Protein AF-A0A7W1MSB7-F1 (afdb_monomer_lite)

Secondary structure (DSSP, 8-state):
---SHHHHHHHHHHHHHHHHHHHHHHHH---TTS-HHHHHHHHHHHHHHHHHHHHHHHHHHHHHHT-------SSTTTHHHHHHHHHHHTT--HHHHHHHHT--HHHHHHHHHTTTTTS-HHHHHHHHHHTTPPPP-------TT--HHHHHHHHHHHT--SHHHHHHHS-HHHHHHHTS---HHHHHHHHHHHHHHHHHHHT--HHHHTSSSPPP--HHHHHHHH----TTS-TT---HHHHHHHHHHHHHHHHTTTSPPPPPP-SHHHHHHHHHTT--PPPPHHHHHHHHHHTT--EEEE----S-SEEEEEETTEEEEEEE-----HHHHHHHHHHHHHHHHHHHHHT-TTSS--EE---S--GGGTT-HHHHHHHHHHHHHHHTT-HHHHHHHHHHHHTT-HHHHHHHHHHHHHHTT--HHHHHHHHHHHHHTTT---HHHHHTTSPP-S-HHHHHHHHHHHH--GGGS-HHHHHHHHHHHS---------

Sequence (495 aa):
MISNERQYRITRARLKDFESALSEVAATGTSATVSSELLALQQEALSSQREELAAEIDEYERLRSGEQTIIEASSLAEFPRALIAGRVVRGLTQKQLGEKIGVKEQQIQRWESTGYANTTFGRIREVVAAMGLHVREEVFIPSSGFTAKKLIENLKKVGLRSDALIKRVLPAEIFSQLYQDSGSEEQAGVLFQAAGVIARVFGLSVADLFSERVPQLDLQALAVGRYKIPATAGEDAVSAYTLYAHYLAALTAQCVNHIALLPLPSSWQEVHAGITGGSDETISFDAALDYVWGLGIPVLPLQDPGTFHGAVWVIKARPIIVLKQGSRLVAKWLFDLLHELAHVVQRVRAGQLTSPFEIIEVHPITPERRGAPEEEEANDLAEDVLFHGRSEEVEKACVNAAKGDIRNLKRIVPGVARREHIEVGVLANHMAFRLSQQDETWWSTAMTMQAGGKDPFAAARGRLLTDIRLNVLSEVDANLLLRAFSDPSPEGGNR

Radius of gyration: 27.18 Å; chains: 1; bounding box: 68×55×76 Å

Foldseek 3Di:
DDLDPVSLVVLVVVLVVLVVVLVVLVVVPPDPPDDPVVSVVVNVVSVVSSVVSVLVNLLLVCLQVLVDPDDDDLDPLCVLVSLSSLCNNLVHQLQNLCVLLVHHSVVSVVCSVVSVPVPDPVVVVSSCVSSVHDDDDDDDDDDPPFALVLLVVLCCVQFVVDLLSLPLQDDPVLSVVSPDPDDPPVRRSSLSSSLVSLCVQQVFDSVQSRDPDRRHSPVVVCCVVAEDDPPPQDPPQQGSVNSNVVLLLQLLCLQLVVPDQADADQALQCLLCLLPVPDLAAGFLLSSLVSCVNNVAAEAEFADDDQAQKWWKQAQLHIHIYGHDNDQFRLVSLLSSQLNSQLVSVCSNVVNSNPRDYTRPPTRPDVVCVDPPSSVSSNQSSCCSQQVPCLVVLLVQLCVVQVNPPVCSLVRQVVSCVVSNGQSLNNLVSNQVVCVVVVHHRVVSSVVRGDDDDRSLCSSLVVSVVNTDLSSDDPSSSVSSVSRSDDSPPPPPDD

Structure (mmCIF, N/CA/C/O backbone):
data_AF-A0A7W1MSB7-F1
#
_entry.id   AF-A0A7W1MSB7-F1
#
loop_
_atom_site.group_PDB
_atom_site.id
_atom_site.type_symbol
_atom_site.label_atom_id
_atom_site.label_alt_id
_atom_site.label_comp_id
_atom_site.label_asym_id
_atom_site.label_entity_id
_atom_site.label_seq_id
_atom_site.pdbx_PDB_ins_code
_atom_site.Cartn_x
_atom_site.Cartn_y
_atom_site.Cartn_z
_atom_site.occupancy
_atom_site.B_iso_or_equiv
_atom_site.auth_seq_id
_atom_site.auth_comp_id
_atom_site.auth_asym_id
_atom_site.auth_atom_id
_atom_site.pdbx_PDB_model_num
ATOM 1 N N . MET A 1 1 ? -22.663 4.010 14.695 1.00 78.94 1 MET A N 1
ATOM 2 C CA . MET A 1 1 ? -22.585 2.552 14.959 1.00 78.94 1 MET A CA 1
ATOM 3 C C . MET A 1 1 ? -23.976 1.960 15.123 1.00 78.94 1 MET A C 1
ATOM 5 O O . MET A 1 1 ? -24.733 2.363 16.008 1.00 78.94 1 MET A O 1
ATOM 9 N N . ILE A 1 2 ? -24.284 0.945 14.323 1.00 87.94 2 ILE A N 1
ATOM 10 C CA . ILE A 1 2 ? -25.492 0.128 14.452 1.00 87.94 2 ILE A CA 1
ATOM 11 C C . ILE A 1 2 ? -25.276 -0.924 15.550 1.00 87.94 2 ILE A C 1
ATOM 13 O O . ILE A 1 2 ? -24.285 -1.644 15.562 1.00 87.94 2 ILE A O 1
ATOM 17 N N . SER A 1 3 ? -26.221 -1.033 16.484 1.00 86.44 3 SER A N 1
ATOM 18 C CA . SER A 1 3 ? -26.116 -1.920 17.659 1.00 86.44 3 SER A CA 1
ATOM 19 C C . SER A 1 3 ? -27.097 -3.094 17.642 1.00 86.44 3 SER A C 1
ATOM 21 O O . SER A 1 3 ? -26.996 -4.016 18.459 1.00 86.44 3 SER A O 1
ATOM 23 N N . ASN A 1 4 ? -28.096 -3.067 16.760 1.00 88.44 4 ASN A N 1
ATOM 24 C CA . ASN A 1 4 ? -29.161 -4.062 16.725 1.00 88.44 4 ASN A CA 1
ATOM 25 C C . ASN A 1 4 ? -29.783 -4.212 15.332 1.00 88.44 4 ASN A C 1
ATOM 27 O O . ASN A 1 4 ? -29.685 -3.336 14.476 1.00 88.44 4 ASN A O 1
ATOM 31 N N . GLU A 1 5 ? -30.497 -5.321 15.156 1.00 88.12 5 GLU A N 1
ATOM 32 C CA . GLU A 1 5 ? -31.130 -5.720 13.897 1.00 88.12 5 GLU A CA 1
ATOM 33 C C . GLU A 1 5 ? -32.169 -4.702 13.391 1.00 88.12 5 GLU A C 1
ATOM 35 O O . GLU A 1 5 ? -32.348 -4.533 12.186 1.00 88.12 5 GLU A O 1
ATOM 40 N N . ARG A 1 6 ? -32.858 -3.988 14.293 1.00 89.19 6 ARG A N 1
ATOM 41 C CA . ARG A 1 6 ? -33.827 -2.957 13.896 1.00 89.19 6 ARG A CA 1
ATOM 42 C C . ARG A 1 6 ? -33.118 -1.755 13.276 1.00 89.19 6 ARG A C 1
ATOM 44 O O . ARG A 1 6 ? -33.549 -1.295 12.224 1.00 89.19 6 ARG A O 1
ATOM 51 N N . GLN A 1 7 ? -32.057 -1.261 13.918 1.00 90.94 7 GLN A N 1
ATOM 52 C CA . GLN A 1 7 ? -31.223 -0.185 13.377 1.00 90.94 7 GLN A CA 1
ATOM 53 C C . GLN A 1 7 ? -30.631 -0.597 12.028 1.00 90.94 7 GLN A C 1
ATOM 55 O O . GLN A 1 7 ? -30.792 0.144 11.069 1.00 90.94 7 GLN A O 1
ATOM 60 N N . TYR A 1 8 ? -30.095 -1.818 11.923 1.00 91.31 8 TYR A N 1
ATOM 61 C CA . TYR A 1 8 ? -29.554 -2.362 10.675 1.00 91.31 8 TYR A CA 1
ATOM 62 C C . TYR A 1 8 ? -30.546 -2.282 9.504 1.00 91.31 8 TYR A C 1
ATOM 64 O O . TYR A 1 8 ? -30.228 -1.735 8.451 1.00 91.31 8 TYR A O 1
ATOM 72 N N . ARG A 1 9 ? -31.790 -2.747 9.695 1.00 92.12 9 ARG A N 1
ATOM 73 C CA . ARG A 1 9 ? -32.825 -2.689 8.644 1.00 92.12 9 ARG A CA 1
ATOM 74 C C . ARG A 1 9 ? -33.193 -1.262 8.245 1.00 92.12 9 ARG A C 1
ATOM 76 O O . ARG A 1 9 ? -33.424 -1.012 7.066 1.00 92.12 9 ARG A O 1
ATOM 83 N N . ILE A 1 10 ? -33.265 -0.346 9.214 1.00 92.94 10 ILE A N 1
ATOM 84 C CA . ILE A 1 10 ? -33.577 1.067 8.959 1.00 92.94 10 ILE A CA 1
ATOM 85 C C . ILE A 1 10 ? -32.440 1.723 8.172 1.00 92.94 10 ILE A C 1
ATOM 87 O O . ILE A 1 10 ? -32.709 2.385 7.172 1.00 92.94 10 ILE A O 1
ATOM 91 N N . THR A 1 11 ? -31.187 1.518 8.584 1.00 91.00 11 THR A N 1
ATOM 92 C CA . THR A 1 11 ? -30.015 2.068 7.893 1.00 91.00 11 THR A CA 1
ATOM 93 C C . THR A 1 11 ? -29.912 1.517 6.473 1.00 91.00 11 THR A C 1
ATOM 95 O O . THR A 1 11 ? -29.717 2.290 5.542 1.00 91.00 11 THR A O 1
ATOM 98 N N . ARG A 1 12 ? -30.159 0.215 6.264 1.00 93.06 12 ARG A N 1
ATOM 99 C CA . ARG A 1 12 ? -30.157 -0.400 4.925 1.00 93.06 12 ARG A CA 1
ATOM 100 C C . ARG A 1 12 ? -31.246 0.157 4.006 1.00 93.06 12 ARG A C 1
ATOM 102 O O . ARG A 1 12 ? -31.001 0.351 2.820 1.00 93.06 12 ARG A O 1
ATOM 109 N N . ALA A 1 13 ? -32.441 0.415 4.540 1.00 92.81 13 ALA A N 1
ATOM 110 C CA . ALA A 1 13 ? -33.503 1.069 3.779 1.00 92.81 13 ALA A CA 1
ATOM 111 C C . ALA A 1 13 ? -33.090 2.492 3.369 1.00 92.81 13 ALA A C 1
ATOM 113 O O . ALA A 1 13 ? -33.185 2.831 2.196 1.00 92.81 13 ALA A O 1
ATOM 114 N N . ARG A 1 14 ? -32.528 3.272 4.305 1.00 91.62 14 ARG A N 1
ATOM 115 C CA . ARG A 1 14 ? -32.014 4.621 4.018 1.00 91.62 14 ARG A CA 1
ATOM 116 C C . ARG A 1 14 ? -30.898 4.618 2.978 1.00 91.62 14 ARG A C 1
ATOM 118 O O . ARG A 1 14 ? -30.918 5.462 2.094 1.00 91.62 14 ARG A O 1
ATOM 125 N N . LEU A 1 15 ? -29.951 3.678 3.055 1.00 91.31 15 LEU A N 1
ATOM 126 C CA . LEU A 1 15 ? -28.876 3.553 2.066 1.00 91.31 15 LEU A CA 1
ATOM 127 C C . LEU A 1 15 ? -29.452 3.410 0.649 1.00 91.31 15 LEU A C 1
ATOM 129 O O . LEU A 1 15 ? -29.043 4.133 -0.255 1.00 91.31 15 LEU A O 1
ATOM 133 N N . LYS A 1 16 ? -30.467 2.554 0.483 1.00 92.19 16 LYS A N 1
ATOM 134 C CA . LYS A 1 16 ? -31.163 2.367 -0.796 1.00 92.19 16 LYS A CA 1
ATOM 135 C C . LYS A 1 16 ? -31.867 3.643 -1.282 1.00 92.19 16 LYS A C 1
ATOM 137 O O . LYS A 1 16 ? -31.882 3.915 -2.484 1.00 92.19 16 LYS A O 1
ATOM 142 N N . ASP A 1 17 ? -32.442 4.424 -0.368 1.00 91.19 17 ASP A N 1
ATOM 143 C CA . ASP A 1 17 ? -33.064 5.710 -0.703 1.00 91.19 17 ASP A CA 1
ATOM 144 C C . ASP A 1 17 ? -32.010 6.708 -1.228 1.00 91.19 17 ASP A C 1
ATOM 146 O O . ASP A 1 17 ? -32.237 7.361 -2.247 1.00 91.19 17 ASP A O 1
ATOM 150 N N . PHE A 1 18 ? -30.824 6.772 -0.603 1.00 89.25 18 PHE A N 1
ATOM 151 C CA . PHE A 1 18 ? -29.704 7.606 -1.069 1.00 89.25 18 PHE A CA 1
ATOM 152 C C . PHE A 1 18 ? -29.131 7.145 -2.417 1.00 89.25 18 PHE A C 1
ATOM 154 O O . PHE A 1 18 ? -28.849 7.979 -3.276 1.00 89.25 18 PHE A O 1
ATOM 161 N N . GLU A 1 19 ? -28.988 5.836 -2.641 1.00 89.12 19 GLU A N 1
ATOM 162 C CA . GLU A 1 19 ? -28.567 5.278 -3.937 1.00 89.12 19 GLU A CA 1
ATOM 163 C C . GLU A 1 19 ? -29.551 5.636 -5.063 1.00 89.12 19 GLU A C 1
ATOM 165 O O . GLU A 1 19 ? -29.144 5.981 -6.178 1.00 89.12 19 GLU A O 1
ATOM 170 N N . SER A 1 20 ? -30.851 5.603 -4.757 1.00 90.62 20 SER A N 1
ATOM 171 C CA . SER A 1 20 ? -31.905 5.998 -5.695 1.00 90.62 20 SER A CA 1
ATOM 172 C C . SER A 1 20 ? -31.835 7.500 -5.994 1.00 90.62 20 SER A C 1
ATOM 174 O O . SER A 1 20 ? -31.818 7.887 -7.161 1.00 90.62 20 SER A O 1
ATOM 176 N N . ALA A 1 21 ? -31.678 8.342 -4.967 1.00 87.94 21 ALA A N 1
ATOM 177 C CA . ALA A 1 21 ? -31.535 9.791 -5.126 1.00 87.94 21 ALA A CA 1
ATOM 178 C C . ALA A 1 21 ? -30.289 10.183 -5.944 1.00 87.94 21 ALA A C 1
ATOM 180 O O . ALA A 1 21 ? -30.365 11.053 -6.810 1.00 87.94 21 ALA A O 1
ATOM 181 N N . LEU A 1 22 ? -29.146 9.522 -5.725 1.00 87.62 22 LEU A N 1
ATOM 182 C CA . LEU A 1 22 ? -27.936 9.725 -6.533 1.00 87.62 22 LEU A CA 1
ATOM 183 C C . LEU A 1 22 ? -28.171 9.381 -8.008 1.00 87.62 22 LEU A C 1
ATOM 185 O O . LEU A 1 22 ? -27.728 10.114 -8.894 1.00 87.62 22 LEU A O 1
ATOM 189 N N . SER A 1 23 ? -28.903 8.296 -8.269 1.00 87.00 23 SER A N 1
ATOM 190 C CA . SER A 1 23 ? -29.261 7.877 -9.627 1.00 87.00 23 SER A CA 1
ATOM 191 C C . SER A 1 23 ? -30.188 8.890 -10.312 1.00 87.00 23 SER A C 1
ATOM 193 O O . SER A 1 23 ? -29.997 9.202 -11.486 1.00 87.00 23 SER A O 1
ATOM 195 N N . GLU A 1 24 ? -31.154 9.456 -9.583 1.00 86.62 24 GLU A N 1
ATOM 196 C CA . GLU A 1 24 ? -32.053 10.505 -10.086 1.00 86.62 24 GLU A CA 1
ATOM 197 C C . GLU A 1 24 ? -31.304 11.804 -10.417 1.00 86.62 24 GLU A C 1
ATOM 199 O O . GLU A 1 24 ? -31.509 12.387 -11.486 1.00 86.62 24 GLU A O 1
ATOM 204 N N . VAL A 1 25 ? -30.386 12.239 -9.547 1.00 83.88 25 VAL A N 1
ATOM 205 C CA . VAL A 1 25 ? -29.556 13.431 -9.790 1.00 83.88 25 VAL A CA 1
ATOM 206 C C . VAL A 1 25 ? -28.646 13.223 -11.005 1.00 83.88 25 VAL A C 1
ATOM 208 O O . VAL A 1 25 ? -28.512 14.127 -11.828 1.00 83.88 25 VAL A O 1
ATOM 211 N N . ALA A 1 26 ? -28.069 12.029 -11.174 1.00 79.38 26 ALA A N 1
ATOM 212 C CA . ALA A 1 26 ? -27.275 11.690 -12.356 1.00 79.38 26 ALA A CA 1
ATOM 213 C C . ALA A 1 26 ? -28.112 11.681 -13.651 1.00 79.38 26 ALA A C 1
ATOM 215 O O . ALA A 1 26 ? -27.639 12.133 -14.693 1.00 79.38 26 ALA A O 1
ATOM 216 N N . ALA A 1 27 ? -29.362 11.210 -13.588 1.00 79.44 27 ALA A N 1
ATOM 217 C CA . ALA A 1 27 ? -30.265 11.146 -14.738 1.00 79.44 27 ALA A CA 1
ATOM 218 C C . ALA A 1 27 ? -30.842 12.511 -15.153 1.00 79.44 27 ALA A C 1
ATOM 220 O O . ALA A 1 27 ? -31.175 12.704 -16.321 1.00 79.44 27 ALA A O 1
ATOM 221 N N . THR A 1 28 ? -30.962 13.460 -14.219 1.00 70.25 28 THR A N 1
ATOM 222 C CA . THR A 1 28 ? -31.602 14.763 -14.473 1.00 70.25 28 THR A CA 1
ATOM 223 C C . THR A 1 28 ? -30.754 15.670 -15.380 1.00 70.25 28 THR A C 1
ATOM 225 O O . THR A 1 28 ? -31.312 16.502 -16.094 1.00 70.25 28 THR A O 1
ATOM 228 N N . GLY A 1 29 ? -29.428 15.470 -15.431 1.00 59.53 29 GLY A N 1
ATOM 229 C CA . GLY A 1 29 ? -28.514 16.243 -16.281 1.00 59.53 29 GLY A CA 1
ATOM 230 C C . GLY A 1 29 ? -28.555 17.758 -16.022 1.00 59.53 29 GLY A C 1
ATOM 231 O O . GLY A 1 29 ? -29.321 18.262 -15.201 1.00 59.53 29 GLY A O 1
ATOM 232 N N . THR A 1 30 ? -27.710 18.523 -16.715 1.00 56.53 30 THR A N 1
ATOM 233 C CA . THR A 1 30 ? -27.667 19.990 -16.601 1.00 56.53 30 THR A CA 1
ATOM 234 C C . THR A 1 30 ? -28.936 20.605 -17.209 1.00 56.53 30 THR A C 1
ATOM 236 O O . THR A 1 30 ? -28.963 21.003 -18.372 1.00 56.53 30 THR A O 1
ATOM 239 N N . SER A 1 31 ? -30.028 20.662 -16.445 1.00 53.62 31 SER A N 1
ATOM 240 C CA . SER A 1 31 ? -31.197 21.467 -16.810 1.00 53.62 31 SER A CA 1
ATOM 241 C C . SER A 1 31 ? -30.816 22.951 -16.791 1.00 53.62 31 SER A C 1
ATOM 243 O O . SER A 1 31 ? -30.080 23.393 -15.911 1.00 53.62 31 SER A O 1
ATOM 245 N N . ALA A 1 32 ? -31.365 23.743 -17.717 1.00 53.00 32 ALA A N 1
ATOM 246 C CA . ALA A 1 32 ? -31.085 25.177 -17.899 1.00 53.00 32 ALA A CA 1
ATOM 247 C C . ALA A 1 32 ? -31.358 26.070 -16.661 1.00 53.00 32 ALA A C 1
ATOM 249 O O . ALA A 1 32 ? -31.100 27.271 -16.692 1.00 53.00 32 ALA A O 1
ATOM 250 N N . THR A 1 33 ? -31.896 25.498 -15.583 1.00 55.59 33 THR A N 1
ATOM 251 C CA . THR A 1 33 ? -32.315 26.157 -14.340 1.00 55.59 33 THR A CA 1
ATOM 252 C C . THR A 1 33 ? -31.381 25.951 -13.145 1.00 55.59 33 THR A C 1
ATOM 254 O O . THR A 1 33 ? -31.546 26.658 -12.154 1.00 55.59 33 THR A O 1
ATOM 257 N N . VAL A 1 34 ? -30.412 25.028 -13.198 1.00 60.53 34 VAL A N 1
ATOM 258 C CA . VAL A 1 34 ? -29.507 24.738 -12.067 1.00 60.53 34 VAL A CA 1
ATOM 259 C C . VAL A 1 34 ? -28.057 24.858 -12.530 1.00 60.53 34 VAL A C 1
ATOM 261 O O . VAL A 1 34 ? -27.681 24.274 -13.545 1.00 60.53 34 VAL A O 1
ATOM 264 N N . SER A 1 35 ? -27.236 25.632 -11.811 1.00 70.12 35 SER A N 1
ATOM 265 C CA . SER A 1 35 ? -25.810 25.751 -12.136 1.00 70.12 35 SER A CA 1
ATOM 266 C C . SER A 1 35 ? -25.103 24.404 -11.948 1.00 70.12 35 SER A C 1
ATOM 268 O O . SER A 1 35 ? -25.405 23.649 -11.023 1.00 70.12 35 SER A O 1
ATOM 270 N N . SER A 1 36 ? -24.138 24.100 -12.817 1.00 71.25 36 SER A N 1
ATOM 271 C CA . SER A 1 36 ? -23.358 22.854 -12.768 1.00 71.25 36 SER A CA 1
ATOM 272 C C . SER A 1 36 ? -22.653 22.634 -11.423 1.00 71.25 36 SER A C 1
ATOM 274 O O . SER A 1 36 ? -22.490 21.498 -10.992 1.00 71.25 36 SER A O 1
ATOM 276 N N . GLU A 1 37 ? -22.279 23.718 -10.741 1.00 74.25 37 GLU A N 1
ATOM 277 C CA . GLU A 1 37 ? -21.650 23.689 -9.416 1.00 74.25 37 GLU A CA 1
ATOM 278 C C . GLU A 1 37 ? -22.610 23.214 -8.316 1.00 74.25 37 GLU A C 1
ATOM 280 O O . GLU A 1 37 ? -22.216 22.434 -7.452 1.00 74.25 37 GLU A O 1
ATOM 285 N N . LEU A 1 38 ? -23.885 23.621 -8.357 1.00 76.25 38 LEU A N 1
ATOM 286 C CA . LEU A 1 38 ? -24.883 23.186 -7.374 1.00 76.25 38 LEU A CA 1
ATOM 287 C C . LEU A 1 38 ? -25.212 21.696 -7.516 1.00 76.25 38 LEU A C 1
ATOM 289 O O . LEU A 1 38 ? -25.389 21.014 -6.509 1.00 76.25 38 LEU A O 1
ATOM 293 N N . LEU A 1 39 ? -25.252 21.184 -8.751 1.00 78.50 39 LEU A N 1
ATOM 294 C CA . LEU A 1 39 ? -25.438 19.752 -9.008 1.00 78.50 39 LEU A CA 1
ATOM 295 C C . LEU A 1 39 ? -24.257 18.926 -8.484 1.00 78.50 39 LEU A C 1
ATOM 297 O O . LEU A 1 39 ? -24.475 17.892 -7.856 1.00 78.50 39 LEU A O 1
ATOM 301 N N . ALA A 1 40 ? -23.024 19.400 -8.685 1.00 76.75 40 ALA A N 1
ATOM 302 C CA . ALA A 1 40 ? -21.828 18.737 -8.171 1.00 76.75 40 ALA A CA 1
ATOM 303 C C . ALA A 1 40 ? -21.816 18.688 -6.632 1.00 76.75 40 ALA A C 1
ATOM 305 O O . ALA A 1 40 ? -21.629 17.619 -6.056 1.00 76.75 40 ALA A O 1
ATOM 306 N N . LEU A 1 41 ? -22.115 19.811 -5.966 1.00 79.50 41 LEU A N 1
ATOM 307 C CA . LEU A 1 41 ? -22.222 19.872 -4.501 1.00 79.50 41 LEU A CA 1
ATOM 308 C C . LEU A 1 41 ? -23.320 18.948 -3.958 1.00 79.50 41 LEU A C 1
ATOM 310 O O . LEU A 1 41 ? -23.142 18.297 -2.929 1.00 79.50 41 LEU A O 1
ATOM 314 N N . GLN A 1 42 ? -24.461 18.866 -4.648 1.00 83.06 42 GLN A N 1
ATOM 315 C CA . GLN A 1 42 ? -25.546 17.967 -4.264 1.00 83.06 42 GLN A CA 1
ATOM 316 C C . GLN A 1 42 ? -25.131 16.494 -4.385 1.00 83.06 42 GLN A C 1
ATOM 318 O O . GLN A 1 42 ? -25.413 15.704 -3.483 1.00 83.06 42 GLN A O 1
ATOM 323 N N . GLN A 1 43 ? -24.449 16.119 -5.471 1.00 83.56 43 GLN A N 1
ATOM 324 C CA . GLN A 1 43 ? -23.921 14.765 -5.654 1.00 83.56 43 GLN A CA 1
ATOM 325 C C . GLN A 1 43 ? -22.882 14.411 -4.590 1.00 83.56 43 GLN A C 1
ATOM 327 O O . GLN A 1 43 ? -22.920 13.306 -4.050 1.00 83.56 43 GLN A O 1
ATOM 332 N N . GLU A 1 44 ? -21.986 15.340 -4.263 1.00 78.94 44 GLU A N 1
ATOM 333 C CA . GLU A 1 44 ? -20.962 15.154 -3.236 1.00 78.94 44 GLU A CA 1
ATOM 334 C C . GLU A 1 44 ? -21.591 14.936 -1.853 1.00 78.94 44 GLU A C 1
ATOM 336 O O . GLU A 1 44 ? -21.284 13.951 -1.180 1.00 78.94 44 GLU A O 1
ATOM 341 N N . ALA A 1 45 ? -22.553 15.778 -1.464 1.00 80.31 45 ALA A N 1
ATOM 342 C CA . ALA A 1 45 ? -23.258 15.645 -0.191 1.00 80.31 45 ALA A CA 1
ATOM 343 C C . ALA A 1 45 ? -24.009 14.305 -0.069 1.00 80.31 45 ALA A C 1
ATOM 345 O O . ALA A 1 45 ? -23.923 13.631 0.959 1.00 80.31 45 ALA A O 1
ATOM 346 N N . LEU A 1 46 ? -24.723 13.890 -1.123 1.00 82.19 46 LEU A N 1
ATOM 347 C CA . LEU A 1 46 ? -25.431 12.606 -1.150 1.00 82.19 46 LEU A CA 1
ATOM 348 C C . LEU A 1 46 ? -24.462 11.413 -1.126 1.00 82.19 46 LEU A C 1
ATOM 350 O O . LEU A 1 46 ? -24.735 10.419 -0.453 1.00 82.19 46 LEU A O 1
ATOM 354 N N . SER A 1 47 ? -23.330 11.514 -1.826 1.00 79.06 47 SER A N 1
ATOM 355 C CA . SER A 1 47 ? -22.304 10.463 -1.859 1.00 79.06 47 SER A CA 1
ATOM 356 C C . SER A 1 47 ? -21.649 10.279 -0.492 1.00 79.06 47 SER A C 1
ATOM 358 O O . SER A 1 47 ? -21.522 9.145 -0.037 1.00 79.06 47 SER A O 1
ATOM 360 N N . SER A 1 48 ? -21.337 11.379 0.201 1.00 73.94 48 SER A N 1
ATOM 361 C CA . SER A 1 48 ? -20.795 11.352 1.563 1.00 73.94 48 SER A CA 1
ATOM 362 C C . SER A 1 48 ? -21.759 10.684 2.554 1.00 73.94 48 SER A C 1
ATOM 364 O O . SER A 1 48 ? -21.352 9.810 3.316 1.00 73.94 48 SER A O 1
ATOM 366 N N . GLN A 1 49 ? -23.055 11.012 2.497 1.00 85.69 49 GLN A N 1
ATOM 367 C CA . GLN A 1 49 ? -24.067 10.382 3.358 1.00 85.69 49 GLN A CA 1
ATOM 368 C C . GLN A 1 49 ? -24.261 8.891 3.051 1.00 85.69 49 GLN A C 1
ATOM 370 O O . GLN A 1 49 ? -24.401 8.076 3.963 1.00 85.69 49 GLN A O 1
ATOM 375 N N . ARG A 1 50 ? -24.237 8.509 1.768 1.00 90.44 50 ARG A N 1
ATOM 376 C CA . ARG A 1 50 ? -24.254 7.099 1.355 1.00 90.44 50 ARG A CA 1
ATOM 377 C C . ARG A 1 50 ? -23.055 6.348 1.936 1.00 90.44 50 ARG A C 1
ATOM 379 O O . ARG A 1 50 ? -23.231 5.252 2.458 1.00 90.44 50 ARG A O 1
ATOM 386 N N . GLU A 1 51 ? -21.859 6.920 1.839 1.00 77.62 51 GLU A N 1
ATOM 387 C CA . GLU A 1 51 ? -20.625 6.314 2.351 1.00 77.62 51 GLU A CA 1
ATOM 388 C C . GLU A 1 51 ? -20.654 6.129 3.869 1.00 77.62 51 GLU A C 1
ATOM 390 O O . GLU A 1 51 ? -20.293 5.058 4.350 1.00 77.62 51 GLU A O 1
ATOM 395 N N . GLU A 1 52 ? -21.166 7.110 4.615 1.00 78.75 52 GLU A N 1
ATOM 396 C CA . GLU A 1 52 ? -21.342 7.007 6.066 1.00 78.75 52 GLU A CA 1
ATOM 397 C C . GLU A 1 52 ? -22.287 5.850 6.441 1.00 78.75 52 GLU A C 1
ATOM 399 O O . GLU A 1 52 ? -21.941 4.988 7.252 1.00 78.75 52 GLU A O 1
ATOM 404 N N . LEU A 1 53 ? -23.459 5.769 5.797 1.00 87.12 53 LEU A N 1
ATOM 405 C CA . LEU A 1 53 ? -24.434 4.701 6.050 1.00 87.12 53 LEU A CA 1
ATOM 406 C C . LEU A 1 53 ? -23.904 3.319 5.649 1.00 87.12 53 LEU A C 1
ATOM 408 O O . LEU A 1 53 ? -24.147 2.342 6.361 1.00 87.12 53 LEU A O 1
ATOM 412 N N . ALA A 1 54 ? -23.191 3.230 4.523 1.00 83.44 54 ALA A N 1
ATOM 413 C CA . ALA A 1 54 ? -22.554 1.997 4.075 1.00 83.44 54 ALA A CA 1
ATOM 414 C C . ALA A 1 54 ? -21.496 1.532 5.086 1.00 83.44 54 ALA A C 1
ATOM 416 O O . ALA A 1 54 ? -21.523 0.377 5.507 1.00 83.44 54 ALA A O 1
ATOM 417 N N . ALA A 1 55 ? -20.649 2.444 5.573 1.00 76.62 55 ALA A N 1
ATOM 418 C CA . ALA A 1 55 ? -19.643 2.135 6.583 1.00 76.62 55 ALA A CA 1
ATOM 419 C C . ALA A 1 55 ? -20.262 1.615 7.894 1.00 76.62 55 ALA A C 1
ATOM 421 O O . ALA A 1 55 ? -19.753 0.648 8.466 1.00 76.62 55 ALA A O 1
ATOM 422 N N . GLU A 1 56 ? -21.379 2.196 8.357 1.00 84.62 56 GLU A N 1
ATOM 423 C CA . GLU A 1 56 ? -22.086 1.709 9.551 1.00 84.62 56 GLU A CA 1
ATOM 424 C C . GLU A 1 56 ? -22.695 0.309 9.368 1.00 84.62 56 GLU A C 1
ATOM 426 O O . GLU A 1 56 ? -22.687 -0.505 10.299 1.00 84.62 56 GLU A O 1
ATOM 431 N N . ILE A 1 57 ? -23.258 0.036 8.186 1.00 87.31 57 ILE A N 1
ATOM 432 C CA . ILE A 1 57 ? -23.817 -1.272 7.816 1.00 87.31 57 ILE A CA 1
ATOM 433 C C . ILE A 1 57 ? -22.707 -2.316 7.804 1.00 87.31 57 ILE A C 1
ATOM 435 O O . ILE A 1 57 ? -22.839 -3.354 8.456 1.00 87.31 57 ILE A O 1
ATOM 439 N N . ASP A 1 58 ? -21.598 -2.005 7.139 1.00 82.50 58 ASP A N 1
ATOM 440 C CA . ASP A 1 58 ? -20.450 -2.893 7.045 1.00 82.50 58 ASP A CA 1
ATOM 441 C C . ASP A 1 58 ? -19.846 -3.166 8.428 1.00 82.50 58 ASP A C 1
ATOM 443 O O . ASP A 1 58 ? -19.491 -4.305 8.731 1.00 82.50 58 ASP A O 1
ATOM 447 N N . GLU A 1 59 ? -19.735 -2.146 9.291 1.00 81.56 59 GLU A N 1
ATOM 448 C CA . GLU A 1 59 ? -19.275 -2.303 10.680 1.00 81.56 59 GLU A CA 1
ATOM 449 C C . GLU A 1 59 ? -20.137 -3.329 11.426 1.00 81.56 59 GLU A C 1
ATOM 451 O O . GLU A 1 59 ? -19.616 -4.258 12.049 1.00 81.56 59 GLU A O 1
ATOM 456 N N . TYR A 1 60 ? -21.462 -3.214 11.325 1.00 86.62 60 TYR A N 1
ATOM 457 C CA . TYR A 1 60 ? -22.379 -4.143 11.980 1.00 86.62 60 TYR A CA 1
ATOM 458 C C . TYR A 1 60 ? -22.302 -5.563 11.425 1.00 86.62 60 TYR A C 1
ATOM 460 O O . TYR A 1 60 ? -22.343 -6.525 12.196 1.00 86.62 60 TYR A O 1
ATOM 468 N N . GLU A 1 61 ? -22.193 -5.714 10.107 1.00 85.31 61 GLU A N 1
ATOM 469 C CA . GLU A 1 61 ? -22.063 -7.022 9.464 1.00 85.31 61 GLU A CA 1
ATOM 470 C C . GLU A 1 61 ? -20.766 -7.726 9.877 1.00 85.31 61 GLU A C 1
ATOM 472 O O . GLU A 1 61 ? -20.803 -8.914 10.212 1.00 85.31 61 GLU A O 1
ATOM 477 N N . ARG A 1 62 ? -19.648 -6.991 9.974 1.00 78.00 62 ARG A N 1
ATOM 478 C CA . ARG A 1 62 ? -18.376 -7.523 10.488 1.00 78.00 62 ARG A CA 1
ATOM 479 C C . ARG A 1 62 ? -18.495 -7.984 11.930 1.00 78.00 62 ARG A C 1
ATOM 481 O O . ARG A 1 62 ? -18.144 -9.126 12.227 1.00 78.00 62 ARG A O 1
ATOM 488 N N . LEU A 1 63 ? -19.048 -7.147 12.808 1.00 84.25 63 LEU A N 1
ATOM 489 C CA . LEU A 1 63 ? -19.276 -7.529 14.203 1.00 84.25 63 LEU A CA 1
ATOM 490 C C . LEU A 1 63 ? -20.154 -8.783 14.282 1.00 84.25 63 LEU A C 1
ATOM 492 O O . LEU A 1 63 ? -19.828 -9.724 14.997 1.00 84.25 63 LEU A O 1
ATOM 496 N N . ARG A 1 64 ? -21.235 -8.847 13.500 1.00 84.12 64 ARG A N 1
ATOM 497 C CA . ARG A 1 64 ? -22.160 -9.988 13.485 1.00 84.12 64 ARG A CA 1
ATOM 498 C C . ARG A 1 64 ? -21.533 -11.276 12.945 1.00 84.12 64 ARG A C 1
ATOM 500 O O . ARG A 1 64 ? -21.909 -12.353 13.402 1.00 84.12 64 ARG A O 1
ATOM 507 N N . SER A 1 65 ? -20.621 -11.182 11.978 1.00 77.75 65 SER A N 1
ATOM 508 C CA . SER A 1 65 ? -19.930 -12.342 11.397 1.00 77.75 65 SER A CA 1
ATOM 509 C C . SER A 1 65 ? -18.982 -13.037 12.384 1.00 77.75 65 SER A C 1
ATOM 511 O O . SER A 1 65 ? -18.646 -14.204 12.194 1.00 77.75 65 SER A O 1
ATOM 513 N N . GLY A 1 66 ? -18.565 -12.334 13.445 1.00 68.81 66 GLY A N 1
ATOM 514 C CA . GLY A 1 66 ? -17.567 -12.817 14.397 1.00 68.81 66 GLY A CA 1
ATOM 515 C C . GLY A 1 66 ? -16.127 -12.755 13.877 1.00 68.81 66 GLY A C 1
ATOM 516 O O . GLY A 1 66 ? -15.231 -13.276 14.537 1.00 68.81 66 GLY A O 1
ATOM 517 N N . GLU A 1 67 ? -15.889 -12.123 12.722 1.00 62.72 67 GLU A N 1
ATOM 518 C CA . GLU A 1 67 ? -14.552 -11.947 12.137 1.00 62.72 67 GLU A CA 1
ATOM 519 C C . GLU A 1 67 ? -13.631 -11.103 13.042 1.00 62.72 67 GLU A C 1
ATOM 521 O O . GLU A 1 67 ? -12.425 -11.340 13.104 1.00 62.72 67 GLU A O 1
ATOM 526 N N . GLN A 1 68 ? -14.202 -10.181 13.828 1.00 65.31 68 GLN A N 1
ATOM 527 C CA . GLN A 1 68 ? -13.481 -9.419 14.852 1.00 65.31 68 GLN A CA 1
ATOM 528 C C . GLN A 1 68 ? -13.529 -10.120 16.215 1.00 65.31 68 GLN A C 1
ATOM 530 O O . GLN A 1 68 ? -14.551 -10.132 16.901 1.00 65.31 68 GLN A O 1
ATOM 535 N N . THR A 1 69 ? -12.392 -10.675 16.634 1.00 64.38 69 THR A N 1
ATOM 536 C CA . THR A 1 69 ? -12.226 -11.333 17.945 1.00 64.38 69 THR A CA 1
ATOM 537 C C . THR A 1 69 ? -11.673 -10.405 19.028 1.00 64.38 69 THR A C 1
ATOM 539 O O . THR A 1 69 ? -11.773 -10.721 20.214 1.00 64.38 69 THR A O 1
ATOM 542 N N . ILE A 1 70 ? -11.124 -9.254 18.633 1.00 71.00 70 ILE A N 1
ATOM 543 C CA . ILE A 1 70 ? -10.572 -8.224 19.514 1.00 71.00 70 ILE A CA 1
ATOM 544 C C . ILE A 1 70 ? -11.242 -6.897 19.158 1.00 71.00 70 ILE A C 1
ATOM 546 O O . ILE A 1 70 ? -11.285 -6.518 17.990 1.00 71.00 70 ILE A O 1
ATOM 550 N N . ILE A 1 71 ? -11.767 -6.206 20.171 1.00 75.94 71 ILE A N 1
ATOM 551 C CA . ILE A 1 71 ? -12.329 -4.860 20.045 1.00 75.94 71 ILE A CA 1
ATOM 552 C C . ILE A 1 71 ? -11.452 -3.941 20.882 1.00 75.94 71 ILE A C 1
ATOM 554 O O . ILE A 1 71 ? -11.361 -4.104 22.099 1.00 75.94 71 ILE A O 1
ATOM 558 N N . GLU A 1 72 ? -10.789 -3.002 20.224 1.00 67.44 72 GLU A N 1
ATOM 559 C CA . GLU A 1 72 ? -9.866 -2.078 20.871 1.00 67.44 72 GLU A CA 1
ATOM 560 C C . GLU A 1 72 ? -10.597 -0.789 21.257 1.00 67.44 72 GLU A C 1
ATOM 562 O O . GLU A 1 72 ? -11.392 -0.257 20.483 1.00 67.44 72 GLU A O 1
ATOM 567 N N . ALA A 1 73 ? -10.329 -0.294 22.464 1.00 72.44 73 ALA A N 1
ATOM 568 C CA . ALA A 1 73 ? -10.763 1.018 22.928 1.00 72.44 73 ALA A CA 1
ATOM 569 C C . ALA A 1 73 ? -9.508 1.815 23.295 1.00 72.44 73 ALA A C 1
ATOM 571 O O . ALA A 1 73 ? -8.755 1.406 24.178 1.00 72.44 73 ALA A O 1
ATOM 572 N N . SER A 1 74 ? -9.272 2.936 22.613 1.00 62.78 74 SER A N 1
ATOM 573 C CA . SER A 1 74 ? -8.065 3.761 22.804 1.00 62.78 74 SER A CA 1
ATOM 574 C C . SER A 1 74 ? -8.186 4.702 24.005 1.00 62.78 74 SER A C 1
ATOM 576 O O . SER A 1 74 ? -7.227 5.366 24.396 1.00 62.78 74 SER A O 1
ATOM 578 N N . SER A 1 75 ? -9.380 4.772 24.591 1.00 70.38 75 SER A N 1
ATOM 579 C CA . SER A 1 75 ? -9.701 5.587 25.751 1.00 70.38 75 SER A CA 1
ATOM 580 C C . SER A 1 75 ? -10.815 4.944 26.577 1.00 70.38 75 SER A C 1
ATOM 582 O O . SER A 1 75 ? -11.618 4.150 26.079 1.00 70.38 75 SER A O 1
ATOM 584 N N . LEU A 1 76 ? -10.924 5.342 27.846 1.00 78.44 76 LEU A N 1
ATOM 585 C CA . LEU A 1 76 ? -12.047 4.923 28.690 1.00 78.44 76 LEU A CA 1
ATOM 586 C C . LEU A 1 76 ? -13.400 5.415 28.134 1.00 78.44 76 LEU A C 1
ATOM 588 O O . LEU A 1 76 ? -14.421 4.769 28.350 1.00 78.44 76 LEU A O 1
ATOM 592 N N . ALA A 1 77 ? -13.409 6.523 27.385 1.00 79.75 77 ALA A N 1
ATOM 593 C CA . ALA A 1 77 ? -14.608 7.066 26.746 1.00 79.75 77 ALA A CA 1
ATOM 594 C C . ALA A 1 77 ? -15.126 6.187 25.591 1.00 79.75 77 ALA A C 1
ATOM 596 O O . ALA A 1 77 ? -16.327 6.165 25.329 1.00 79.75 77 ALA A O 1
ATOM 597 N N . GLU A 1 78 ? -14.248 5.430 24.928 1.00 79.69 78 GLU A N 1
ATOM 598 C CA . GLU A 1 78 ? -14.615 4.474 23.873 1.00 79.69 78 GLU A CA 1
ATOM 599 C C . GLU A 1 78 ? -15.074 3.119 24.426 1.00 79.69 78 GLU A C 1
ATOM 601 O O . GLU A 1 78 ? -15.774 2.369 23.740 1.00 79.69 78 GLU A O 1
ATOM 606 N N . PHE A 1 79 ? -14.731 2.804 25.678 1.00 86.75 79 PHE A N 1
ATOM 607 C CA . PHE A 1 79 ? -15.048 1.521 26.303 1.00 86.75 79 PHE A CA 1
ATOM 608 C C . PHE A 1 79 ? -16.540 1.137 26.226 1.00 86.75 79 PHE A C 1
ATOM 610 O O . PHE A 1 79 ? -16.838 -0.011 25.883 1.00 86.75 79 PHE A O 1
ATOM 617 N N . PRO A 1 80 ? -17.513 2.049 26.433 1.00 90.56 80 PRO A N 1
ATOM 618 C CA . PRO A 1 80 ? -18.924 1.722 26.252 1.00 90.56 80 PRO A CA 1
ATOM 619 C C . PRO A 1 80 ? -19.285 1.243 24.845 1.00 90.56 80 PRO A C 1
ATOM 621 O O . PRO A 1 80 ? -20.087 0.318 24.703 1.00 90.56 80 PRO A O 1
ATOM 624 N N . ARG A 1 81 ? -18.687 1.835 23.801 1.00 88.38 81 ARG A N 1
ATOM 625 C CA . ARG A 1 81 ? -18.890 1.395 22.414 1.00 88.38 81 ARG A CA 1
ATOM 626 C C . ARG A 1 81 ? -18.351 -0.023 22.233 1.00 88.38 81 ARG A C 1
ATOM 628 O O . ARG A 1 81 ? -19.048 -0.859 21.659 1.00 88.38 81 ARG A O 1
ATOM 635 N N . ALA A 1 82 ? -17.180 -0.315 22.802 1.00 88.06 82 ALA A N 1
ATOM 636 C CA . ALA A 1 82 ? -16.575 -1.644 22.759 1.00 88.06 82 ALA A CA 1
ATOM 637 C C . ALA A 1 82 ? -17.439 -2.720 23.443 1.00 88.06 82 ALA A C 1
ATOM 639 O O . ALA A 1 82 ? -17.570 -3.827 22.923 1.00 88.06 82 ALA A O 1
ATOM 640 N N . LEU A 1 83 ? -18.103 -2.395 24.560 1.00 90.56 83 LEU A N 1
ATOM 641 C CA . LEU A 1 83 ? -19.043 -3.312 25.221 1.00 90.56 83 LEU A CA 1
ATOM 642 C C . LEU A 1 83 ? -20.234 -3.671 24.325 1.00 90.56 83 LEU A C 1
ATOM 644 O O . LEU A 1 83 ? -20.618 -4.839 24.236 1.00 90.56 83 LEU A O 1
ATOM 648 N N . ILE A 1 84 ? -20.812 -2.675 23.650 1.00 92.25 84 ILE A N 1
ATOM 649 C CA . ILE A 1 84 ? -21.948 -2.875 22.740 1.00 92.25 84 ILE A CA 1
ATOM 650 C C . ILE A 1 84 ? -21.511 -3.714 21.535 1.00 92.25 84 ILE A C 1
ATOM 652 O O . ILE A 1 84 ? -22.196 -4.671 21.174 1.00 92.25 84 ILE A O 1
ATOM 656 N N . ALA A 1 85 ? -20.357 -3.397 20.946 1.00 89.00 85 ALA A N 1
ATOM 657 C CA . ALA A 1 85 ? -19.773 -4.174 19.859 1.00 89.00 85 ALA A CA 1
ATOM 658 C C . ALA A 1 85 ? -19.519 -5.633 20.286 1.00 89.00 85 ALA A C 1
ATOM 660 O O . ALA A 1 85 ? -19.914 -6.561 19.581 1.00 89.00 85 ALA A O 1
ATOM 661 N N . GLY A 1 86 ? -18.991 -5.855 21.495 1.00 89.69 86 GLY A N 1
ATOM 662 C CA . GLY A 1 86 ? -18.770 -7.189 22.057 1.00 89.69 86 GLY A CA 1
ATOM 663 C C . GLY A 1 86 ? -20.062 -7.990 22.208 1.00 89.69 86 GLY A C 1
ATOM 664 O O . GLY A 1 86 ? -20.090 -9.184 21.904 1.00 89.69 86 GLY A O 1
ATOM 665 N N . ARG A 1 87 ? -21.169 -7.338 22.590 1.00 92.69 87 ARG A N 1
ATOM 666 C CA . ARG A 1 87 ? -22.495 -7.975 22.610 1.00 92.69 87 ARG A CA 1
ATOM 667 C C . ARG A 1 87 ? -22.909 -8.457 21.217 1.00 92.69 87 ARG A C 1
ATOM 669 O O . ARG A 1 87 ? -23.407 -9.578 21.091 1.00 92.69 87 ARG A O 1
ATOM 676 N N . VAL A 1 88 ? -22.727 -7.617 20.195 1.00 90.56 88 VAL A N 1
ATOM 677 C CA . VAL A 1 88 ? -23.070 -7.944 18.800 1.00 90.56 88 VAL A CA 1
ATOM 678 C C . VAL A 1 88 ? -22.223 -9.114 18.297 1.00 90.56 88 VAL A C 1
ATOM 680 O O . VAL A 1 88 ? -22.794 -10.062 17.764 1.00 90.56 88 VAL A O 1
ATOM 683 N N . VAL A 1 89 ? -20.911 -9.106 18.562 1.00 88.88 89 VAL A N 1
ATOM 684 C CA . VAL A 1 89 ? -19.983 -10.208 18.231 1.00 88.88 89 VAL A CA 1
ATOM 685 C C . VAL A 1 89 ? -20.386 -11.518 18.898 1.00 88.88 89 VAL A C 1
ATOM 687 O O . VAL A 1 89 ? -20.346 -12.582 18.287 1.00 88.88 89 VAL A O 1
ATOM 690 N N . ARG A 1 90 ? -20.845 -11.464 20.152 1.00 88.56 90 ARG A N 1
ATOM 691 C CA . ARG A 1 90 ? -21.378 -12.636 20.863 1.00 88.56 90 ARG A CA 1
ATOM 692 C C . ARG A 1 90 ? -22.769 -13.070 20.385 1.00 88.56 90 ARG A C 1
ATOM 694 O O . ARG A 1 90 ? -23.315 -14.023 20.937 1.00 88.56 90 ARG A O 1
ATOM 701 N N . GLY A 1 91 ? -23.363 -12.378 19.411 1.00 88.25 91 GLY A N 1
ATOM 702 C CA . GLY A 1 91 ? -24.699 -12.669 18.892 1.00 88.25 91 GLY A CA 1
ATOM 703 C C . GLY A 1 91 ? -25.817 -12.480 19.921 1.00 88.25 91 GLY A C 1
ATOM 704 O O . GLY A 1 91 ? -26.908 -13.025 19.754 1.00 88.25 91 GLY A O 1
ATOM 705 N N . LEU A 1 92 ? -25.565 -11.740 21.005 1.00 90.38 92 LEU A N 1
ATOM 706 C CA . LEU A 1 92 ? -26.525 -11.562 22.089 1.00 90.38 92 LEU A CA 1
ATOM 707 C C . LEU A 1 92 ? -27.494 -10.420 21.774 1.00 90.38 92 LEU A C 1
ATOM 709 O O . LEU A 1 92 ? -27.106 -9.283 21.496 1.00 90.38 92 LEU A O 1
ATOM 713 N N . THR A 1 93 ? -28.788 -10.695 21.891 1.00 92.44 93 THR A N 1
ATOM 714 C CA . THR A 1 93 ? -29.809 -9.642 21.901 1.00 92.44 93 THR A CA 1
ATOM 715 C C . THR A 1 93 ? -29.806 -8.903 23.241 1.00 92.44 93 THR A C 1
ATOM 717 O O . THR A 1 93 ? -29.414 -9.448 24.275 1.00 92.44 93 THR A O 1
ATOM 720 N N . GLN A 1 94 ? -30.298 -7.662 23.254 1.00 94.25 94 GLN A N 1
ATOM 721 C CA . GLN A 1 94 ? -30.451 -6.882 24.490 1.00 94.25 94 GLN A CA 1
ATOM 722 C C . GLN A 1 94 ? -31.353 -7.598 25.510 1.00 94.25 94 GLN A C 1
ATOM 724 O O . GLN A 1 94 ? -31.102 -7.537 26.712 1.00 94.25 94 GLN A O 1
ATOM 729 N N . LYS A 1 95 ? -32.361 -8.339 25.032 1.00 93.75 95 LYS A N 1
ATOM 730 C CA . LYS A 1 95 ? -33.214 -9.192 25.865 1.00 93.75 95 LYS A CA 1
ATOM 731 C C . LYS A 1 95 ? -32.423 -10.321 26.532 1.00 93.75 95 LYS A C 1
ATOM 733 O O . LYS A 1 95 ? -32.490 -10.455 27.748 1.00 93.75 95 LYS A O 1
ATOM 738 N N . GLN A 1 96 ? -31.642 -11.082 25.764 1.00 94.06 96 GLN A N 1
ATOM 739 C CA . GLN A 1 96 ? -30.830 -12.188 26.291 1.00 94.06 96 GLN A CA 1
ATOM 740 C C . GLN A 1 96 ? -29.758 -11.708 27.277 1.00 94.06 96 GLN A C 1
ATOM 742 O O . GLN A 1 96 ? -29.506 -12.370 28.284 1.00 94.06 96 GLN A O 1
ATOM 747 N N . LEU A 1 97 ? -29.131 -10.554 27.017 1.00 94.38 97 LEU A N 1
ATOM 748 C CA . LEU A 1 97 ? -28.200 -9.949 27.971 1.00 94.38 97 LEU A CA 1
ATOM 749 C C . LEU A 1 97 ? -28.923 -9.562 29.267 1.00 94.38 97 LEU A C 1
ATOM 751 O O . LEU A 1 97 ? -28.425 -9.857 30.351 1.00 94.38 97 LEU A O 1
ATOM 755 N N . GLY A 1 98 ? -30.112 -8.963 29.154 1.00 94.75 98 GLY A N 1
ATOM 756 C CA . GLY A 1 98 ? -30.958 -8.636 30.298 1.00 94.75 98 GLY A CA 1
ATOM 757 C C . GLY A 1 98 ? -31.306 -9.864 31.142 1.00 94.75 98 GLY A C 1
ATOM 758 O O . GLY A 1 98 ? -31.108 -9.847 32.354 1.00 94.75 98 GLY A O 1
ATOM 759 N N . GLU A 1 99 ? -31.734 -10.955 30.503 1.00 94.50 99 GLU A N 1
ATOM 760 C CA . GLU A 1 99 ? -32.044 -12.231 31.164 1.00 94.50 99 GLU A CA 1
ATOM 761 C C . GLU A 1 99 ? -30.832 -12.805 31.914 1.00 94.50 99 GLU A C 1
ATOM 763 O O . GLU A 1 99 ? -30.974 -13.240 33.056 1.00 94.50 99 GLU A O 1
ATOM 768 N N . LYS A 1 100 ? -29.629 -12.737 31.327 1.00 93.50 100 LYS A N 1
ATOM 769 C CA . LYS A 1 100 ? -28.390 -13.219 31.962 1.00 93.50 100 LYS A CA 1
ATOM 770 C C . LYS A 1 100 ? -28.011 -12.466 33.239 1.00 93.50 100 LYS A C 1
ATOM 772 O O . LYS A 1 100 ? -27.442 -13.077 34.137 1.00 93.50 100 LYS A O 1
ATOM 777 N N . ILE A 1 101 ? -28.295 -11.166 33.320 1.00 93.56 101 ILE A N 1
ATOM 778 C CA . ILE A 1 101 ? -27.936 -10.324 34.481 1.00 93.56 101 ILE A CA 1
ATOM 779 C C . ILE A 1 101 ? -29.141 -9.967 35.369 1.00 93.56 101 ILE A C 1
ATOM 781 O O . ILE A 1 101 ? -29.019 -9.171 36.302 1.00 93.56 101 ILE A O 1
ATOM 785 N N . GLY A 1 102 ? -30.318 -10.531 35.079 1.00 92.88 102 GLY A N 1
ATOM 786 C CA . GLY A 1 102 ? -31.538 -10.336 35.863 1.00 92.88 102 GLY A CA 1
ATOM 787 C C . GLY A 1 102 ? -32.190 -8.955 35.719 1.00 92.88 102 GLY A C 1
ATOM 788 O O . GLY A 1 102 ? -32.807 -8.472 36.668 1.00 92.88 102 GLY A O 1
ATOM 789 N N . VAL A 1 103 ? -32.072 -8.298 34.559 1.00 94.75 103 VAL A N 1
ATOM 790 C CA . VAL A 1 103 ? -32.728 -7.007 34.272 1.00 94.75 103 VAL A CA 1
ATOM 791 C C . VAL A 1 103 ? -33.626 -7.081 33.036 1.00 94.75 103 VAL A C 1
ATOM 793 O O . VAL A 1 103 ? -33.466 -7.928 32.162 1.00 94.75 103 VAL A O 1
ATOM 796 N N . LYS A 1 104 ? -34.596 -6.166 32.933 1.00 94.88 104 LYS A N 1
ATOM 797 C CA . LYS A 1 104 ? -35.481 -6.078 31.759 1.00 94.88 104 LYS A CA 1
ATOM 798 C C . LYS A 1 104 ? -34.727 -5.537 30.538 1.00 94.88 104 LYS A C 1
ATOM 800 O O . LYS A 1 104 ? -33.879 -4.662 30.683 1.00 94.88 104 LYS A O 1
ATOM 805 N N . GLU A 1 105 ? -35.126 -5.950 29.334 1.00 94.81 105 GLU A N 1
ATOM 806 C CA . GLU A 1 105 ? -34.564 -5.476 28.052 1.00 94.81 105 GLU A CA 1
ATOM 807 C C . GLU A 1 105 ? -34.492 -3.939 27.952 1.00 94.81 105 GLU A C 1
ATOM 809 O O . GLU A 1 105 ? -33.467 -3.384 27.562 1.00 94.81 105 GLU A O 1
ATOM 814 N N . GLN A 1 106 ? -35.545 -3.238 28.392 1.00 93.75 106 GLN A N 1
ATOM 815 C CA . GLN A 1 106 ? -35.604 -1.767 28.409 1.00 93.75 106 GLN A CA 1
ATOM 816 C C . GLN A 1 106 ? -34.495 -1.115 29.250 1.00 93.75 106 GLN A C 1
ATOM 818 O O . GLN A 1 106 ? -34.184 0.062 29.069 1.00 93.75 106 GLN A O 1
ATOM 823 N N . GLN A 1 107 ? -33.928 -1.833 30.223 1.00 93.38 107 GLN A N 1
ATOM 824 C CA . GLN A 1 107 ? -32.796 -1.343 31.004 1.00 93.38 107 GLN A CA 1
ATOM 825 C C . GLN A 1 107 ? -31.504 -1.409 30.186 1.00 93.38 107 GLN A C 1
ATOM 827 O O . GLN A 1 107 ? -30.783 -0.417 30.143 1.00 93.38 107 GLN A O 1
ATOM 832 N N . ILE A 1 108 ? -31.260 -2.525 29.489 1.00 93.75 108 ILE A N 1
ATOM 833 C CA . ILE A 1 108 ? -30.107 -2.678 28.590 1.00 93.75 108 ILE A CA 1
ATOM 834 C C . ILE A 1 108 ? -30.166 -1.640 27.471 1.00 93.75 108 ILE A C 1
ATOM 836 O O . ILE A 1 108 ? -29.184 -0.953 27.230 1.00 93.75 108 ILE A O 1
ATOM 840 N N . GLN A 1 109 ? -31.334 -1.452 26.848 1.00 92.81 109 GLN A N 1
ATOM 841 C CA . GLN A 1 109 ? -31.531 -0.428 25.815 1.00 92.81 109 GLN A CA 1
ATOM 842 C C . GLN A 1 109 ? -31.139 0.969 26.298 1.00 92.81 109 GLN A C 1
ATOM 844 O O . GLN A 1 109 ? -30.438 1.682 25.586 1.00 92.81 109 GLN A O 1
ATOM 849 N N . ARG A 1 110 ? -31.555 1.342 27.516 1.00 92.06 110 ARG A N 1
ATOM 850 C CA . ARG A 1 110 ? -31.205 2.634 28.122 1.00 92.06 110 ARG A CA 1
ATOM 851 C C . ARG A 1 110 ? -29.717 2.748 28.437 1.00 92.06 110 ARG A C 1
ATOM 853 O O . ARG A 1 110 ? -29.141 3.818 28.256 1.00 92.06 110 ARG A O 1
ATOM 860 N N . TRP A 1 111 ? -29.093 1.676 28.917 1.00 94.12 111 TRP A N 1
ATOM 861 C CA . TRP A 1 111 ? -27.652 1.667 29.156 1.00 94.12 111 TRP A CA 1
ATOM 862 C C . TRP A 1 111 ? -26.880 1.834 27.852 1.00 94.12 111 TRP A C 1
ATOM 864 O O . TRP A 1 111 ? -26.060 2.736 27.755 1.00 94.12 111 TRP A O 1
ATOM 874 N N . GLU A 1 112 ? -27.198 1.062 26.816 1.00 93.12 112 GLU A N 1
ATOM 875 C CA . GLU A 1 112 ? -26.503 1.160 25.530 1.00 93.12 112 GLU A CA 1
ATOM 876 C C . GLU A 1 112 ? -26.741 2.504 24.836 1.00 93.12 112 GLU A C 1
ATOM 878 O O . GLU A 1 112 ? -25.798 3.087 24.309 1.00 93.12 112 GLU A O 1
ATOM 883 N N . SER A 1 113 ? -27.960 3.053 24.895 1.00 89.88 113 SER A N 1
ATOM 884 C CA . SER A 1 113 ? -28.264 4.360 24.294 1.00 89.88 113 SER A CA 1
ATOM 885 C C . SER A 1 113 ? -27.544 5.526 24.969 1.00 89.88 113 SER A C 1
ATOM 887 O O . SER A 1 113 ? -27.382 6.575 24.359 1.00 89.88 113 SER A O 1
ATOM 889 N N . THR A 1 114 ? -27.159 5.370 26.237 1.00 90.19 114 THR A N 1
ATOM 890 C CA . THR A 1 114 ? -26.422 6.387 27.005 1.00 90.19 114 THR A CA 1
ATOM 891 C C . THR A 1 114 ? -24.930 6.079 27.102 1.00 90.19 114 THR A C 1
ATOM 893 O O . THR A 1 114 ? -24.235 6.724 27.882 1.00 90.19 114 THR A O 1
ATOM 896 N N . GLY A 1 115 ? -24.429 5.075 26.370 1.00 89.06 115 GLY A N 1
ATOM 897 C CA . GLY A 1 115 ? -23.034 4.645 26.484 1.00 89.06 115 GLY A CA 1
ATOM 898 C C . GLY A 1 115 ? -22.665 4.263 27.919 1.00 89.06 115 GLY A C 1
ATOM 899 O O . GLY A 1 115 ? -21.588 4.591 28.395 1.00 89.06 115 GLY A O 1
ATOM 900 N N . TYR A 1 116 ? -23.585 3.632 28.647 1.00 91.56 116 TYR A N 1
ATOM 901 C CA . TYR A 1 116 ? -23.435 3.236 30.047 1.00 91.56 116 TYR A CA 1
ATOM 902 C C . TYR A 1 116 ? -23.129 4.384 31.031 1.00 91.56 116 TYR A C 1
ATOM 904 O O . TYR A 1 116 ? -22.899 4.094 32.203 1.00 91.56 116 TYR A O 1
ATOM 912 N N . ALA A 1 117 ? -23.220 5.660 30.630 1.00 85.94 117 ALA A N 1
ATOM 913 C CA . ALA A 1 117 ? -22.769 6.812 31.422 1.00 85.94 117 ALA A CA 1
ATOM 914 C C . ALA A 1 117 ? -23.353 6.880 32.848 1.00 85.94 117 ALA A C 1
ATOM 916 O O . ALA A 1 117 ? -22.662 7.258 33.788 1.00 85.94 117 ALA A O 1
ATOM 917 N N . ASN A 1 118 ? -24.612 6.466 33.027 1.00 86.81 118 ASN A N 1
ATOM 918 C CA . ASN A 1 118 ? -25.310 6.483 34.322 1.00 86.81 118 ASN A CA 1
ATOM 919 C C . ASN A 1 118 ? -25.370 5.102 35.003 1.00 86.81 118 ASN A C 1
ATOM 921 O O . ASN A 1 118 ? -26.242 4.843 35.835 1.00 86.81 118 ASN A O 1
ATOM 925 N N . THR A 1 119 ? -24.496 4.177 34.610 1.00 90.81 119 THR A N 1
ATOM 926 C CA . THR A 1 119 ? -24.475 2.799 35.115 1.00 90.81 119 THR A CA 1
ATOM 927 C C . THR A 1 119 ? -23.377 2.649 36.155 1.00 90.81 119 THR A C 1
ATOM 929 O O . THR A 1 119 ? -22.269 3.144 35.976 1.00 90.81 119 THR A O 1
ATOM 932 N N . THR A 1 120 ? -23.653 1.949 37.256 1.00 91.25 120 THR A N 1
ATOM 933 C CA . THR A 1 120 ? -22.613 1.706 38.261 1.00 91.25 120 THR A CA 1
ATOM 934 C C . THR A 1 120 ? -21.530 0.787 37.693 1.00 91.25 120 THR A C 1
ATOM 936 O O . THR A 1 120 ? -21.824 -0.151 36.950 1.00 91.25 120 THR A O 1
ATOM 939 N N . PHE A 1 121 ? -20.274 0.998 38.094 1.00 89.44 121 PHE A N 1
ATOM 940 C CA . PHE A 1 121 ? -19.158 0.147 37.664 1.00 89.44 121 PHE A CA 1
ATOM 941 C C . PHE A 1 121 ? -19.392 -1.342 37.981 1.00 89.44 121 PHE A C 1
ATOM 943 O O . PHE A 1 121 ? -19.065 -2.213 37.180 1.00 89.44 121 PHE A O 1
ATOM 950 N N . GLY A 1 122 ? -20.048 -1.645 39.110 1.00 91.12 122 GLY A N 1
ATOM 951 C CA . GLY A 1 122 ? -20.463 -3.011 39.447 1.00 91.12 122 GLY A CA 1
ATOM 952 C C . GLY A 1 122 ? -21.370 -3.643 38.384 1.00 91.12 122 GLY A C 1
ATOM 953 O O . GLY A 1 122 ? -21.130 -4.775 37.975 1.00 91.12 122 GLY A O 1
ATOM 954 N N . ARG A 1 123 ? -22.347 -2.892 37.858 1.00 92.19 123 ARG A N 1
ATOM 955 C CA . ARG A 1 123 ? -23.218 -3.364 36.770 1.00 92.19 123 ARG A CA 1
ATOM 956 C C . ARG A 1 123 ? -22.476 -3.519 35.448 1.00 92.19 123 ARG A C 1
ATOM 958 O O . ARG A 1 123 ? -22.743 -4.471 34.724 1.00 92.19 123 ARG A O 1
ATOM 965 N N . ILE A 1 124 ? -21.515 -2.644 35.153 1.00 91.88 124 ILE A N 1
ATOM 966 C CA . ILE A 1 124 ? -20.651 -2.794 33.972 1.00 91.88 124 ILE A CA 1
ATOM 967 C C . ILE A 1 124 ? -19.847 -4.101 34.061 1.00 91.88 124 ILE A C 1
ATOM 969 O O . ILE A 1 124 ? -19.810 -4.865 33.099 1.00 91.88 124 ILE A O 1
ATOM 973 N N . ARG A 1 125 ? -19.279 -4.420 35.233 1.00 92.56 125 ARG A N 1
ATOM 974 C CA . ARG A 1 125 ? -18.575 -5.694 35.463 1.00 92.56 125 ARG A CA 1
ATOM 975 C C . ARG A 1 125 ? -19.479 -6.914 35.287 1.00 92.56 125 ARG A C 1
ATOM 977 O O . ARG A 1 125 ? -19.049 -7.896 34.688 1.00 92.56 125 ARG A O 1
ATOM 984 N N . GLU A 1 126 ? -20.719 -6.862 35.776 1.00 92.62 126 GLU A N 1
ATOM 985 C CA . GLU A 1 126 ? -21.709 -7.929 35.556 1.00 92.62 126 GLU A CA 1
ATOM 986 C C . GLU A 1 126 ? -22.014 -8.124 34.066 1.00 92.62 126 GLU A C 1
ATOM 988 O O . GLU A 1 126 ? -22.058 -9.257 33.590 1.00 92.62 126 GLU A O 1
ATOM 993 N N . VAL A 1 127 ? -22.177 -7.028 33.319 1.00 93.44 127 VAL A N 1
ATOM 994 C CA . VAL A 1 127 ? -22.408 -7.043 31.867 1.00 93.44 127 VAL A CA 1
ATOM 995 C C . VAL A 1 127 ? -21.224 -7.681 31.129 1.00 93.44 127 VAL A C 1
ATOM 997 O O . VAL A 1 127 ? -21.428 -8.603 30.338 1.00 93.44 127 VAL A O 1
ATOM 1000 N N . VAL A 1 128 ? -19.989 -7.270 31.438 1.00 92.56 128 VAL A N 1
ATOM 1001 C CA . VAL A 1 128 ? -18.748 -7.859 30.893 1.00 92.56 128 VAL A CA 1
ATOM 1002 C C . VAL A 1 128 ? -18.681 -9.366 31.166 1.00 92.56 128 VAL A C 1
ATOM 1004 O O . VAL A 1 128 ? -18.461 -10.156 30.243 1.00 92.56 128 VAL A O 1
ATOM 1007 N N . ALA A 1 129 ? -18.930 -9.777 32.413 1.00 91.44 129 ALA A N 1
ATOM 1008 C CA . ALA A 1 129 ? -18.892 -11.179 32.820 1.00 91.44 129 ALA A CA 1
ATOM 1009 C C . ALA A 1 129 ? -19.978 -12.019 32.126 1.00 91.44 129 ALA A C 1
ATOM 1011 O O . ALA A 1 129 ? -19.698 -13.113 31.638 1.00 91.44 129 ALA A O 1
ATOM 1012 N N . ALA A 1 130 ? -21.205 -11.504 32.013 1.00 92.62 130 ALA A N 1
ATOM 1013 C CA . ALA A 1 130 ? -22.323 -12.202 31.375 1.00 92.62 130 ALA A CA 1
ATOM 1014 C C . ALA A 1 130 ? -22.111 -12.459 29.873 1.00 92.62 130 ALA A C 1
ATOM 1016 O O . ALA A 1 130 ? -22.619 -13.450 29.326 1.00 92.62 130 ALA A O 1
ATOM 1017 N N . MET A 1 131 ? -21.352 -11.577 29.218 1.00 91.69 131 MET A N 1
ATOM 1018 C CA . MET A 1 131 ? -20.932 -11.711 27.822 1.00 91.69 131 MET A CA 1
ATOM 1019 C C . MET A 1 131 ? -19.672 -12.576 27.646 1.00 91.69 131 MET A C 1
ATOM 1021 O O . MET A 1 131 ? -19.325 -12.916 26.512 1.00 91.69 131 MET A O 1
ATOM 1025 N N . GLY A 1 132 ? -18.983 -12.939 28.735 1.00 87.00 132 GLY A N 1
ATOM 1026 C CA . GLY A 1 132 ? -17.703 -13.647 28.677 1.00 87.00 132 GLY A CA 1
ATOM 1027 C C . GLY A 1 132 ? -16.639 -12.843 27.929 1.00 87.00 132 GLY A C 1
ATOM 1028 O O . GLY A 1 132 ? -15.921 -13.399 27.093 1.00 87.00 132 GLY A O 1
ATOM 1029 N N . LEU A 1 133 ? -16.607 -11.524 28.137 1.00 87.75 133 LEU A N 1
ATOM 1030 C CA . LEU A 1 133 ? -15.554 -10.668 27.597 1.00 87.75 133 LEU A CA 1
ATOM 1031 C C . LEU A 1 133 ? -14.364 -10.657 28.559 1.00 87.75 133 LEU A C 1
ATOM 1033 O O . LEU A 1 133 ? -14.536 -10.570 29.775 1.00 87.75 133 LEU A O 1
ATOM 1037 N N . HIS A 1 134 ? -13.160 -10.713 27.999 1.00 82.75 134 HIS A N 1
ATOM 1038 C CA . HIS A 1 134 ? -11.924 -10.491 28.737 1.00 82.75 134 HIS A CA 1
ATOM 1039 C C . HIS A 1 134 ? -11.431 -9.085 28.423 1.00 82.75 134 HIS A C 1
ATOM 1041 O O . HIS A 1 134 ? -11.139 -8.776 27.271 1.00 82.75 134 HIS A O 1
ATOM 1047 N N . VAL A 1 135 ? -11.363 -8.240 29.448 1.00 80.81 135 VAL A N 1
ATOM 1048 C CA . VAL A 1 135 ? -10.855 -6.873 29.327 1.00 80.81 135 VAL A CA 1
ATOM 1049 C C . VAL A 1 135 ? -9.438 -6.860 29.882 1.00 80.81 135 VAL A C 1
ATOM 1051 O O . VAL A 1 135 ? -9.216 -7.244 31.030 1.00 80.81 135 VAL A O 1
ATOM 1054 N N . ARG A 1 136 ? -8.477 -6.456 29.051 1.00 75.62 136 ARG A N 1
ATOM 1055 C CA . ARG A 1 136 ? -7.114 -6.144 29.477 1.00 75.62 136 ARG A CA 1
ATOM 1056 C C . ARG A 1 136 ? -7.012 -4.628 29.560 1.00 75.62 136 ARG A C 1
ATOM 1058 O O . ARG A 1 136 ? -7.226 -3.954 28.560 1.00 75.62 136 ARG A O 1
ATOM 1065 N N . GLU A 1 137 ? -6.706 -4.119 30.743 1.00 67.75 137 GLU A N 1
ATOM 1066 C CA . GLU A 1 137 ? -6.568 -2.685 30.988 1.00 67.75 137 GLU A CA 1
ATOM 1067 C C . GLU A 1 137 ? -5.095 -2.356 31.222 1.00 67.75 137 GLU A C 1
ATOM 1069 O O . GLU A 1 137 ? -4.406 -3.046 31.975 1.00 67.75 137 GLU A O 1
ATOM 1074 N N . GLU A 1 138 ? -4.620 -1.292 30.582 1.00 64.94 138 GLU A N 1
ATOM 1075 C CA . GLU A 1 138 ? -3.327 -0.683 30.874 1.00 64.94 138 GLU A CA 1
ATOM 1076 C C . GLU A 1 138 ? -3.598 0.736 31.372 1.00 64.94 138 GLU A C 1
ATOM 1078 O O . GLU A 1 138 ? -4.139 1.571 30.650 1.00 64.94 138 GLU A O 1
ATOM 1083 N N . VAL A 1 139 ? -3.278 0.993 32.642 1.00 66.88 139 VAL A N 1
ATOM 1084 C CA . VAL A 1 139 ? -3.413 2.323 33.243 1.00 66.88 139 VAL A CA 1
ATOM 1085 C C . VAL A 1 139 ? -2.067 3.015 33.141 1.00 66.88 139 VAL A C 1
ATOM 1087 O O . VAL A 1 139 ? -1.104 2.630 33.804 1.00 66.88 139 VAL A O 1
ATOM 1090 N N . PHE A 1 140 ? -2.004 4.040 32.299 1.00 63.56 140 PHE A N 1
ATOM 1091 C CA . PHE A 1 140 ? -0.808 4.851 32.150 1.00 63.56 140 PHE A CA 1
ATOM 1092 C C . PHE A 1 140 ? -0.739 5.923 33.237 1.00 63.56 140 PHE A C 1
ATOM 1094 O O . PHE A 1 140 ? -1.684 6.684 33.440 1.00 63.56 140 PHE A O 1
ATOM 1101 N N . ILE A 1 141 ? 0.406 5.992 33.914 1.00 67.62 141 ILE A N 1
ATOM 1102 C CA . ILE A 1 141 ? 0.722 7.054 34.865 1.00 67.62 141 ILE A CA 1
ATOM 1103 C C . ILE A 1 141 ? 1.825 7.899 34.221 1.00 67.62 141 ILE A C 1
ATOM 1105 O O . ILE A 1 141 ? 2.946 7.398 34.082 1.00 67.62 141 ILE A O 1
ATOM 1109 N N . PRO A 1 142 ? 1.547 9.151 33.816 1.00 59.75 142 PRO A N 1
ATOM 1110 C CA . PRO A 1 142 ? 2.569 10.016 33.246 1.00 59.75 142 PRO A CA 1
ATOM 1111 C C . PRO A 1 142 ? 3.668 10.247 34.287 1.00 59.75 142 PRO A C 1
ATOM 1113 O O . PRO A 1 142 ? 3.432 10.814 35.354 1.00 59.75 142 PRO A O 1
ATOM 1116 N N . SER A 1 143 ? 4.882 9.778 33.998 1.00 60.47 143 SER A N 1
ATOM 1117 C CA . SER A 1 143 ? 6.051 10.123 34.800 1.00 60.47 143 SER A CA 1
ATOM 1118 C C . SER A 1 143 ? 6.494 11.540 34.433 1.00 60.47 143 SER A C 1
ATOM 1120 O O . SER A 1 143 ? 6.514 11.914 33.262 1.00 60.47 143 SER A O 1
ATOM 1122 N N . SER A 1 144 ? 6.888 12.342 35.422 1.00 59.47 144 SER A N 1
ATOM 1123 C CA . SER A 1 144 ? 7.329 13.734 35.227 1.00 59.47 144 SER A CA 1
ATOM 1124 C C . SER A 1 144 ? 8.533 13.894 34.282 1.00 59.47 144 SER A C 1
ATOM 1126 O O . SER A 1 144 ? 8.848 15.008 33.871 1.00 59.47 144 SER A O 1
ATOM 1128 N N . GLY A 1 145 ? 9.208 12.794 33.926 1.00 60.19 145 GLY A N 1
ATOM 1129 C CA . GLY A 1 145 ? 10.346 12.759 33.006 1.00 60.19 145 GLY A CA 1
ATOM 1130 C C . GLY A 1 145 ? 10.017 12.373 31.560 1.00 60.19 145 GLY A C 1
ATOM 1131 O O . GLY A 1 145 ? 10.940 12.341 30.740 1.00 60.19 145 GLY A O 1
ATOM 1132 N N . PHE A 1 146 ? 8.759 12.055 31.224 1.00 64.50 146 PHE A N 1
ATOM 1133 C CA . PHE A 1 146 ? 8.372 11.687 29.861 1.00 64.50 146 PHE A CA 1
ATOM 1134 C C . PHE A 1 146 ? 7.496 12.759 29.208 1.00 64.50 146 PHE A C 1
ATOM 1136 O O . PHE A 1 146 ? 6.362 12.997 29.608 1.00 64.50 146 PHE A O 1
ATOM 1143 N N . THR A 1 147 ? 8.041 13.400 28.176 1.00 74.12 147 THR A N 1
ATOM 1144 C CA . THR A 1 147 ? 7.415 14.501 27.433 1.00 74.12 147 THR A CA 1
ATOM 1145 C C . THR A 1 147 ? 7.228 14.119 25.967 1.00 74.12 147 THR A C 1
ATOM 1147 O O . THR A 1 147 ? 7.882 13.195 25.473 1.00 74.12 147 THR A O 1
ATOM 1150 N N . ALA A 1 148 ? 6.409 14.872 25.226 1.00 75.88 148 ALA A N 1
ATOM 1151 C CA . ALA A 1 148 ? 6.293 14.718 23.770 1.00 75.88 148 ALA A CA 1
ATOM 1152 C C . ALA A 1 148 ? 7.647 14.802 23.062 1.00 75.88 148 ALA A C 1
ATOM 1154 O O . ALA A 1 148 ? 7.938 14.012 22.165 1.00 75.88 148 ALA A O 1
ATOM 1155 N N . LYS A 1 149 ? 8.530 15.676 23.554 1.00 77.69 149 LYS A N 1
ATOM 1156 C CA . LYS A 1 149 ? 9.910 15.771 23.083 1.00 77.69 149 LYS A CA 1
ATOM 1157 C C . LYS A 1 149 ? 10.661 14.444 23.231 1.00 77.69 149 LYS A C 1
ATOM 1159 O O . LYS A 1 149 ? 11.293 14.004 22.276 1.00 77.69 149 LYS A O 1
ATOM 1164 N N . LYS A 1 150 ? 10.564 13.784 24.391 1.00 76.94 150 LYS A N 1
ATOM 1165 C CA . LYS A 1 150 ? 11.233 12.497 24.641 1.00 76.94 150 LYS A CA 1
ATOM 1166 C C . LYS A 1 150 ? 10.653 11.370 23.782 1.00 76.94 150 LYS A C 1
ATOM 1168 O O . LYS A 1 150 ? 11.419 10.564 23.262 1.00 76.94 150 LYS A O 1
ATOM 1173 N N . LEU A 1 151 ? 9.334 11.353 23.559 1.00 77.56 151 LEU A N 1
ATOM 1174 C CA . LEU A 1 151 ? 8.697 10.420 22.620 1.00 77.56 151 LEU A CA 1
ATOM 1175 C C . LEU A 1 151 ? 9.248 10.603 21.201 1.00 77.56 151 LEU A C 1
ATOM 1177 O O . LEU A 1 151 ? 9.703 9.639 20.594 1.00 77.56 151 LEU A O 1
ATOM 1181 N N . ILE A 1 152 ? 9.269 11.837 20.690 1.00 78.25 152 ILE A N 1
ATOM 1182 C CA . ILE A 1 152 ? 9.796 12.150 19.353 1.00 78.25 152 ILE A CA 1
ATOM 1183 C C . ILE A 1 152 ? 11.283 11.780 19.251 1.00 78.25 152 ILE A C 1
ATOM 1185 O O . ILE A 1 152 ? 11.706 11.198 18.252 1.00 78.25 152 ILE A O 1
ATOM 1189 N N . GLU A 1 153 ? 12.084 12.064 20.282 1.00 77.88 153 GLU A N 1
ATOM 1190 C CA . GLU A 1 153 ? 13.489 11.643 20.343 1.00 77.88 153 GLU A CA 1
ATOM 1191 C C . GLU A 1 153 ? 13.634 10.117 20.288 1.00 77.88 153 GLU A C 1
ATOM 1193 O O . GLU A 1 153 ? 14.483 9.614 19.549 1.00 77.88 153 GLU A O 1
ATOM 1198 N N . ASN A 1 154 ? 12.800 9.372 21.019 1.00 75.12 154 ASN A N 1
ATOM 1199 C CA . ASN A 1 154 ? 12.786 7.911 20.977 1.00 75.12 154 ASN A CA 1
ATOM 1200 C C . ASN A 1 154 ? 12.405 7.398 19.580 1.00 75.12 154 ASN A C 1
ATOM 1202 O O . ASN A 1 154 ? 13.097 6.532 19.052 1.00 75.12 154 ASN A O 1
ATOM 1206 N N . LEU A 1 155 ? 11.392 7.979 18.930 1.00 75.12 155 LEU A N 1
ATOM 1207 C CA . LEU A 1 155 ? 10.996 7.608 17.564 1.00 75.12 155 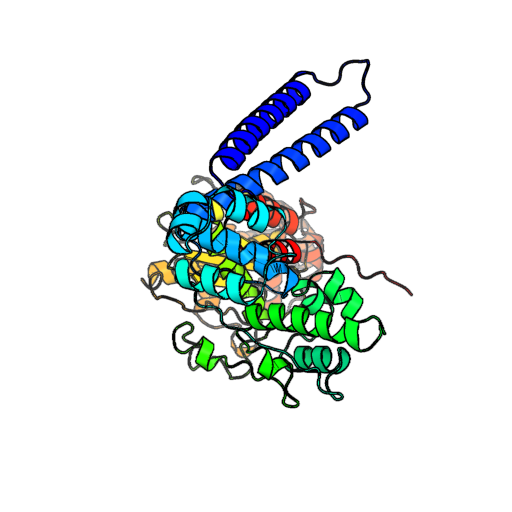LEU A CA 1
ATOM 1208 C C . LEU A 1 155 ? 12.116 7.847 16.549 1.00 75.12 155 LEU A C 1
ATOM 1210 O O . LEU A 1 155 ? 12.395 6.988 15.709 1.00 75.12 155 LEU A O 1
A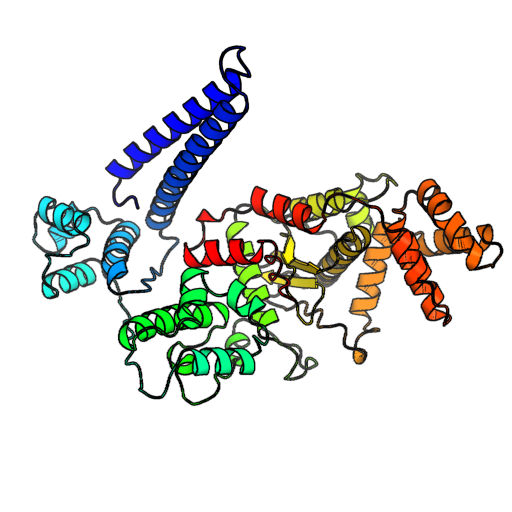TOM 1214 N N . LYS A 1 156 ? 12.811 8.984 16.662 1.00 77.00 156 LYS A N 1
ATOM 1215 C CA . LYS A 1 156 ? 13.959 9.311 15.808 1.00 77.00 156 LYS A CA 1
ATOM 1216 C C . LYS A 1 156 ? 15.109 8.325 15.998 1.00 77.00 156 LYS A C 1
ATOM 1218 O O . LYS A 1 156 ? 15.707 7.906 15.007 1.00 77.00 156 LYS A O 1
ATOM 1223 N N . LYS A 1 157 ? 15.383 7.909 17.241 1.00 73.06 157 LYS A N 1
ATOM 1224 C CA . LYS A 1 157 ? 16.404 6.893 17.561 1.00 73.06 157 LYS A CA 1
ATOM 1225 C C . LYS A 1 157 ? 16.030 5.498 17.054 1.00 73.06 157 LYS A C 1
ATOM 1227 O O . LYS A 1 157 ? 16.912 4.766 16.628 1.00 73.06 157 LYS A O 1
ATOM 1232 N N . VAL A 1 158 ? 14.740 5.167 17.046 1.00 66.44 158 VAL A N 1
ATOM 1233 C CA . VAL A 1 158 ? 14.192 3.896 16.541 1.00 66.44 158 VAL A CA 1
ATOM 1234 C C . VAL A 1 158 ? 14.179 3.822 15.003 1.00 66.44 158 VAL A C 1
ATOM 1236 O O . VAL A 1 158 ? 14.059 2.744 14.433 1.00 66.44 158 VAL A O 1
ATOM 1239 N N . GLY A 1 159 ? 14.368 4.947 14.304 1.00 65.06 159 GLY A N 1
ATOM 1240 C CA . GLY A 1 159 ? 14.526 4.983 12.845 1.00 65.06 159 GLY A CA 1
ATOM 1241 C C . GLY A 1 159 ? 13.478 5.815 12.105 1.00 65.06 159 GLY A C 1
ATOM 1242 O O . GLY A 1 159 ? 13.611 6.006 10.897 1.00 65.06 159 GLY A O 1
ATOM 1243 N N . LEU A 1 160 ? 12.488 6.386 12.802 1.00 71.50 160 LEU A N 1
ATOM 1244 C CA . LEU A 1 160 ? 11.575 7.396 12.249 1.00 71.50 160 LEU A CA 1
ATOM 1245 C C . LEU A 1 160 ? 12.244 8.771 12.268 1.00 71.50 160 LEU A C 1
ATOM 1247 O O . LEU A 1 160 ? 11.899 9.661 13.041 1.00 71.50 160 LEU A O 1
ATOM 1251 N N . ARG A 1 161 ? 13.279 8.916 11.439 1.00 66.69 161 ARG A N 1
ATOM 1252 C CA . ARG A 1 161 ? 14.206 10.055 11.487 1.00 66.69 161 ARG A CA 1
ATOM 1253 C C . ARG A 1 161 ? 13.593 11.381 11.029 1.00 66.69 161 ARG A C 1
ATOM 1255 O O . ARG A 1 161 ? 14.135 12.428 11.377 1.00 66.69 161 ARG A O 1
ATOM 1262 N N . SER A 1 162 ? 12.496 11.356 10.270 1.00 71.19 162 SER A N 1
ATOM 1263 C CA . SER A 1 162 ? 11.837 12.557 9.751 1.00 71.19 162 SER A CA 1
ATOM 1264 C C . SER A 1 162 ? 10.438 12.747 10.331 1.00 71.19 162 SER A C 1
ATOM 1266 O O . SER A 1 162 ? 9.649 11.809 10.453 1.00 71.19 162 SER A O 1
ATOM 1268 N N . ASP A 1 163 ? 10.106 14.002 10.620 1.00 73.56 163 ASP A N 1
ATOM 1269 C CA . ASP A 1 163 ? 8.776 14.406 11.077 1.00 73.56 163 ASP A CA 1
ATOM 1270 C C . ASP A 1 163 ? 7.704 14.090 10.017 1.00 73.56 163 ASP A C 1
ATOM 1272 O O . ASP A 1 163 ? 6.559 13.808 10.359 1.00 73.56 163 ASP A O 1
ATOM 1276 N N . ALA A 1 164 ? 8.087 14.036 8.736 1.00 72.62 164 ALA A N 1
ATOM 1277 C CA . ALA A 1 164 ? 7.235 13.561 7.649 1.00 72.62 164 ALA A CA 1
ATOM 1278 C C . ALA A 1 164 ? 6.740 12.121 7.873 1.00 72.62 164 ALA A C 1
ATOM 1280 O O . ALA A 1 164 ? 5.555 11.860 7.699 1.00 72.62 164 ALA A O 1
ATOM 1281 N N . LEU A 1 165 ? 7.601 11.199 8.324 1.00 75.12 165 LEU A N 1
ATOM 1282 C CA . LEU A 1 165 ? 7.183 9.824 8.626 1.00 75.12 165 LEU A CA 1
ATOM 1283 C C . LEU A 1 165 ? 6.303 9.751 9.875 1.00 75.12 165 LEU A C 1
ATOM 1285 O O . LEU A 1 165 ? 5.341 8.988 9.908 1.00 75.12 165 LEU A O 1
ATOM 1289 N N . ILE A 1 166 ? 6.578 10.581 10.882 1.00 80.31 166 ILE A N 1
ATOM 1290 C CA . ILE A 1 166 ? 5.738 10.657 12.084 1.00 80.31 166 ILE A CA 1
ATOM 1291 C C . ILE A 1 166 ? 4.324 11.146 11.716 1.00 80.31 166 ILE A C 1
ATOM 1293 O O . ILE A 1 166 ? 3.348 10.570 12.195 1.00 80.31 166 ILE A O 1
ATOM 1297 N N . LYS A 1 167 ? 4.198 12.126 10.806 1.00 84.25 167 LYS A N 1
ATOM 1298 C CA . LYS A 1 167 ? 2.906 12.592 10.256 1.00 84.25 167 LYS A CA 1
ATOM 1299 C C . LYS A 1 167 ? 2.142 11.514 9.485 1.00 84.25 167 LYS A C 1
ATOM 1301 O O . LYS A 1 167 ? 0.920 11.578 9.414 1.00 84.25 167 LYS A O 1
ATOM 1306 N N . ARG A 1 168 ? 2.834 10.542 8.879 1.00 84.75 168 ARG A N 1
ATOM 1307 C CA . ARG A 1 168 ? 2.177 9.404 8.214 1.00 84.75 168 ARG A CA 1
ATOM 1308 C C . ARG A 1 168 ? 1.581 8.438 9.231 1.00 84.75 168 ARG A C 1
ATOM 1310 O O . ARG A 1 168 ? 0.441 8.003 9.082 1.00 84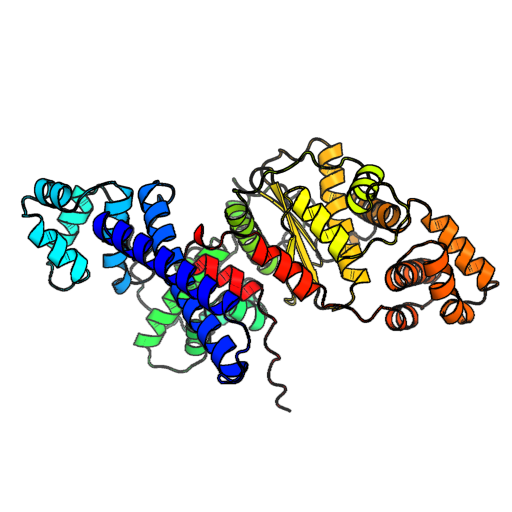.75 168 ARG A O 1
ATOM 1317 N N . VAL A 1 169 ? 2.343 8.143 10.282 1.00 84.75 169 VAL A N 1
ATOM 1318 C CA . VAL A 1 169 ? 1.948 7.195 11.327 1.00 84.75 169 VAL A CA 1
ATOM 1319 C C . VAL A 1 169 ? 0.808 7.759 12.179 1.00 84.75 169 VAL A C 1
ATOM 1321 O O . VAL A 1 169 ? -0.220 7.101 12.354 1.00 84.75 169 VAL A O 1
ATOM 1324 N N . LEU A 1 170 ? 0.951 8.987 12.675 1.00 85.25 170 LEU A N 1
ATOM 1325 C CA . LEU A 1 170 ? 0.013 9.586 13.623 1.00 85.25 170 LEU A CA 1
ATOM 1326 C C . LEU A 1 170 ? -1.129 10.354 12.930 1.00 85.25 170 LEU A C 1
ATOM 1328 O O . LEU A 1 170 ? -0.894 11.010 11.916 1.00 85.25 170 LEU A O 1
ATOM 1332 N N . PRO A 1 171 ? -2.357 10.334 13.487 1.00 85.00 171 PRO A N 1
ATOM 1333 C CA . PRO A 1 171 ? -3.422 11.268 13.114 1.00 85.00 171 PRO A CA 1
ATOM 1334 C C . PRO A 1 171 ? -2.976 12.734 13.217 1.00 85.00 171 PRO A C 1
ATOM 1336 O O . PRO A 1 171 ? -2.151 13.075 14.069 1.00 85.00 171 PRO A O 1
ATOM 1339 N N . ALA A 1 172 ? -3.530 13.607 12.371 1.00 83.00 172 ALA A N 1
ATOM 1340 C CA . ALA A 1 172 ? -3.101 15.003 12.256 1.00 83.00 172 ALA A CA 1
ATOM 1341 C C . ALA A 1 172 ? -3.341 15.804 13.545 1.00 83.00 172 ALA A C 1
ATOM 1343 O O . ALA A 1 172 ? -2.533 16.664 13.905 1.00 83.00 172 ALA A O 1
ATOM 1344 N N . GLU A 1 173 ? -4.420 15.491 14.258 1.00 82.12 173 GLU A N 1
ATOM 1345 C CA . GLU A 1 173 ? -4.802 16.098 15.529 1.00 82.12 173 GLU A CA 1
ATOM 1346 C C . GLU A 1 173 ? -3.773 15.749 16.607 1.00 82.12 173 GLU A C 1
ATOM 1348 O O . GLU A 1 173 ? -3.208 16.644 17.237 1.00 82.12 173 GLU A O 1
ATOM 1353 N N . ILE A 1 174 ? -3.452 14.456 16.738 1.00 83.50 174 ILE A N 1
ATOM 1354 C CA . ILE A 1 174 ? -2.444 13.945 17.679 1.00 83.50 174 ILE A CA 1
ATOM 1355 C C . ILE A 1 174 ? -1.073 14.527 17.339 1.00 83.50 174 ILE A C 1
ATOM 1357 O O . ILE A 1 174 ? -0.379 15.031 18.220 1.00 83.50 174 ILE A O 1
ATOM 1361 N N . PHE A 1 175 ? -0.685 14.500 16.060 1.00 84.19 175 PHE A N 1
ATOM 1362 C CA . PHE A 1 175 ? 0.579 15.075 15.612 1.00 84.19 175 PHE A CA 1
ATOM 1363 C C . PHE A 1 175 ? 0.673 16.558 15.980 1.00 84.19 175 PHE A C 1
ATOM 1365 O O . PHE A 1 175 ? 1.669 16.982 16.550 1.00 84.19 175 PHE A O 1
ATOM 1372 N N . SER A 1 176 ? -0.364 17.350 15.708 1.00 82.81 176 SER A N 1
ATOM 1373 C CA . SER A 1 176 ? -0.347 18.786 16.004 1.00 82.81 176 SER A CA 1
ATOM 1374 C C . SER A 1 176 ? -0.247 19.053 17.507 1.00 82.81 176 SER A C 1
ATOM 1376 O O . SER A 1 176 ? 0.545 19.895 17.926 1.00 82.81 176 SER A O 1
ATOM 1378 N N . GLN A 1 177 ? -0.992 18.305 18.322 1.00 81.88 177 GLN A N 1
ATOM 1379 C CA . GLN A 1 177 ? -0.989 18.448 19.779 1.00 81.88 177 GLN A CA 1
ATOM 1380 C C . GLN A 1 177 ? 0.341 18.022 20.417 1.00 81.88 177 GLN A C 1
ATOM 1382 O O . GLN A 1 177 ? 0.776 18.656 21.373 1.00 81.88 177 GLN A O 1
ATOM 1387 N N . LEU A 1 178 ? 1.041 17.022 19.863 1.00 78.19 178 LEU A N 1
ATOM 1388 C CA . LEU A 1 178 ? 2.374 16.617 20.338 1.00 78.19 178 LEU A CA 1
ATOM 1389 C C . LEU A 1 178 ? 3.426 17.729 20.220 1.00 78.19 178 LEU A C 1
ATOM 1391 O O . LEU A 1 178 ? 4.394 17.741 20.977 1.00 78.19 178 LEU A O 1
ATOM 1395 N N . TYR A 1 179 ? 3.257 18.641 19.264 1.00 76.00 179 TYR A N 1
ATOM 1396 C CA . TYR A 1 179 ? 4.175 19.757 19.030 1.00 76.00 179 TYR A CA 1
ATOM 1397 C C . TYR A 1 179 ? 3.666 21.077 19.632 1.00 76.00 179 TYR A C 1
ATOM 1399 O O . TYR A 1 179 ? 4.371 22.085 19.571 1.00 76.00 179 TYR A O 1
ATOM 1407 N N . GLN A 1 180 ? 2.468 21.083 20.224 1.00 76.19 180 GLN A N 1
ATOM 1408 C CA . GLN A 1 180 ? 1.928 22.219 20.965 1.00 76.19 180 GLN A CA 1
ATOM 1409 C C . GLN A 1 180 ? 2.279 22.105 22.451 1.00 76.19 180 GLN A C 1
ATOM 1411 O O . GLN A 1 180 ? 2.058 21.075 23.090 1.00 76.19 180 GLN A O 1
ATOM 1416 N N . ASP A 1 181 ? 2.781 23.198 23.023 1.00 62.28 181 ASP A N 1
ATOM 1417 C CA . ASP A 1 181 ? 3.055 23.305 24.458 1.00 62.28 181 ASP A CA 1
ATOM 1418 C C . ASP A 1 181 ? 1.733 23.538 25.218 1.00 62.28 181 ASP A C 1
ATOM 1420 O O . ASP A 1 181 ? 1.337 24.662 25.520 1.00 62.28 181 ASP A O 1
ATOM 1424 N N . SER A 1 182 ? 0.974 22.459 25.397 1.00 58.16 182 SER A N 1
ATOM 1425 C CA . SER A 1 182 ? -0.296 22.400 26.131 1.00 58.16 182 SER A CA 1
ATOM 1426 C C . SER A 1 182 ? -0.068 21.919 27.576 1.00 58.16 182 SER A C 1
ATOM 1428 O O . SER A 1 182 ? 0.981 21.373 27.902 1.00 58.16 182 SER A O 1
ATOM 1430 N N . GLY A 1 183 ? -1.011 22.167 28.491 1.00 58.66 183 GLY A N 1
ATOM 1431 C CA . GLY A 1 183 ? -0.863 21.800 29.909 1.00 58.66 183 GLY A CA 1
ATOM 1432 C C . GLY A 1 183 ? -0.615 20.297 30.141 1.00 58.66 183 GLY A C 1
ATOM 1433 O O . GLY A 1 183 ? -0.991 19.453 29.329 1.00 58.66 183 GLY A O 1
ATOM 1434 N N . SER A 1 184 ? -0.010 19.948 31.283 1.00 59.94 184 SER A N 1
ATOM 1435 C CA . SER A 1 184 ? 0.540 18.605 31.553 1.00 59.94 184 SER A CA 1
ATOM 1436 C C . SER A 1 184 ? -0.468 17.446 31.516 1.00 59.94 184 SER A C 1
ATOM 1438 O O . SER A 1 184 ? -0.076 16.314 31.243 1.00 59.94 184 SER A O 1
ATOM 1440 N N . GLU A 1 185 ? -1.747 17.693 31.816 1.00 58.50 185 GLU A N 1
ATOM 1441 C CA . GLU A 1 185 ? -2.776 16.640 31.861 1.00 58.50 185 GLU A CA 1
ATOM 1442 C C . GLU A 1 185 ? -3.329 16.290 30.472 1.00 58.50 185 GLU A C 1
ATOM 1444 O O . GLU A 1 185 ? -3.423 15.108 30.138 1.00 58.50 185 GLU A O 1
ATOM 1449 N N . GLU A 1 186 ? -3.626 17.286 29.629 1.00 61.59 186 GLU A N 1
ATOM 1450 C CA . GLU A 1 186 ? -4.069 17.052 28.244 1.00 61.59 186 GLU A CA 1
ATOM 1451 C C . GLU A 1 186 ? -2.962 16.384 27.419 1.00 61.59 186 GLU A C 1
ATOM 1453 O O . GLU A 1 186 ? -3.227 15.459 26.647 1.00 61.59 186 GLU A O 1
ATOM 1458 N N . GLN A 1 187 ? -1.700 16.755 27.664 1.00 69.25 187 GLN A N 1
ATOM 1459 C CA . GLN A 1 187 ? -0.547 16.125 27.021 1.00 69.25 187 GLN A CA 1
ATOM 1460 C C . GLN A 1 187 ? -0.432 14.626 27.329 1.00 69.25 187 GLN A C 1
ATOM 1462 O O . GLN A 1 187 ? -0.058 13.858 26.445 1.00 69.25 187 GLN A O 1
ATOM 1467 N N . ALA A 1 188 ? -0.771 14.170 28.539 1.00 72.12 188 ALA A N 1
ATOM 1468 C CA . ALA A 1 188 ? -0.641 12.756 28.900 1.00 72.12 188 ALA A CA 1
ATOM 1469 C C . ALA A 1 188 ? -1.560 11.847 28.064 1.00 72.12 188 ALA A C 1
ATOM 1471 O O . ALA A 1 188 ? -1.134 10.777 27.621 1.00 72.12 188 ALA A O 1
ATOM 1472 N N . GLY A 1 189 ? -2.796 12.288 27.807 1.00 74.56 189 GLY A N 1
ATOM 1473 C CA . GLY A 1 189 ? -3.746 11.560 26.963 1.00 74.56 189 GLY A CA 1
ATOM 1474 C C . GLY A 1 189 ? -3.271 11.458 25.513 1.00 74.56 189 GLY A C 1
ATOM 1475 O O . GLY A 1 189 ? -3.248 10.367 24.943 1.00 74.56 189 GLY A O 1
ATOM 1476 N N . VAL A 1 190 ? -2.809 12.576 24.947 1.00 78.94 190 VAL A N 1
ATOM 1477 C CA . VAL A 1 190 ? -2.271 12.641 23.576 1.00 78.94 190 VAL A CA 1
ATOM 1478 C C . VAL A 1 190 ? -1.039 11.750 23.421 1.00 78.94 190 VAL A C 1
ATOM 1480 O O . VAL A 1 190 ? -0.919 11.015 22.440 1.00 78.94 190 VAL A O 1
ATOM 1483 N N . LEU A 1 191 ? -0.138 11.762 24.408 1.00 79.12 191 LEU A N 1
ATOM 1484 C CA . LEU A 1 191 ? 1.045 10.902 24.418 1.00 79.12 191 LEU A CA 1
ATOM 1485 C C . LEU A 1 191 ? 0.668 9.425 24.399 1.00 79.12 191 LEU A C 1
ATOM 1487 O O . LEU A 1 191 ? 1.254 8.658 23.635 1.00 79.12 191 LEU A O 1
ATOM 1491 N N . PHE A 1 192 ? -0.304 9.024 25.219 1.00 78.38 192 PHE A N 1
ATOM 1492 C CA . PHE A 1 192 ? -0.756 7.638 25.281 1.00 78.38 192 PHE A CA 1
ATOM 1493 C C . PHE A 1 192 ? -1.383 7.185 23.961 1.00 78.38 192 PHE A C 1
ATOM 1495 O O . PHE A 1 192 ? -1.042 6.116 23.454 1.00 78.38 192 PHE A O 1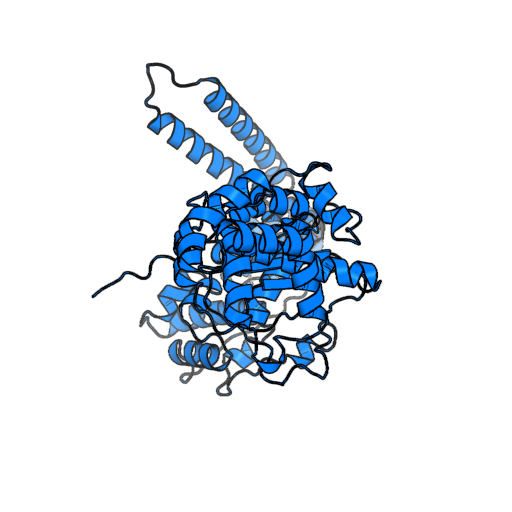
ATOM 1502 N N . GLN A 1 193 ? -2.231 8.019 23.354 1.00 79.44 193 GLN A N 1
ATOM 1503 C CA . GLN A 1 193 ? -2.817 7.729 22.044 1.00 79.44 193 GLN A CA 1
ATOM 1504 C C . GLN A 1 193 ? -1.743 7.601 20.956 1.00 79.44 193 GLN A C 1
ATOM 1506 O O . GLN A 1 193 ? -1.765 6.645 20.178 1.00 79.44 193 GLN A O 1
ATOM 1511 N N . ALA A 1 194 ? -0.763 8.512 20.931 1.00 82.38 194 ALA A N 1
ATOM 1512 C CA . ALA A 1 194 ? 0.359 8.437 20.002 1.00 82.38 194 ALA A CA 1
ATOM 1513 C C . ALA A 1 194 ? 1.152 7.136 20.182 1.00 82.38 194 ALA A C 1
ATOM 1515 O O . ALA A 1 194 ? 1.400 6.418 19.210 1.00 82.38 194 ALA A O 1
ATOM 1516 N N . ALA A 1 195 ? 1.500 6.800 21.426 1.00 79.94 195 ALA A N 1
ATOM 1517 C CA . ALA A 1 195 ? 2.216 5.576 21.755 1.00 79.94 195 ALA A CA 1
ATOM 1518 C C . ALA A 1 195 ? 1.425 4.321 21.367 1.00 79.94 195 ALA A C 1
ATOM 1520 O O . ALA A 1 195 ? 2.024 3.384 20.856 1.00 79.94 195 ALA A O 1
ATOM 1521 N N . GLY A 1 196 ? 0.098 4.309 21.524 1.00 78.88 196 GLY A N 1
ATOM 1522 C CA . GLY A 1 196 ? -0.758 3.205 21.084 1.00 78.88 196 GLY A CA 1
ATOM 1523 C C . GLY A 1 196 ? -0.705 2.967 19.570 1.00 78.88 196 GLY A C 1
ATOM 1524 O O . GLY A 1 196 ? -0.553 1.829 19.127 1.00 78.88 196 GLY A O 1
ATOM 1525 N N . VAL A 1 197 ? -0.761 4.033 18.761 1.00 81.12 197 VAL A N 1
ATOM 1526 C CA . VAL A 1 197 ? -0.635 3.923 17.294 1.00 81.12 197 VAL A CA 1
ATOM 1527 C C . VAL A 1 197 ? 0.756 3.419 16.896 1.00 81.12 197 VAL A C 1
ATOM 1529 O O . VAL A 1 197 ? 0.874 2.520 16.067 1.00 81.12 197 VAL A O 1
ATOM 1532 N N . ILE A 1 198 ? 1.809 3.954 17.515 1.00 81.31 198 ILE A N 1
ATOM 1533 C CA . ILE A 1 198 ? 3.198 3.547 17.257 1.00 81.31 198 ILE A CA 1
ATOM 1534 C C . ILE A 1 198 ? 3.409 2.083 17.660 1.00 81.31 198 ILE A C 1
ATOM 1536 O O . ILE A 1 198 ? 3.930 1.295 16.875 1.00 81.31 198 ILE A O 1
ATOM 1540 N N . ALA A 1 199 ? 2.971 1.697 18.857 1.00 78.31 199 ALA A N 1
ATOM 1541 C CA . ALA A 1 199 ? 3.041 0.329 19.358 1.00 78.31 199 ALA A CA 1
ATOM 1542 C C . ALA A 1 199 ? 2.405 -0.658 18.373 1.00 78.31 199 ALA A C 1
ATOM 1544 O O . ALA A 1 199 ? 3.015 -1.674 18.043 1.00 78.31 199 ALA A O 1
ATOM 1545 N N . ARG A 1 200 ? 1.231 -0.310 17.827 1.00 78.19 200 ARG A N 1
ATOM 1546 C CA . ARG A 1 200 ? 0.534 -1.120 16.820 1.00 78.19 200 ARG A CA 1
ATOM 1547 C C . ARG A 1 200 ? 1.352 -1.289 15.534 1.00 78.19 200 ARG A C 1
ATOM 1549 O O . ARG A 1 200 ? 1.496 -2.413 15.065 1.00 78.19 200 ARG A O 1
ATOM 1556 N N . VAL A 1 201 ? 1.905 -0.204 14.986 1.00 77.38 201 VAL A N 1
ATOM 1557 C CA . VAL A 1 201 ? 2.664 -0.233 13.717 1.00 77.38 201 VAL A CA 1
ATOM 1558 C C . VAL A 1 201 ? 3.998 -0.971 13.854 1.00 77.38 201 VAL A C 1
ATOM 1560 O O . VAL A 1 201 ? 4.381 -1.720 12.959 1.00 77.38 201 VAL A O 1
ATOM 1563 N N . PHE A 1 202 ? 4.712 -0.775 14.965 1.00 74.94 202 PHE A N 1
ATOM 1564 C CA . PHE A 1 202 ? 6.071 -1.302 15.152 1.00 74.94 202 PHE A CA 1
ATOM 1565 C C . PHE A 1 202 ? 6.135 -2.586 15.985 1.00 74.94 202 PHE A C 1
ATOM 1567 O O . PHE A 1 202 ? 7.225 -3.111 16.200 1.00 74.94 202 PHE A O 1
ATOM 1574 N N . GLY A 1 203 ? 4.997 -3.092 16.468 1.00 69.75 203 GLY A N 1
ATOM 1575 C CA . GLY A 1 203 ? 4.952 -4.263 17.348 1.00 69.75 203 GLY A CA 1
ATOM 1576 C C . GLY A 1 203 ? 5.637 -4.038 18.700 1.00 69.75 203 GLY A C 1
ATOM 1577 O O . GLY A 1 203 ? 6.106 -4.993 19.313 1.00 69.75 203 GLY A O 1
ATOM 1578 N N . LEU A 1 204 ? 5.727 -2.785 19.150 1.00 72.25 204 LEU A N 1
ATOM 1579 C CA . LEU A 1 204 ? 6.334 -2.409 20.427 1.00 72.25 204 LEU A CA 1
ATOM 1580 C C . LEU A 1 204 ? 5.296 -2.465 21.548 1.00 72.25 204 LEU A C 1
ATOM 1582 O O . LEU A 1 204 ? 4.101 -2.305 21.302 1.00 72.25 204 LEU A O 1
ATOM 1586 N N . SER A 1 205 ? 5.737 -2.629 22.796 1.00 72.50 205 SER A N 1
ATOM 1587 C CA . SER A 1 205 ? 4.844 -2.386 23.926 1.00 72.50 205 SER A CA 1
ATOM 1588 C C . SER A 1 205 ? 4.726 -0.884 24.190 1.00 72.50 205 SER A C 1
ATOM 1590 O O . SER A 1 205 ? 5.685 -0.120 24.037 1.00 72.50 205 SER A O 1
ATOM 1592 N N . VAL A 1 206 ? 3.543 -0.447 24.626 1.00 74.25 206 VAL A N 1
ATOM 1593 C CA . VAL A 1 206 ? 3.331 0.944 25.045 1.00 74.25 206 VAL A CA 1
ATOM 1594 C C . VAL A 1 206 ? 4.284 1.296 26.196 1.00 74.25 206 VAL A C 1
ATOM 1596 O O . VAL A 1 206 ? 4.877 2.371 26.201 1.00 74.25 206 VAL A O 1
ATOM 1599 N N . ALA A 1 207 ? 4.521 0.359 27.119 1.00 71.69 207 ALA A N 1
ATOM 1600 C CA . ALA A 1 207 ? 5.453 0.535 28.231 1.00 71.69 207 ALA A CA 1
ATOM 1601 C C . ALA A 1 207 ? 6.896 0.830 27.776 1.00 71.69 207 ALA A C 1
ATOM 1603 O O . ALA A 1 207 ? 7.546 1.698 28.360 1.00 71.69 207 ALA A O 1
ATOM 1604 N N . ASP A 1 208 ? 7.382 0.167 26.722 1.00 72.81 208 ASP A N 1
ATOM 1605 C CA . ASP A 1 208 ? 8.741 0.382 26.209 1.00 72.81 208 ASP A CA 1
ATOM 1606 C C . ASP A 1 208 ? 8.899 1.772 25.593 1.00 72.81 208 ASP A C 1
ATOM 1608 O O . ASP A 1 208 ? 9.906 2.440 25.842 1.00 72.81 208 ASP A O 1
ATOM 1612 N N . LEU A 1 209 ? 7.883 2.240 24.854 1.00 72.75 209 LEU A N 1
ATOM 1613 C CA . LEU A 1 209 ? 7.848 3.585 24.264 1.00 72.75 209 LEU A CA 1
ATOM 1614 C C . LEU A 1 209 ? 7.946 4.689 25.320 1.00 72.75 209 LEU A C 1
ATOM 1616 O O . LEU A 1 209 ? 8.555 5.729 25.061 1.00 72.75 209 LEU A O 1
ATOM 1620 N N . PHE A 1 210 ? 7.386 4.435 26.504 1.00 69.75 210 PHE A N 1
ATOM 1621 C CA . PHE A 1 210 ? 7.407 5.331 27.659 1.00 69.75 210 PHE A CA 1
ATOM 1622 C C . PHE A 1 210 ? 8.604 5.137 28.594 1.00 69.75 210 PHE A C 1
ATOM 1624 O O . PHE A 1 210 ? 8.748 5.870 29.578 1.00 69.75 210 PHE A O 1
ATOM 1631 N N . SER A 1 211 ? 9.476 4.170 28.316 1.00 68.31 211 SER A N 1
ATOM 1632 C CA . SER A 1 211 ? 10.635 3.913 29.160 1.00 68.31 211 SER A CA 1
ATOM 1633 C C . SER A 1 211 ? 11.731 4.973 28.962 1.00 68.31 211 SER A C 1
ATOM 1635 O O . SER A 1 211 ? 11.814 5.662 27.943 1.00 68.31 211 SER A O 1
ATOM 1637 N N . GLU A 1 212 ? 12.612 5.126 29.957 1.00 63.53 212 GLU A N 1
ATOM 1638 C CA . GLU A 1 212 ? 13.809 5.969 29.801 1.00 63.53 212 GLU A CA 1
ATOM 1639 C C . GLU A 1 212 ? 14.849 5.357 28.859 1.00 63.53 212 GLU A C 1
ATOM 1641 O O . GLU A 1 212 ? 15.775 6.044 28.421 1.00 63.53 212 GLU A O 1
ATOM 1646 N N . ARG A 1 213 ? 14.704 4.066 28.558 1.00 64.06 213 ARG A N 1
ATOM 1647 C CA . ARG A 1 213 ? 15.540 3.366 27.596 1.00 64.06 213 ARG A CA 1
ATOM 1648 C C . ARG A 1 213 ? 14.988 3.625 26.203 1.00 64.06 213 ARG A C 1
ATOM 1650 O O . ARG A 1 213 ? 13.787 3.761 26.003 1.00 64.06 213 ARG A O 1
ATOM 1657 N N . VAL A 1 214 ? 15.883 3.698 25.227 1.00 60.62 214 VAL A N 1
ATOM 1658 C CA . VAL A 1 214 ? 15.459 3.730 23.828 1.00 60.62 214 VAL A CA 1
ATOM 1659 C C . VAL A 1 214 ? 14.761 2.396 23.545 1.00 60.62 214 VAL A C 1
ATOM 1661 O O . VAL A 1 214 ? 15.378 1.360 23.814 1.00 60.62 214 VAL A O 1
ATOM 1664 N N . PRO A 1 215 ? 13.511 2.399 23.046 1.00 63.41 215 PRO A N 1
ATOM 1665 C CA . PRO A 1 215 ? 12.832 1.168 22.671 1.00 63.41 215 PRO A CA 1
ATOM 1666 C C . PRO A 1 215 ? 13.697 0.417 21.663 1.00 63.41 215 PRO A C 1
ATOM 1668 O O . PRO A 1 215 ? 14.183 1.012 20.701 1.00 63.41 215 PRO A O 1
ATOM 1671 N N . GLN A 1 216 ? 13.919 -0.873 21.884 1.00 61.78 216 GLN A N 1
ATOM 1672 C CA . GLN A 1 216 ? 14.556 -1.710 20.876 1.00 61.78 216 GLN A CA 1
ATOM 1673 C C . GLN A 1 216 ? 13.461 -2.298 19.997 1.00 61.78 216 GLN A C 1
ATOM 1675 O O . GLN A 1 216 ? 12.501 -2.874 20.505 1.00 61.78 216 GLN A O 1
ATOM 1680 N N . LEU A 1 217 ? 13.592 -2.134 18.680 1.00 61.03 217 LEU A N 1
ATOM 1681 C CA . LEU A 1 217 ? 12.787 -2.911 17.746 1.00 61.03 217 LEU A CA 1
ATOM 1682 C C . LEU A 1 217 ? 13.238 -4.357 17.892 1.00 61.03 217 LEU A C 1
ATOM 1684 O O . LEU A 1 217 ? 14.349 -4.699 17.487 1.00 61.03 217 LEU A O 1
ATOM 1688 N N . ASP A 1 218 ? 12.398 -5.193 18.492 1.00 53.53 218 ASP A N 1
ATOM 1689 C CA . ASP A 1 218 ? 12.664 -6.622 18.561 1.00 53.53 218 ASP A CA 1
ATOM 1690 C C . ASP A 1 218 ? 12.342 -7.259 17.205 1.00 53.53 218 ASP A C 1
ATOM 1692 O O . ASP A 1 218 ? 11.332 -7.934 16.995 1.00 53.53 218 ASP A O 1
ATOM 1696 N N . LEU A 1 219 ? 13.227 -6.986 16.246 1.00 51.28 219 LEU A N 1
ATOM 1697 C CA . LEU A 1 219 ? 13.200 -7.555 14.906 1.00 51.28 219 LEU A CA 1
ATOM 1698 C C . LEU A 1 219 ? 13.273 -9.086 14.966 1.00 51.28 219 LEU A C 1
ATOM 1700 O O . LEU A 1 219 ? 12.768 -9.743 14.060 1.00 51.28 219 LEU A O 1
ATOM 1704 N N . GLN A 1 220 ? 13.836 -9.654 16.044 1.00 42.56 220 GLN A N 1
ATOM 1705 C CA . GLN A 1 220 ? 13.904 -11.092 16.277 1.00 42.56 220 GLN A CA 1
ATOM 1706 C C . GLN A 1 220 ? 12.597 -11.674 16.828 1.00 42.56 220 GLN A C 1
ATOM 1708 O O . GLN A 1 220 ? 12.215 -12.738 16.373 1.00 42.56 220 GLN A O 1
ATOM 1713 N N . ALA A 1 221 ? 11.862 -11.026 17.732 1.00 39.03 221 ALA A N 1
ATOM 1714 C CA . ALA A 1 221 ? 10.526 -11.479 18.151 1.00 39.03 221 ALA A CA 1
ATOM 1715 C C . ALA A 1 221 ? 9.459 -11.232 17.082 1.00 39.03 221 ALA A C 1
ATOM 1717 O O . ALA A 1 221 ? 8.487 -11.982 16.987 1.00 39.03 221 ALA A O 1
ATOM 1718 N N . LEU A 1 222 ? 9.661 -10.222 16.232 1.00 44.47 222 LEU A N 1
ATOM 1719 C CA . LEU A 1 222 ? 8.970 -10.135 14.956 1.00 44.47 222 LEU A CA 1
ATOM 1720 C C . LEU A 1 222 ? 9.343 -11.376 14.122 1.00 44.47 222 LEU A C 1
ATOM 1722 O O . LEU A 1 222 ? 8.447 -12.126 13.738 1.00 44.47 222 LEU A O 1
ATOM 1726 N N . ALA A 1 223 ? 10.635 -11.667 13.924 1.00 37.91 223 ALA A N 1
ATOM 1727 C CA . ALA A 1 223 ? 11.142 -12.794 13.131 1.00 37.91 223 ALA A CA 1
ATOM 1728 C C . ALA A 1 223 ? 10.738 -14.197 13.619 1.00 37.91 223 ALA A C 1
ATOM 1730 O O . ALA A 1 223 ? 10.348 -15.052 12.819 1.00 37.91 223 ALA A O 1
ATOM 1731 N N . VAL A 1 224 ? 10.744 -14.446 14.925 1.00 31.70 224 VAL A N 1
ATOM 1732 C CA . VAL A 1 224 ? 10.410 -15.727 15.547 1.00 31.70 224 VAL A CA 1
ATOM 1733 C C . VAL A 1 224 ? 8.893 -15.905 15.493 1.00 31.70 224 VAL A C 1
ATOM 1735 O O . VAL A 1 224 ? 8.143 -15.563 16.400 1.00 31.70 224 VAL A O 1
ATOM 1738 N N . GLY A 1 225 ? 8.450 -16.432 14.354 1.00 36.84 225 GLY A N 1
ATOM 1739 C CA . GLY A 1 225 ? 7.057 -16.714 14.025 1.00 36.84 225 GLY A CA 1
ATOM 1740 C C . GLY A 1 225 ? 6.516 -15.935 12.823 1.00 36.84 225 GLY A C 1
ATOM 1741 O O . GLY A 1 225 ? 5.462 -16.323 12.318 1.00 36.84 225 GLY A O 1
ATOM 1742 N N . ARG A 1 226 ? 7.193 -14.871 12.348 1.00 37.41 226 ARG A N 1
ATOM 1743 C CA . ARG A 1 226 ? 6.717 -14.043 11.213 1.00 37.41 226 ARG A CA 1
ATOM 1744 C C . ARG A 1 226 ? 7.776 -13.557 10.208 1.00 37.41 226 ARG A C 1
ATOM 1746 O O . ARG A 1 226 ? 7.374 -13.060 9.164 1.00 37.41 226 ARG A O 1
ATOM 1753 N N . TYR A 1 227 ? 9.083 -13.694 10.452 1.00 45.59 227 TYR A N 1
ATOM 1754 C CA . TYR A 1 227 ? 10.117 -13.258 9.493 1.00 45.59 227 TYR A CA 1
ATOM 1755 C C . TYR A 1 227 ? 11.319 -14.199 9.548 1.00 45.59 227 TYR A C 1
ATOM 1757 O O . TYR A 1 227 ? 11.904 -14.416 10.599 1.00 45.59 227 TYR A O 1
ATOM 1765 N N . LYS A 1 228 ? 11.758 -14.733 8.413 1.00 36.22 228 LYS A N 1
ATOM 1766 C CA . LYS A 1 228 ? 13.104 -15.299 8.318 1.00 36.22 228 LYS A CA 1
ATOM 1767 C C . LYS A 1 228 ? 13.985 -14.258 7.643 1.00 36.22 228 LYS A C 1
ATOM 1769 O O . LYS A 1 228 ? 13.961 -14.131 6.425 1.00 36.22 228 LYS A O 1
ATOM 1774 N N . ILE A 1 229 ? 14.713 -13.484 8.445 1.00 43.00 229 ILE A N 1
ATOM 1775 C CA . ILE A 1 229 ? 15.739 -12.563 7.944 1.00 43.00 229 ILE A CA 1
ATOM 1776 C C . ILE A 1 229 ? 16.901 -13.439 7.432 1.00 43.00 229 ILE A C 1
ATOM 1778 O O . ILE A 1 229 ? 17.386 -14.285 8.194 1.00 43.00 229 ILE A O 1
ATOM 1782 N N . PRO A 1 230 ? 17.324 -13.334 6.158 1.00 37.81 230 PRO A N 1
ATOM 1783 C CA . PRO A 1 230 ? 18.451 -14.105 5.646 1.00 37.81 230 PRO A CA 1
ATOM 1784 C C . PRO A 1 230 ? 19.711 -13.813 6.465 1.00 37.81 230 PRO A C 1
ATOM 1786 O O . PRO A 1 230 ? 19.987 -12.660 6.779 1.00 37.81 230 PRO A O 1
ATOM 1789 N N . ALA A 1 231 ? 20.527 -14.832 6.749 1.00 35.38 231 ALA A N 1
ATOM 1790 C CA . ALA A 1 231 ? 21.767 -14.695 7.530 1.00 35.38 231 ALA A CA 1
ATOM 1791 C C . ALA A 1 231 ? 22.795 -13.703 6.931 1.00 35.38 231 ALA A C 1
ATOM 1793 O O . ALA A 1 231 ? 23.805 -13.397 7.557 1.00 35.38 231 ALA A O 1
ATOM 1794 N N . THR A 1 232 ? 22.550 -13.222 5.710 1.00 34.56 232 THR A N 1
ATOM 1795 C CA . THR A 1 232 ? 23.369 -12.265 4.956 1.00 34.56 232 THR A CA 1
ATOM 1796 C C . THR A 1 232 ? 22.899 -10.810 5.058 1.00 34.56 232 THR A C 1
ATOM 1798 O O . THR A 1 232 ? 23.572 -9.935 4.519 1.00 34.56 232 THR A O 1
ATOM 1801 N N . ALA A 1 233 ? 21.734 -10.539 5.654 1.00 39.38 233 ALA A N 1
ATOM 1802 C CA . ALA A 1 233 ? 21.272 -9.178 5.914 1.00 39.38 233 ALA A CA 1
ATOM 1803 C C . ALA A 1 233 ? 21.892 -8.714 7.240 1.00 39.38 233 ALA A C 1
ATOM 1805 O O . ALA A 1 233 ? 21.693 -9.348 8.275 1.00 39.38 233 ALA A O 1
ATOM 1806 N N . GLY A 1 234 ? 22.719 -7.668 7.201 1.00 37.97 234 GLY A N 1
ATOM 1807 C CA . GLY A 1 234 ? 23.359 -7.129 8.404 1.00 37.97 234 GLY A CA 1
ATOM 1808 C C . GLY A 1 234 ? 22.338 -6.650 9.445 1.00 37.97 234 GLY A C 1
ATOM 1809 O O . GLY A 1 234 ? 21.186 -6.374 9.122 1.00 37.97 234 GLY A O 1
ATOM 1810 N N . GLU A 1 235 ? 22.764 -6.501 10.700 1.00 37.28 235 GLU A N 1
ATOM 1811 C CA . GLU A 1 235 ? 21.901 -6.039 11.804 1.00 37.28 235 GLU A CA 1
ATOM 1812 C C . GLU A 1 235 ? 21.305 -4.625 11.577 1.00 37.28 235 GLU A C 1
ATOM 1814 O O . GLU A 1 235 ? 20.296 -4.282 12.187 1.00 37.28 235 GLU A O 1
ATOM 1819 N N . ASP A 1 236 ? 21.857 -3.844 10.638 1.00 41.91 236 ASP A N 1
ATOM 1820 C CA . ASP A 1 236 ? 21.395 -2.502 10.236 1.00 41.91 236 ASP A CA 1
ATOM 1821 C C . ASP A 1 236 ? 20.350 -2.492 9.092 1.00 41.91 236 ASP A C 1
ATOM 1823 O O . ASP A 1 236 ? 19.957 -1.425 8.608 1.00 41.91 236 ASP A O 1
ATOM 1827 N N . ALA A 1 237 ? 19.920 -3.659 8.602 1.00 44.12 237 ALA A N 1
ATOM 1828 C CA . ALA A 1 237 ? 19.252 -3.774 7.304 1.00 44.12 237 ALA A CA 1
ATOM 1829 C C . ALA A 1 237 ? 17.732 -3.474 7.326 1.00 44.12 237 ALA A C 1
ATOM 1831 O O . ALA A 1 237 ? 17.178 -3.015 6.321 1.00 44.12 237 ALA A O 1
ATOM 1832 N N . VAL A 1 238 ? 17.066 -3.629 8.478 1.00 54.72 238 VAL A N 1
ATOM 1833 C CA . VAL A 1 238 ? 15.622 -3.368 8.634 1.00 54.72 238 VAL A CA 1
ATOM 1834 C C . VAL A 1 238 ? 15.398 -2.010 9.299 1.00 54.72 238 VAL A C 1
ATOM 1836 O O . VAL A 1 238 ? 15.564 -1.836 10.505 1.00 54.72 238 VAL A O 1
ATOM 1839 N N . SER A 1 239 ? 14.989 -1.019 8.507 1.00 66.62 239 SER A N 1
ATOM 1840 C CA . SER A 1 239 ? 14.639 0.308 9.026 1.00 66.62 239 SER A CA 1
ATOM 1841 C C . SER A 1 239 ? 13.229 0.327 9.631 1.00 66.62 239 SER A C 1
ATOM 1843 O O . SER A 1 239 ? 12.361 -0.445 9.221 1.00 66.62 239 SER A O 1
ATOM 1845 N N . ALA A 1 240 ? 12.936 1.277 10.529 1.00 71.81 240 ALA A N 1
ATOM 1846 C CA . ALA A 1 240 ? 11.556 1.537 10.964 1.00 71.81 240 ALA A CA 1
ATOM 1847 C C . ALA A 1 240 ? 10.611 1.753 9.766 1.00 71.81 240 ALA A C 1
ATOM 1849 O O . ALA A 1 240 ? 9.466 1.312 9.776 1.00 71.81 240 ALA A O 1
ATOM 1850 N N . TYR A 1 241 ? 11.097 2.367 8.684 1.00 77.44 241 TYR A N 1
ATOM 1851 C CA . TYR A 1 241 ? 10.294 2.535 7.477 1.00 77.44 241 TYR A CA 1
ATOM 1852 C C . TYR A 1 241 ? 9.920 1.198 6.818 1.00 77.44 241 TYR A C 1
ATOM 1854 O O . TYR A 1 241 ? 8.797 1.045 6.349 1.00 77.44 241 TYR A O 1
ATOM 1862 N N . THR A 1 242 ? 10.822 0.215 6.823 1.00 75.69 242 THR A N 1
ATOM 1863 C CA . THR A 1 242 ? 10.553 -1.139 6.315 1.00 75.69 242 THR A CA 1
ATOM 1864 C C . THR A 1 242 ? 9.410 -1.796 7.093 1.00 75.69 242 THR A C 1
ATOM 1866 O O . THR A 1 242 ? 8.498 -2.351 6.485 1.00 75.69 242 THR A O 1
ATOM 1869 N N . LEU A 1 243 ? 9.403 -1.667 8.426 1.00 76.62 243 LEU A N 1
ATOM 1870 C CA . LEU A 1 243 ? 8.313 -2.169 9.274 1.00 76.62 243 LEU A CA 1
ATOM 1871 C C . LEU A 1 243 ? 6.990 -1.450 9.001 1.00 76.62 243 LEU A C 1
ATOM 1873 O O . LEU A 1 243 ? 5.950 -2.093 8.884 1.00 76.62 243 LEU A O 1
ATOM 1877 N N . TYR A 1 244 ? 7.035 -0.126 8.849 1.00 81.50 244 TYR A N 1
ATOM 1878 C CA . TYR A 1 244 ? 5.867 0.669 8.486 1.00 81.50 244 TYR A CA 1
ATOM 1879 C C . TYR A 1 244 ? 5.283 0.233 7.133 1.00 81.50 244 TYR A C 1
ATOM 1881 O O . TYR A 1 244 ? 4.098 -0.081 7.053 1.00 81.50 244 TYR A O 1
ATOM 1889 N N . ALA A 1 245 ? 6.107 0.137 6.086 1.00 82.88 245 ALA A N 1
ATOM 1890 C CA . ALA A 1 245 ? 5.673 -0.295 4.759 1.00 82.88 245 ALA A CA 1
ATOM 1891 C C . ALA A 1 245 ? 5.128 -1.735 4.764 1.00 82.88 245 ALA A C 1
ATOM 1893 O O . ALA A 1 245 ? 4.099 -2.005 4.144 1.00 82.88 245 ALA A O 1
ATOM 1894 N N . HIS A 1 246 ? 5.751 -2.636 5.529 1.00 81.06 246 HIS A N 1
ATOM 1895 C CA . HIS A 1 246 ? 5.240 -3.989 5.731 1.00 81.06 246 HIS A CA 1
ATOM 1896 C C . HIS A 1 246 ? 3.866 -3.992 6.414 1.00 81.06 246 HIS A C 1
ATOM 1898 O O . HIS A 1 246 ? 2.962 -4.706 5.976 1.00 81.06 246 HIS A O 1
ATOM 1904 N N . TYR A 1 247 ? 3.679 -3.180 7.460 1.00 83.81 247 TYR A N 1
ATOM 1905 C CA . TYR A 1 247 ? 2.387 -3.050 8.131 1.00 83.81 247 TYR A CA 1
ATOM 1906 C C . TYR A 1 247 ? 1.302 -2.596 7.146 1.00 83.81 247 TYR A C 1
ATOM 1908 O O . TYR A 1 247 ? 0.241 -3.216 7.068 1.00 83.81 247 TYR A O 1
ATOM 1916 N N . LEU A 1 248 ? 1.591 -1.596 6.306 1.00 89.50 248 LEU A N 1
ATOM 1917 C CA . LEU A 1 248 ? 0.674 -1.165 5.245 1.00 89.50 248 LEU A CA 1
ATOM 1918 C C . LEU A 1 248 ? 0.379 -2.280 4.230 1.00 89.50 248 LEU A C 1
ATOM 1920 O O . LEU A 1 248 ? -0.773 -2.450 3.824 1.00 89.50 248 LEU A O 1
ATOM 1924 N N . ALA A 1 249 ? 1.383 -3.067 3.835 1.00 87.75 249 ALA A N 1
ATOM 1925 C CA . ALA A 1 249 ? 1.192 -4.214 2.949 1.00 87.75 249 ALA A CA 1
ATOM 1926 C C . ALA A 1 249 ? 0.280 -5.278 3.588 1.00 87.75 249 ALA A C 1
ATOM 1928 O O . ALA A 1 249 ? -0.607 -5.812 2.922 1.00 87.75 249 ALA A O 1
ATOM 1929 N N . ALA A 1 250 ? 0.425 -5.537 4.892 1.00 83.81 250 ALA A N 1
ATOM 1930 C CA . ALA A 1 250 ? -0.431 -6.454 5.647 1.00 83.81 250 ALA A CA 1
ATOM 1931 C C . ALA A 1 250 ? -1.884 -5.965 5.752 1.00 83.81 250 ALA A C 1
ATOM 1933 O O . ALA A 1 250 ? -2.812 -6.767 5.616 1.00 83.81 250 ALA A O 1
ATOM 1934 N N . LEU A 1 251 ? -2.099 -4.663 5.953 1.00 86.31 251 LEU A N 1
ATOM 1935 C CA . LEU A 1 251 ? -3.435 -4.061 5.904 1.00 86.31 251 LEU A CA 1
ATOM 1936 C C . LEU A 1 251 ? -4.037 -4.148 4.494 1.00 86.31 251 LEU A C 1
ATOM 1938 O O . LEU A 1 251 ? -5.201 -4.514 4.330 1.00 86.31 251 LEU A O 1
ATOM 1942 N N . THR A 1 252 ? -3.231 -3.889 3.465 1.00 92.06 252 THR A N 1
ATOM 1943 C CA . THR A 1 252 ? -3.652 -3.984 2.060 1.00 92.06 252 THR A CA 1
ATOM 1944 C C . THR A 1 252 ? -4.058 -5.410 1.699 1.00 92.06 252 THR A C 1
ATOM 1946 O O . THR A 1 252 ? -5.115 -5.610 1.103 1.00 92.06 252 THR A O 1
ATOM 1949 N N . ALA A 1 253 ? -3.289 -6.413 2.136 1.00 86.75 253 ALA A N 1
ATOM 1950 C CA . ALA A 1 253 ? -3.618 -7.824 1.951 1.00 86.75 253 ALA A CA 1
ATOM 1951 C C . ALA A 1 253 ? -4.992 -8.180 2.544 1.00 86.75 253 ALA A C 1
ATOM 1953 O O . ALA A 1 253 ? -5.753 -8.918 1.923 1.00 86.75 253 ALA A O 1
ATOM 1954 N N . GLN A 1 254 ? -5.345 -7.621 3.709 1.00 83.44 254 GLN A N 1
ATOM 1955 C CA . GLN A 1 254 ? -6.680 -7.800 4.290 1.00 83.44 254 GLN A CA 1
ATOM 1956 C C . GLN A 1 254 ? -7.770 -7.170 3.414 1.00 83.44 254 GLN A C 1
ATOM 1958 O O . GLN A 1 254 ? -8.788 -7.810 3.147 1.00 83.44 254 GLN A O 1
ATOM 1963 N N . CYS A 1 255 ? -7.532 -5.957 2.909 1.00 88.44 255 CYS A N 1
ATOM 1964 C CA . CYS A 1 255 ? -8.486 -5.227 2.072 1.00 88.44 255 CYS A CA 1
ATOM 1965 C C . CYS A 1 255 ? -8.795 -5.923 0.739 1.00 88.44 255 CYS A C 1
ATOM 1967 O O . CYS A 1 255 ? -9.884 -5.741 0.190 1.00 88.44 255 CYS A O 1
ATOM 1969 N N . VAL A 1 256 ? -7.867 -6.729 0.217 1.00 92.62 256 VAL A N 1
ATOM 1970 C CA . VAL A 1 256 ? -8.011 -7.426 -1.072 1.00 92.62 256 VAL A CA 1
ATOM 1971 C C . VAL A 1 256 ? -8.363 -8.909 -0.943 1.00 92.62 256 VAL A C 1
ATOM 1973 O O . VAL A 1 256 ? -8.362 -9.623 -1.940 1.00 92.62 256 VAL A O 1
ATOM 1976 N N . ASN A 1 257 ? -8.700 -9.406 0.253 1.00 84.75 257 ASN A N 1
ATOM 1977 C CA . ASN A 1 257 ? -9.059 -10.822 0.454 1.00 84.75 257 ASN A CA 1
ATOM 1978 C C . ASN A 1 257 ? -10.226 -11.298 -0.433 1.00 84.75 257 ASN A C 1
ATOM 1980 O O . ASN A 1 257 ? -10.358 -12.488 -0.702 1.00 84.75 257 ASN A O 1
ATOM 1984 N N . HIS A 1 258 ? -11.070 -10.370 -0.883 1.00 85.62 258 HIS A N 1
ATOM 1985 C CA . HIS A 1 258 ? -12.192 -10.632 -1.778 1.00 85.62 258 HIS A CA 1
ATOM 1986 C C . HIS A 1 258 ? -11.784 -10.814 -3.255 1.00 85.62 258 HIS A C 1
ATOM 1988 O O . HIS A 1 258 ? -12.616 -11.226 -4.061 1.00 85.62 258 HIS A O 1
ATOM 1994 N N . ILE A 1 259 ? -10.534 -10.505 -3.614 1.00 91.25 259 ILE A N 1
ATOM 1995 C CA . ILE A 1 259 ? -9.976 -10.635 -4.964 1.00 91.25 259 ILE A CA 1
ATOM 1996 C C . ILE A 1 259 ? -9.254 -11.981 -5.064 1.00 91.25 259 ILE A C 1
ATOM 1998 O O . ILE A 1 259 ? -8.411 -12.311 -4.227 1.00 91.25 259 ILE A O 1
ATOM 2002 N N . ALA A 1 260 ? -9.552 -12.780 -6.086 1.00 89.50 260 ALA A N 1
ATOM 2003 C CA . ALA A 1 260 ? -8.859 -14.050 -6.304 1.00 89.50 260 ALA A CA 1
ATOM 2004 C C . ALA A 1 260 ? -7.393 -13.815 -6.716 1.00 89.50 260 ALA A C 1
ATOM 2006 O O . ALA A 1 260 ? -7.098 -12.890 -7.463 1.00 89.50 260 ALA A O 1
ATOM 2007 N N . LEU A 1 261 ? -6.469 -14.642 -6.217 1.00 91.88 261 LEU A N 1
ATOM 2008 C CA . LEU A 1 261 ? -5.108 -14.720 -6.758 1.00 91.88 261 LEU A CA 1
ATOM 2009 C C . LEU A 1 261 ? -5.137 -15.693 -7.941 1.00 91.88 261 LEU A C 1
ATOM 2011 O O . LEU A 1 261 ? -5.464 -16.867 -7.753 1.00 91.88 261 LEU A O 1
ATOM 2015 N N . LEU A 1 262 ? -4.849 -15.203 -9.144 1.00 94.19 262 LEU A N 1
ATOM 2016 C CA . LEU A 1 262 ? -4.777 -16.035 -10.343 1.00 94.19 262 LEU A CA 1
ATOM 2017 C C . LEU A 1 262 ? -3.440 -16.794 -10.403 1.00 94.19 262 LEU A C 1
ATOM 2019 O O . LEU A 1 262 ? -2.503 -16.447 -9.679 1.00 94.19 262 LEU A O 1
ATOM 2023 N N . PRO A 1 263 ? -3.323 -17.835 -11.251 1.00 92.94 263 PRO A N 1
ATOM 2024 C CA . PRO A 1 263 ? -2.033 -18.441 -11.551 1.00 92.94 263 PRO A CA 1
ATOM 2025 C C . PRO A 1 263 ? -1.033 -17.375 -12.003 1.00 92.94 263 PRO A C 1
ATOM 2027 O O . PRO A 1 263 ? -1.304 -16.617 -12.934 1.00 92.94 263 PRO A O 1
ATOM 2030 N N . LEU A 1 264 ? 0.096 -17.304 -11.303 1.00 94.69 264 LEU A N 1
ATOM 2031 C CA . LEU A 1 264 ? 1.110 -16.288 -11.552 1.00 94.69 264 LEU A CA 1
ATOM 2032 C C . LEU A 1 264 ? 2.024 -16.703 -12.705 1.00 94.69 264 LEU A C 1
ATOM 2034 O O . LEU A 1 264 ? 2.320 -17.896 -12.833 1.00 94.69 264 LEU A O 1
ATOM 2038 N N . PRO A 1 265 ? 2.489 -15.735 -13.513 1.00 95.69 265 PRO A N 1
ATOM 2039 C CA . PRO A 1 265 ? 3.353 -16.027 -14.639 1.00 95.69 265 PRO A CA 1
ATOM 2040 C C . PRO A 1 265 ? 4.690 -16.605 -14.171 1.00 95.69 265 PRO A C 1
ATOM 2042 O O . PRO A 1 265 ? 5.213 -16.248 -13.113 1.00 95.69 265 PRO A O 1
ATOM 2045 N N . SER A 1 266 ? 5.256 -17.484 -14.991 1.00 94.06 266 SER A N 1
ATOM 2046 C CA . SER A 1 266 ? 6.562 -18.100 -14.753 1.00 94.06 266 SER A CA 1
ATOM 2047 C C . SER A 1 266 ? 7.639 -17.595 -15.709 1.00 94.06 266 SER A C 1
ATOM 2049 O O . SER A 1 266 ? 8.781 -18.041 -15.647 1.00 94.06 266 SER A O 1
ATOM 2051 N N . SER A 1 267 ? 7.316 -16.673 -16.615 1.00 95.50 267 SER A N 1
ATOM 2052 C CA . SER A 1 267 ? 8.255 -16.188 -17.622 1.00 95.50 267 SER A CA 1
ATOM 2053 C C . SER A 1 267 ? 7.990 -14.759 -18.072 1.00 95.50 267 SER A C 1
ATOM 2055 O O . SER A 1 267 ? 6.880 -14.250 -17.915 1.00 95.50 267 SER A O 1
ATOM 2057 N N . TRP A 1 268 ? 9.012 -14.108 -18.635 1.00 95.62 268 TRP A N 1
ATOM 2058 C CA . TRP A 1 268 ? 8.856 -12.765 -19.193 1.00 95.62 268 TRP A CA 1
ATOM 2059 C C . TRP A 1 268 ? 7.877 -12.778 -20.368 1.00 95.62 268 TRP A C 1
ATOM 2061 O O . TRP A 1 268 ? 7.106 -11.840 -20.525 1.00 95.62 268 TRP A O 1
ATOM 2071 N N . GLN A 1 269 ? 7.842 -13.867 -21.143 1.00 95.88 269 GLN A N 1
ATOM 2072 C CA . GLN A 1 269 ? 6.928 -14.051 -22.268 1.00 95.88 269 GLN A CA 1
ATOM 2073 C C . GLN A 1 269 ? 5.472 -14.106 -21.803 1.00 95.88 269 GLN A C 1
ATOM 2075 O O . GLN A 1 269 ? 4.606 -13.505 -22.431 1.00 95.88 269 GLN A O 1
ATOM 2080 N N . GLU A 1 270 ? 5.192 -14.800 -20.696 1.00 96.69 270 GLU A N 1
ATOM 2081 C CA . GLU A 1 270 ? 3.852 -14.823 -20.099 1.00 96.69 270 GLU A CA 1
ATOM 2082 C C . GLU A 1 270 ? 3.446 -13.444 -19.570 1.00 96.69 270 GLU A C 1
ATOM 2084 O O . GLU A 1 270 ? 2.309 -13.027 -19.782 1.00 96.69 270 GLU A O 1
ATOM 2089 N N . VAL A 1 271 ? 4.369 -12.722 -18.921 1.00 97.25 271 VAL A N 1
ATOM 2090 C CA . VAL A 1 271 ? 4.126 -11.343 -18.464 1.00 97.25 271 VAL A CA 1
ATOM 2091 C C . VAL A 1 271 ? 3.833 -10.430 -19.653 1.00 97.25 271 VAL A C 1
ATOM 2093 O O . VAL A 1 271 ? 2.820 -9.738 -19.658 1.00 97.25 271 VAL A O 1
ATOM 2096 N N . HIS A 1 272 ? 4.685 -10.459 -20.676 1.00 96.00 272 HIS A N 1
ATOM 2097 C CA . HIS A 1 272 ? 4.546 -9.659 -21.889 1.00 96.00 272 HIS A CA 1
ATOM 2098 C C . HIS A 1 272 ? 3.214 -9.932 -22.594 1.00 96.00 272 HIS A C 1
ATOM 2100 O O . HIS A 1 272 ? 2.413 -9.013 -22.765 1.00 96.00 272 HIS A O 1
ATOM 2106 N N . ALA A 1 273 ? 2.924 -11.200 -22.896 1.00 95.06 273 ALA A N 1
ATOM 2107 C CA . ALA A 1 273 ? 1.682 -11.598 -23.549 1.00 95.06 273 ALA A CA 1
ATOM 2108 C C . ALA A 1 273 ? 0.443 -11.261 -22.705 1.00 95.06 273 ALA A C 1
ATOM 2110 O O . ALA A 1 273 ? -0.598 -10.909 -23.259 1.00 95.06 273 ALA A O 1
ATOM 2111 N N . GLY A 1 274 ? 0.552 -11.343 -21.376 1.00 95.56 274 GLY A N 1
ATOM 2112 C CA . GLY A 1 274 ? -0.509 -10.968 -20.447 1.00 95.56 274 GLY A CA 1
ATOM 2113 C C . GLY A 1 274 ? -0.825 -9.469 -20.447 1.00 95.56 274 GLY A C 1
ATOM 2114 O O . GLY A 1 274 ? -1.992 -9.100 -20.322 1.00 95.56 274 GLY A O 1
ATOM 2115 N N . ILE A 1 275 ? 0.184 -8.614 -20.640 1.00 96.25 275 ILE A N 1
ATOM 2116 C CA . ILE A 1 275 ? 0.017 -7.155 -20.717 1.00 96.25 275 ILE A CA 1
ATOM 2117 C C . ILE A 1 275 ? -0.502 -6.727 -22.096 1.00 96.25 275 ILE A C 1
ATOM 2119 O O . ILE A 1 275 ? -1.400 -5.892 -22.182 1.00 96.25 275 ILE A O 1
ATOM 2123 N N . THR A 1 276 ? 0.057 -7.273 -23.179 1.00 93.19 276 THR A N 1
ATOM 2124 C CA . THR A 1 276 ? -0.211 -6.789 -24.547 1.00 93.19 276 THR A CA 1
ATOM 2125 C C . THR A 1 276 ? -1.289 -7.574 -25.292 1.00 93.19 276 THR A C 1
ATOM 2127 O O . THR A 1 276 ? -1.657 -7.217 -26.414 1.00 93.19 276 THR A O 1
ATOM 2130 N N . GLY A 1 277 ? -1.770 -8.683 -24.723 1.00 88.19 277 GLY A N 1
ATOM 2131 C CA . GLY A 1 277 ? -2.624 -9.638 -25.432 1.00 88.19 277 GLY A CA 1
ATOM 2132 C C . GLY A 1 277 ? -1.891 -10.388 -26.553 1.00 88.19 277 GLY A C 1
ATOM 2133 O O . GLY A 1 277 ? -2.537 -10.886 -27.475 1.00 88.19 277 GLY A O 1
ATOM 2134 N N . GLY A 1 278 ? -0.555 -10.449 -26.498 1.00 80.12 278 GLY A N 1
ATOM 2135 C CA . GLY A 1 278 ? 0.298 -11.098 -27.500 1.00 80.12 278 GLY A CA 1
ATOM 2136 C C . GLY A 1 278 ? 0.687 -10.211 -28.687 1.00 80.12 278 GLY A C 1
ATOM 2137 O O . GLY A 1 278 ? 1.189 -10.729 -29.683 1.00 80.12 278 GLY A O 1
ATOM 2138 N N . SER A 1 279 ? 0.447 -8.899 -28.608 1.00 84.69 279 SER A N 1
ATOM 2139 C CA . SER A 1 279 ? 0.934 -7.926 -29.591 1.00 84.69 279 SER A CA 1
ATOM 2140 C C . SER A 1 279 ? 2.303 -7.356 -29.198 1.00 84.69 279 SER A C 1
ATOM 2142 O O . SER A 1 279 ? 2.689 -7.381 -28.028 1.00 84.69 279 SER A O 1
ATOM 2144 N N . ASP A 1 280 ? 3.022 -6.791 -30.169 1.00 80.75 280 ASP A N 1
ATOM 2145 C CA . ASP A 1 280 ? 4.248 -6.016 -29.930 1.00 80.75 280 ASP A CA 1
ATOM 2146 C C . ASP A 1 280 ? 3.950 -4.519 -29.744 1.00 80.75 280 ASP A C 1
ATOM 2148 O O . ASP A 1 280 ? 4.707 -3.654 -30.177 1.00 80.75 280 ASP A O 1
ATOM 2152 N N . GLU A 1 281 ? 2.807 -4.191 -29.139 1.00 88.81 281 GLU A N 1
ATOM 2153 C CA . GLU A 1 281 ? 2.471 -2.809 -28.813 1.00 88.81 281 GLU A CA 1
ATOM 2154 C C . GLU A 1 281 ? 3.299 -2.283 -27.637 1.00 88.81 281 GLU A C 1
ATOM 2156 O O . GLU A 1 281 ? 3.754 -3.027 -26.766 1.00 88.81 281 GLU A O 1
ATOM 2161 N N . THR A 1 282 ? 3.460 -0.960 -27.598 1.00 91.81 282 THR A N 1
ATOM 2162 C CA . THR A 1 282 ? 4.182 -0.282 -26.522 1.00 91.81 282 THR A CA 1
ATOM 2163 C C . THR A 1 282 ? 3.492 -0.483 -25.182 1.00 91.81 282 THR A C 1
ATOM 2165 O O . THR A 1 282 ? 2.359 -0.043 -24.981 1.00 91.81 282 THR A O 1
ATOM 2168 N N . ILE A 1 283 ? 4.215 -1.077 -24.234 1.00 94.75 283 ILE A N 1
ATOM 2169 C CA . ILE A 1 283 ? 3.735 -1.260 -22.867 1.00 94.75 283 ILE A CA 1
ATOM 2170 C C . ILE A 1 283 ? 3.679 0.092 -22.154 1.00 94.75 283 ILE A C 1
ATOM 2172 O O . ILE A 1 283 ? 4.669 0.819 -22.059 1.00 94.75 283 ILE A O 1
ATOM 2176 N N . SER A 1 284 ? 2.500 0.414 -21.626 1.00 93.75 284 SER A N 1
ATOM 2177 C CA . SER A 1 284 ? 2.287 1.573 -20.761 1.00 93.75 284 SER A CA 1
ATOM 2178 C C . SER A 1 284 ? 2.278 1.170 -19.286 1.00 93.75 284 SER A C 1
ATOM 2180 O O . SER A 1 284 ? 2.013 0.017 -18.941 1.00 93.75 284 SER A O 1
ATOM 2182 N N . PHE A 1 285 ? 2.524 2.140 -18.400 1.00 95.00 285 PHE A N 1
ATOM 2183 C CA . PHE A 1 285 ? 2.414 1.926 -16.955 1.00 95.00 285 PHE A CA 1
ATOM 2184 C C . PHE A 1 285 ? 1.007 1.496 -16.531 1.00 95.00 285 PHE A C 1
ATOM 2186 O O . PHE A 1 285 ? 0.882 0.562 -15.747 1.00 95.00 285 PHE A O 1
ATOM 2193 N N . ASP A 1 286 ? -0.039 2.127 -17.076 1.00 94.56 286 ASP A N 1
ATOM 2194 C CA . ASP A 1 286 ? -1.428 1.785 -16.750 1.00 94.56 286 ASP A CA 1
ATOM 2195 C C . ASP A 1 286 ? -1.753 0.335 -17.160 1.00 94.56 286 ASP A C 1
ATOM 2197 O O . ASP A 1 286 ? -2.321 -0.407 -16.365 1.00 94.56 286 ASP A O 1
ATOM 2201 N N . ALA A 1 287 ? -1.312 -0.111 -18.345 1.00 95.56 287 ALA A N 1
ATOM 2202 C CA . ALA A 1 287 ? -1.528 -1.488 -18.800 1.00 95.56 287 ALA A CA 1
ATOM 2203 C C . ALA A 1 287 ? -0.785 -2.521 -17.933 1.00 95.56 287 ALA A C 1
ATOM 2205 O O . ALA A 1 287 ? -1.357 -3.545 -17.561 1.00 95.56 287 ALA A O 1
ATOM 2206 N N . ALA A 1 288 ? 0.473 -2.245 -17.571 1.00 97.44 288 ALA A N 1
ATOM 2207 C CA . ALA A 1 288 ? 1.238 -3.111 -16.674 1.00 97.44 288 ALA A CA 1
ATOM 2208 C C . ALA A 1 288 ? 0.611 -3.170 -15.269 1.00 97.44 288 ALA A C 1
ATOM 2210 O O . ALA A 1 288 ? 0.488 -4.245 -14.685 1.00 97.44 288 ALA A O 1
ATOM 2211 N N . LEU A 1 289 ? 0.169 -2.025 -14.741 1.00 97.44 289 LEU A N 1
ATOM 2212 C CA . LEU A 1 289 ? -0.506 -1.928 -13.450 1.00 97.44 289 LEU A CA 1
ATOM 2213 C C . LEU A 1 289 ? -1.827 -2.709 -13.443 1.00 97.44 289 LEU A C 1
ATOM 2215 O O . LEU A 1 289 ? -2.074 -3.474 -12.511 1.00 97.44 289 LEU A O 1
ATOM 2219 N N . ASP A 1 290 ? -2.647 -2.551 -14.482 1.00 96.62 290 ASP A N 1
ATOM 2220 C CA . ASP A 1 290 ? -3.916 -3.266 -14.632 1.00 96.62 290 ASP A CA 1
ATOM 2221 C C . ASP A 1 290 ? -3.707 -4.778 -14.746 1.00 96.62 290 ASP A C 1
ATOM 2223 O O . ASP A 1 290 ? -4.447 -5.544 -14.127 1.00 96.62 290 ASP A O 1
ATOM 2227 N N . TYR A 1 291 ? -2.679 -5.217 -15.475 1.00 97.81 291 TYR A N 1
ATOM 2228 C CA . TYR A 1 291 ? -2.305 -6.627 -15.561 1.00 97.81 291 TYR A CA 1
ATOM 2229 C C . TYR A 1 291 ? -1.919 -7.202 -14.191 1.00 97.81 291 TYR A C 1
ATOM 2231 O O . TYR A 1 291 ? -2.461 -8.226 -13.774 1.00 97.81 291 TYR A O 1
ATOM 2239 N N . VAL A 1 292 ? -1.034 -6.522 -13.454 1.00 98.06 292 VAL A N 1
ATOM 2240 C CA . VAL A 1 292 ? -0.579 -6.961 -12.123 1.00 98.06 292 VAL A CA 1
ATOM 2241 C C . VAL A 1 292 ? -1.749 -7.048 -11.135 1.00 98.06 292 VAL A C 1
ATOM 2243 O O . VAL A 1 292 ? -1.900 -8.055 -10.439 1.00 98.06 292 VAL A O 1
ATOM 2246 N N . TRP A 1 293 ? -2.641 -6.054 -11.129 1.00 97.31 293 TRP A N 1
ATOM 2247 C CA . TRP A 1 293 ? -3.879 -6.110 -10.346 1.00 97.31 293 TRP A CA 1
ATOM 2248 C C . TRP A 1 293 ? -4.823 -7.222 -10.811 1.00 97.31 293 TRP A C 1
ATOM 2250 O O . TRP A 1 293 ? -5.436 -7.889 -9.977 1.00 97.31 293 TRP A O 1
ATOM 2260 N N . GLY A 1 294 ? -4.901 -7.471 -12.119 1.00 96.12 294 GLY A N 1
ATOM 2261 C CA . GLY A 1 294 ? -5.670 -8.560 -12.719 1.00 96.12 294 GLY A CA 1
ATOM 2262 C C . GLY A 1 294 ? -5.208 -9.949 -12.274 1.00 96.12 294 GLY A C 1
ATOM 2263 O O . GLY A 1 294 ? -6.039 -10.837 -12.101 1.00 96.12 294 GLY A O 1
ATOM 2264 N N . LEU A 1 295 ? -3.913 -10.125 -11.988 1.00 96.81 295 LEU A N 1
ATOM 2265 C CA . LEU A 1 295 ? -3.378 -11.341 -11.359 1.00 96.81 295 LEU A CA 1
ATOM 2266 C C . LEU A 1 295 ? -3.807 -11.495 -9.889 1.00 96.81 295 LEU A C 1
ATOM 2268 O O . LEU A 1 295 ? -3.640 -12.564 -9.303 1.00 96.81 295 LEU A O 1
ATOM 2272 N N . GLY A 1 296 ? -4.353 -10.443 -9.277 1.00 95.75 296 GLY A N 1
ATOM 2273 C CA . GLY A 1 296 ? -4.653 -10.377 -7.851 1.00 95.75 296 GLY A CA 1
ATOM 2274 C C . GLY A 1 296 ? -3.452 -9.953 -7.001 1.00 95.75 296 GLY A C 1
ATOM 2275 O O . GLY A 1 296 ? -3.419 -10.276 -5.811 1.00 95.75 296 GLY A O 1
ATOM 2276 N N . ILE A 1 297 ? -2.467 -9.261 -7.584 1.00 96.19 297 ILE A N 1
ATOM 2277 C CA . ILE A 1 297 ? -1.300 -8.714 -6.882 1.00 96.19 297 ILE A CA 1
ATOM 2278 C C . ILE A 1 297 ? -1.543 -7.218 -6.629 1.00 96.19 297 ILE A C 1
ATOM 2280 O O . ILE A 1 297 ? -1.497 -6.422 -7.565 1.00 96.19 297 ILE A O 1
ATOM 2284 N N . PRO A 1 298 ? -1.807 -6.793 -5.384 1.00 96.31 298 PRO A N 1
ATOM 2285 C CA . PRO A 1 298 ? -1.973 -5.382 -5.069 1.00 96.31 298 PRO A CA 1
ATOM 2286 C C . PRO A 1 298 ? -0.652 -4.630 -5.209 1.00 96.31 298 PRO A C 1
ATOM 2288 O O . PRO A 1 298 ? 0.392 -5.114 -4.765 1.00 96.31 298 PRO A O 1
ATOM 2291 N N . VAL A 1 299 ? -0.729 -3.418 -5.756 1.00 96.31 299 VAL A N 1
ATOM 2292 C CA . VAL A 1 299 ? 0.398 -2.484 -5.854 1.00 96.31 299 VAL A CA 1
ATOM 2293 C C . VAL A 1 299 ? 0.155 -1.300 -4.918 1.00 96.31 299 VAL A C 1
ATOM 2295 O O . VAL A 1 299 ? -0.827 -0.574 -5.071 1.00 96.31 299 VAL A O 1
ATOM 2298 N N . LEU A 1 300 ? 1.049 -1.109 -3.949 1.00 93.50 300 LEU A N 1
ATOM 2299 C CA . LEU A 1 300 ? 1.015 -0.051 -2.944 1.00 93.50 300 LEU A CA 1
ATOM 2300 C C . LEU A 1 300 ? 1.985 1.079 -3.332 1.00 93.50 300 LEU A C 1
ATOM 2302 O O . LEU A 1 300 ? 3.200 0.897 -3.234 1.00 93.50 300 LEU A O 1
ATOM 2306 N N . PRO A 1 301 ? 1.505 2.257 -3.750 1.00 93.38 301 PRO A N 1
ATOM 2307 C CA . PRO A 1 301 ? 2.379 3.381 -4.042 1.00 93.38 301 PRO A CA 1
ATOM 2308 C C . PRO A 1 301 ? 2.710 4.163 -2.764 1.00 93.38 301 PRO A C 1
ATOM 2310 O O . PRO A 1 301 ? 1.818 4.587 -2.031 1.00 93.38 301 PRO A O 1
ATOM 2313 N N . LEU A 1 302 ? 3.997 4.407 -2.525 1.00 89.38 302 LEU A N 1
ATOM 2314 C CA . LEU A 1 302 ? 4.518 5.235 -1.438 1.00 89.38 302 LEU A CA 1
ATOM 2315 C C . LEU A 1 302 ? 5.431 6.333 -2.003 1.00 89.38 302 LEU A C 1
ATOM 2317 O O . LEU A 1 302 ? 6.108 6.158 -3.015 1.00 89.38 302 LEU A O 1
ATOM 2321 N N . GLN A 1 303 ? 5.469 7.484 -1.336 1.00 84.25 303 GLN A N 1
ATOM 2322 C CA . GLN A 1 303 ? 6.275 8.645 -1.755 1.00 84.25 303 GLN A CA 1
ATOM 2323 C C . GLN A 1 303 ? 7.222 9.156 -0.676 1.00 84.25 303 GLN A C 1
ATOM 2325 O O . GLN A 1 303 ? 7.912 10.157 -0.871 1.00 84.25 303 GLN A O 1
ATOM 2330 N N . ASP A 1 304 ? 7.253 8.496 0.475 1.00 79.38 304 ASP A N 1
ATOM 2331 C CA . ASP A 1 304 ? 8.034 8.987 1.597 1.00 79.38 304 ASP A CA 1
ATOM 2332 C C . ASP A 1 304 ? 9.541 8.877 1.324 1.00 79.38 304 ASP A C 1
ATOM 2334 O O . ASP A 1 304 ? 9.996 7.983 0.598 1.00 79.38 304 ASP A O 1
ATOM 2338 N N . PRO A 1 305 ? 10.359 9.757 1.924 1.00 68.25 305 PRO A N 1
ATOM 2339 C CA . PRO A 1 305 ? 11.800 9.571 1.932 1.00 68.25 305 PRO A CA 1
ATOM 2340 C C . PRO A 1 305 ? 12.151 8.298 2.711 1.00 68.25 305 PRO A C 1
ATOM 2342 O O . PRO A 1 305 ? 11.552 7.984 3.736 1.00 68.25 305 PRO A O 1
ATOM 2345 N N . GLY A 1 306 ? 13.150 7.559 2.241 1.00 64.19 306 GLY A N 1
ATOM 2346 C CA . GLY A 1 306 ? 13.559 6.309 2.876 1.00 64.19 306 GLY A CA 1
ATOM 2347 C C . GLY A 1 306 ? 14.516 5.521 1.999 1.00 64.19 306 GLY A C 1
ATOM 2348 O O . GLY A 1 306 ? 14.837 5.959 0.894 1.00 64.19 306 GLY A O 1
ATOM 2349 N N . THR A 1 307 ? 14.942 4.367 2.492 1.00 56.22 307 THR A N 1
ATOM 2350 C CA . THR A 1 307 ? 16.106 3.649 1.970 1.00 56.22 307 THR A CA 1
ATOM 2351 C C . THR A 1 307 ? 15.822 2.806 0.723 1.00 56.22 307 THR A C 1
ATOM 2353 O O . THR A 1 307 ? 16.676 2.785 -0.150 1.00 56.22 307 THR A O 1
ATOM 2356 N N . PHE A 1 308 ? 14.646 2.187 0.569 1.00 67.75 308 PHE A N 1
ATOM 2357 C CA . PHE A 1 308 ? 14.338 1.338 -0.600 1.00 67.75 308 PHE A CA 1
ATOM 2358 C C . PHE A 1 308 ? 13.527 2.056 -1.701 1.00 67.75 308 PHE A C 1
ATOM 2360 O O . PHE A 1 308 ? 12.932 3.113 -1.450 1.00 67.75 308 PHE A O 1
ATOM 2367 N N . HIS A 1 309 ? 13.514 1.487 -2.913 1.00 68.00 309 HIS A N 1
ATOM 2368 C CA . HIS A 1 309 ? 12.772 1.992 -4.085 1.00 68.00 309 HIS A CA 1
ATOM 2369 C C . HIS A 1 309 ? 11.552 1.142 -4.452 1.00 68.00 309 HIS A C 1
ATOM 2371 O O . HIS A 1 309 ? 10.522 1.698 -4.824 1.00 68.00 309 HIS A O 1
ATOM 2377 N N . GLY A 1 310 ? 11.624 -0.167 -4.254 1.00 76.31 310 GLY A N 1
ATOM 2378 C CA . GLY A 1 310 ? 10.480 -1.063 -4.290 1.00 76.31 310 GLY A CA 1
ATOM 2379 C C . GLY A 1 310 ? 10.690 -2.227 -3.326 1.00 76.31 310 GLY A C 1
ATOM 2380 O O . GLY A 1 310 ? 11.753 -2.339 -2.710 1.00 76.31 310 GLY A O 1
ATOM 2381 N N . ALA A 1 311 ? 9.628 -2.981 -3.074 1.00 79.62 311 ALA A N 1
ATOM 2382 C CA . ALA A 1 311 ? 9.674 -4.184 -2.259 1.00 79.62 311 ALA A CA 1
ATOM 2383 C C . ALA A 1 311 ? 8.499 -5.101 -2.595 1.00 79.62 311 ALA A C 1
ATOM 2385 O O . ALA A 1 311 ? 7.404 -4.630 -2.919 1.00 79.62 311 ALA A O 1
ATOM 2386 N N . VAL A 1 312 ? 8.682 -6.405 -2.380 1.00 82.75 312 VAL A N 1
ATOM 2387 C CA . VAL A 1 312 ? 7.588 -7.377 -2.434 1.00 82.75 312 VAL A CA 1
ATOM 2388 C C . VAL A 1 312 ? 7.448 -8.124 -1.112 1.00 82.75 312 VAL A C 1
ATOM 2390 O O . VAL A 1 312 ? 8.385 -8.724 -0.582 1.00 82.75 312 VAL A O 1
ATOM 2393 N N . TRP A 1 313 ? 6.224 -8.156 -0.589 1.00 80.94 313 TRP A N 1
ATOM 2394 C CA . TRP A 1 313 ? 5.873 -8.969 0.572 1.00 80.94 313 TRP A CA 1
ATOM 2395 C C . TRP A 1 313 ? 4.884 -10.059 0.197 1.00 80.94 313 TRP A C 1
ATOM 2397 O O . TRP A 1 313 ? 3.810 -9.777 -0.319 1.00 80.94 313 TRP A O 1
ATOM 2407 N N . VAL A 1 314 ? 5.205 -11.310 0.527 1.00 78.06 314 VAL A N 1
ATOM 2408 C CA . VAL A 1 314 ? 4.254 -12.420 0.408 1.00 78.06 314 VAL A CA 1
ATOM 2409 C C . VAL A 1 314 ? 3.528 -12.606 1.738 1.00 78.06 314 VAL A C 1
ATOM 2411 O O . VAL A 1 314 ? 4.104 -13.082 2.716 1.00 78.06 314 VAL A O 1
ATOM 2414 N N . ILE A 1 315 ? 2.249 -12.239 1.780 1.00 76.12 315 ILE A N 1
ATOM 2415 C CA . ILE A 1 315 ? 1.393 -12.318 2.967 1.00 76.12 315 ILE A CA 1
ATOM 2416 C C . ILE A 1 315 ? 0.302 -13.353 2.704 1.00 76.12 315 ILE A C 1
ATOM 2418 O O . ILE A 1 315 ? -0.516 -13.186 1.804 1.00 76.12 315 ILE A O 1
ATOM 2422 N N . LYS A 1 316 ? 0.285 -14.442 3.486 1.00 74.12 316 LYS A N 1
ATOM 2423 C CA . LYS A 1 316 ? -0.661 -15.566 3.311 1.00 74.12 316 LYS A CA 1
ATOM 2424 C C . LYS A 1 316 ? -0.697 -16.089 1.858 1.00 74.12 316 LYS A C 1
ATOM 2426 O O . LYS A 1 316 ? -1.768 -16.260 1.287 1.00 74.12 316 LYS A O 1
ATOM 2431 N N . ALA A 1 317 ? 0.486 -16.315 1.276 1.00 76.62 317 ALA A N 1
ATOM 2432 C CA . ALA A 1 317 ? 0.697 -16.744 -0.115 1.00 76.62 317 ALA A CA 1
ATOM 2433 C C . ALA A 1 317 ? 0.261 -15.743 -1.207 1.00 76.62 317 ALA A C 1
ATOM 2435 O O . ALA A 1 317 ? 0.282 -16.088 -2.386 1.00 76.62 317 ALA A O 1
ATOM 2436 N N . ARG A 1 318 ? -0.091 -14.499 -0.850 1.00 86.75 318 ARG A N 1
ATOM 2437 C CA . ARG A 1 318 ? -0.340 -13.419 -1.812 1.00 86.75 318 ARG A CA 1
ATOM 2438 C C . ARG A 1 318 ? 0.842 -12.447 -1.848 1.00 86.75 318 ARG A C 1
ATOM 2440 O O . ARG A 1 318 ? 1.138 -11.861 -0.805 1.00 86.75 318 ARG A O 1
ATOM 2447 N N . PRO A 1 319 ? 1.498 -12.240 -3.000 1.00 90.38 319 PRO A N 1
ATOM 2448 C CA . PRO A 1 319 ? 2.472 -11.168 -3.152 1.00 90.38 319 PRO A CA 1
ATOM 2449 C C . PRO A 1 319 ? 1.768 -9.804 -3.152 1.00 90.38 319 PRO A C 1
ATOM 2451 O O . PRO A 1 319 ? 0.713 -9.632 -3.762 1.00 90.38 319 PRO A O 1
ATOM 2454 N N . ILE A 1 320 ? 2.366 -8.846 -2.456 1.00 90.62 320 ILE A N 1
ATOM 2455 C CA . ILE A 1 320 ? 1.999 -7.434 -2.414 1.00 90.62 320 ILE A CA 1
ATOM 2456 C C . ILE A 1 320 ? 3.226 -6.662 -2.887 1.00 90.62 320 ILE A C 1
ATOM 2458 O O . ILE A 1 320 ? 4.282 -6.773 -2.263 1.00 90.62 320 ILE A O 1
ATOM 2462 N N . ILE A 1 321 ? 3.090 -5.900 -3.968 1.00 92.75 321 ILE A N 1
ATOM 2463 C CA . ILE A 1 321 ? 4.163 -5.053 -4.498 1.00 92.75 321 ILE A CA 1
ATOM 2464 C C . ILE A 1 321 ? 4.041 -3.673 -3.865 1.00 92.75 321 ILE A C 1
ATOM 2466 O O . ILE A 1 321 ? 2.948 -3.117 -3.781 1.00 92.75 321 ILE A O 1
ATOM 2470 N N . VAL A 1 322 ? 5.156 -3.094 -3.444 1.00 90.19 322 VAL A N 1
ATOM 2471 C CA . VAL A 1 322 ? 5.225 -1.735 -2.917 1.00 90.19 322 VAL A CA 1
ATOM 2472 C C . VAL A 1 322 ? 6.205 -0.936 -3.748 1.00 90.19 322 VAL A C 1
ATOM 2474 O O . VAL A 1 322 ? 7.376 -1.279 -3.828 1.00 90.19 322 VAL A O 1
ATOM 2477 N N . LEU A 1 323 ? 5.723 0.148 -4.351 1.00 90.12 323 LEU A N 1
ATOM 2478 C CA . LEU A 1 323 ? 6.520 1.045 -5.180 1.00 90.12 323 LEU A CA 1
ATOM 2479 C C . LEU A 1 323 ? 6.753 2.344 -4.429 1.00 90.12 323 LEU A C 1
ATOM 2481 O O . LEU A 1 323 ? 5.819 3.108 -4.190 1.00 90.12 323 LEU A O 1
ATOM 2485 N N . LYS A 1 324 ? 8.005 2.606 -4.060 1.00 86.19 324 LYS A N 1
ATOM 2486 C CA . LYS A 1 324 ? 8.411 3.803 -3.329 1.00 86.19 324 LYS A CA 1
ATOM 2487 C C . LYS A 1 324 ? 9.232 4.728 -4.219 1.00 86.19 324 LYS A C 1
ATOM 2489 O O . LYS A 1 324 ? 10.461 4.646 -4.303 1.00 86.19 324 LYS A O 1
ATOM 2494 N N . GLN A 1 325 ? 8.553 5.698 -4.820 1.00 84.44 325 GLN A N 1
ATOM 2495 C CA . GLN A 1 325 ? 9.175 6.583 -5.795 1.00 84.44 325 GLN A CA 1
ATOM 2496 C C . GLN A 1 325 ? 8.736 8.038 -5.606 1.00 84.44 325 GLN A C 1
ATOM 2498 O O . GLN A 1 325 ? 7.577 8.391 -5.793 1.00 84.44 325 GLN A O 1
ATOM 2503 N N . GLY A 1 326 ? 9.695 8.909 -5.271 1.00 79.44 326 GLY A N 1
ATOM 2504 C CA . GLY A 1 326 ? 9.457 10.358 -5.186 1.00 79.44 326 GLY A CA 1
ATOM 2505 C C . GLY A 1 326 ? 9.439 11.047 -6.556 1.00 79.44 326 GLY A C 1
ATOM 2506 O O . GLY A 1 326 ? 8.865 12.121 -6.716 1.00 79.44 326 GLY A O 1
ATOM 2507 N N . SER A 1 327 ? 10.061 10.424 -7.560 1.00 84.31 327 SER A N 1
ATOM 2508 C CA . SER A 1 327 ? 10.058 10.905 -8.940 1.00 84.31 327 SER A CA 1
ATOM 2509 C C . SER A 1 327 ? 8.701 10.675 -9.613 1.00 84.31 327 SER A C 1
ATOM 2511 O O . SER A 1 327 ? 8.075 9.639 -9.411 1.00 84.31 327 SER A O 1
ATOM 2513 N N . ARG A 1 328 ? 8.265 11.607 -10.467 1.00 87.38 328 ARG A N 1
ATOM 2514 C CA . ARG A 1 328 ? 7.011 11.507 -11.244 1.00 87.38 328 ARG A CA 1
ATOM 2515 C C . ARG A 1 328 ? 7.232 10.978 -12.672 1.00 87.38 328 ARG A C 1
ATOM 2517 O O . ARG A 1 328 ? 6.403 11.184 -13.550 1.00 87.38 328 ARG A O 1
ATOM 2524 N N . LEU A 1 329 ? 8.372 10.329 -12.919 1.00 89.44 329 LEU A N 1
ATOM 2525 C CA . LEU A 1 329 ? 8.751 9.807 -14.235 1.00 89.44 329 LEU A CA 1
ATOM 2526 C C . LEU A 1 329 ? 8.102 8.443 -14.494 1.00 89.44 329 LEU A C 1
ATOM 2528 O O . LEU A 1 329 ? 8.447 7.462 -13.838 1.00 89.44 329 LEU A O 1
ATOM 2532 N N . VAL A 1 330 ? 7.206 8.376 -15.479 1.00 92.25 330 VAL A N 1
ATOM 2533 C CA . VAL A 1 330 ? 6.431 7.165 -15.808 1.00 92.25 330 VAL A CA 1
ATOM 2534 C C . VAL A 1 330 ? 7.328 5.978 -16.163 1.00 92.25 330 VAL A C 1
ATOM 2536 O O . VAL A 1 330 ? 7.113 4.891 -15.642 1.00 92.25 330 VAL A O 1
ATOM 2539 N N . ALA A 1 331 ? 8.370 6.184 -16.975 1.00 91.88 331 ALA A N 1
ATOM 2540 C CA . ALA A 1 331 ? 9.290 5.114 -17.369 1.00 91.88 331 ALA A CA 1
ATOM 2541 C C . ALA A 1 331 ? 9.972 4.447 -16.165 1.00 91.88 331 ALA A C 1
ATOM 2543 O O . ALA A 1 331 ? 10.193 3.241 -16.164 1.00 91.88 331 ALA A O 1
ATOM 2544 N N . LYS A 1 332 ? 10.275 5.233 -15.123 1.00 90.19 332 LYS A N 1
ATOM 2545 C CA . LYS A 1 332 ? 10.881 4.720 -13.892 1.00 90.19 332 LYS A CA 1
ATOM 2546 C C . LYS A 1 332 ? 9.889 3.872 -13.098 1.00 90.19 332 LYS A C 1
ATOM 2548 O O . LYS A 1 332 ? 10.226 2.771 -12.702 1.00 90.19 332 LYS A O 1
ATOM 2553 N N . TRP A 1 333 ? 8.658 4.355 -12.930 1.00 92.94 333 TRP A N 1
ATOM 2554 C CA . TRP A 1 333 ? 7.589 3.601 -12.265 1.00 92.94 333 TRP A CA 1
ATOM 2555 C C . TRP A 1 333 ? 7.234 2.302 -12.993 1.00 92.94 333 TRP A C 1
ATOM 2557 O O . TRP A 1 333 ? 6.980 1.291 -12.347 1.00 92.94 333 TRP A O 1
ATOM 2567 N N . LEU A 1 334 ? 7.220 2.330 -14.327 1.00 95.12 334 LEU A N 1
ATOM 2568 C CA . LEU A 1 334 ? 6.990 1.151 -15.155 1.00 95.12 334 LEU A CA 1
ATOM 2569 C C . LEU A 1 334 ? 8.103 0.115 -14.982 1.00 95.12 334 LEU A C 1
ATOM 2571 O O . LEU A 1 334 ? 7.799 -1.054 -14.762 1.00 95.12 334 LEU A O 1
ATOM 2575 N N . PHE A 1 335 ? 9.366 0.541 -15.037 1.00 93.75 335 PHE A N 1
ATOM 2576 C CA . PHE A 1 335 ? 10.490 -0.359 -14.797 1.00 93.75 335 PHE A CA 1
ATOM 2577 C C . PHE A 1 335 ? 10.460 -0.930 -13.374 1.00 93.75 335 PHE A C 1
ATOM 2579 O O . PHE A 1 335 ? 10.503 -2.145 -13.224 1.00 93.75 335 PHE A O 1
ATOM 2586 N N . ASP A 1 336 ? 10.297 -0.081 -12.351 1.00 91.88 336 ASP A N 1
ATOM 2587 C CA . ASP A 1 336 ? 10.232 -0.506 -10.947 1.00 91.88 336 ASP A CA 1
ATOM 2588 C C . ASP A 1 336 ? 9.093 -1.533 -10.741 1.00 91.88 336 ASP A C 1
ATOM 2590 O O . ASP A 1 336 ? 9.304 -2.575 -10.133 1.00 91.88 336 ASP A O 1
ATOM 2594 N N . LEU A 1 337 ? 7.899 -1.313 -11.312 1.00 95.81 337 LEU A N 1
ATOM 2595 C CA . LEU A 1 337 ? 6.786 -2.273 -11.234 1.00 95.81 337 LEU A CA 1
ATOM 2596 C C . LEU A 1 337 ? 7.134 -3.642 -11.832 1.00 95.81 337 LEU A C 1
ATOM 2598 O O . LEU A 1 337 ? 6.831 -4.672 -11.228 1.00 95.81 337 LEU A O 1
ATOM 2602 N N . LEU A 1 338 ? 7.726 -3.659 -13.027 1.00 96.69 338 LEU A N 1
ATOM 2603 C CA . LEU A 1 338 ? 8.079 -4.903 -13.711 1.00 96.69 338 LEU A CA 1
ATOM 2604 C C . LEU A 1 338 ? 9.254 -5.614 -13.037 1.00 96.69 338 LEU A C 1
ATOM 2606 O O . LEU A 1 338 ? 9.258 -6.841 -12.990 1.00 96.69 338 LEU A O 1
ATOM 2610 N N . HIS A 1 339 ? 10.195 -4.863 -12.470 1.00 93.62 339 HIS A N 1
ATOM 2611 C CA . HIS A 1 339 ? 11.293 -5.387 -11.664 1.00 93.62 339 HIS A CA 1
ATOM 2612 C C . HIS A 1 339 ? 10.767 -6.086 -10.401 1.00 93.62 339 HIS A C 1
ATOM 2614 O O . HIS A 1 339 ? 11.087 -7.246 -10.151 1.00 93.62 339 HIS A O 1
ATOM 2620 N N . GLU A 1 340 ? 9.862 -5.451 -9.650 1.00 91.00 340 GLU A N 1
ATOM 2621 C CA . GLU A 1 340 ? 9.248 -6.096 -8.481 1.00 91.00 340 GLU A CA 1
ATOM 2622 C C . GLU A 1 340 ? 8.406 -7.325 -8.875 1.00 91.00 340 GLU A C 1
ATOM 2624 O O . GLU A 1 340 ? 8.422 -8.356 -8.196 1.00 91.00 340 GLU A O 1
ATOM 2629 N N . LEU A 1 341 ? 7.696 -7.268 -10.009 1.00 95.00 341 LEU A N 1
ATOM 2630 C CA . LEU A 1 341 ? 7.001 -8.436 -10.554 1.00 95.00 341 LEU A CA 1
ATOM 2631 C C . LEU A 1 341 ? 7.983 -9.556 -10.940 1.00 95.00 341 LEU A C 1
ATOM 2633 O O . LEU A 1 341 ? 7.664 -10.730 -10.746 1.00 95.00 341 LEU A O 1
ATOM 2637 N N . ALA A 1 342 ? 9.175 -9.230 -11.440 1.00 93.00 342 ALA A N 1
ATOM 2638 C CA . ALA A 1 342 ? 10.196 -10.213 -11.783 1.00 93.00 342 ALA A CA 1
ATOM 2639 C C . ALA A 1 342 ? 10.615 -11.052 -10.571 1.00 93.00 342 ALA A C 1
ATOM 2641 O O . ALA A 1 342 ? 10.693 -12.276 -10.679 1.00 93.00 342 ALA A O 1
ATOM 2642 N N . HIS A 1 343 ? 10.774 -10.436 -9.397 1.00 88.44 343 HIS A N 1
ATOM 2643 C CA . HIS A 1 343 ? 11.035 -11.179 -8.162 1.00 88.44 343 HIS A CA 1
ATOM 2644 C C . HIS A 1 343 ? 9.900 -12.144 -7.794 1.00 88.44 343 HIS A C 1
ATOM 2646 O O . HIS A 1 343 ? 10.142 -13.254 -7.308 1.00 88.44 343 HIS A O 1
ATOM 2652 N N . VAL A 1 344 ? 8.645 -11.769 -8.066 1.00 90.69 344 VAL A N 1
ATOM 2653 C CA . VAL A 1 344 ? 7.507 -12.689 -7.912 1.00 90.69 344 VAL A CA 1
ATOM 2654 C C . VAL A 1 344 ? 7.648 -13.874 -8.872 1.00 90.69 344 VAL A C 1
ATOM 2656 O O . VAL A 1 344 ? 7.512 -15.022 -8.444 1.00 90.69 344 VAL A O 1
ATOM 2659 N N . VAL A 1 345 ? 7.967 -13.620 -10.145 1.00 92.62 345 VAL A N 1
ATOM 2660 C CA . VAL A 1 345 ? 8.149 -14.657 -11.176 1.00 92.62 345 VAL A CA 1
ATOM 2661 C C . VAL A 1 345 ? 9.282 -15.623 -10.813 1.00 92.62 345 VAL A C 1
ATOM 2663 O O . VAL A 1 345 ? 9.097 -16.840 -10.889 1.00 92.62 345 VAL A O 1
ATOM 2666 N N . GLN A 1 346 ? 10.429 -15.116 -10.357 1.00 88.12 346 GLN A N 1
ATOM 2667 C CA . GLN A 1 346 ? 11.564 -15.928 -9.898 1.00 88.12 346 GLN A CA 1
ATOM 2668 C C . GLN A 1 346 ? 11.145 -16.920 -8.804 1.00 88.12 346 GLN A C 1
ATOM 2670 O O . GLN A 1 346 ? 11.477 -18.106 -8.856 1.00 88.12 346 GLN A O 1
ATOM 2675 N N . ARG A 1 347 ? 10.326 -16.481 -7.842 1.00 84.19 347 ARG A N 1
ATOM 2676 C CA . ARG A 1 347 ? 9.812 -17.365 -6.786 1.00 84.19 347 ARG A CA 1
ATOM 2677 C C . ARG A 1 347 ? 8.806 -18.388 -7.264 1.00 84.19 347 ARG A C 1
ATOM 2679 O O . ARG A 1 347 ? 8.793 -19.509 -6.749 1.00 84.19 347 ARG A O 1
ATOM 2686 N N . VAL A 1 348 ? 7.950 -18.010 -8.208 1.00 88.06 348 VAL A N 1
ATOM 2687 C CA . VAL A 1 348 ? 7.025 -18.949 -8.849 1.00 88.06 348 VAL A CA 1
ATOM 2688 C C . VAL A 1 348 ? 7.830 -20.065 -9.515 1.00 88.06 348 VAL A C 1
ATOM 2690 O O . VAL A 1 348 ? 7.560 -21.236 -9.247 1.00 88.06 348 VAL A O 1
ATOM 2693 N N . ARG A 1 349 ? 8.886 -19.723 -10.271 1.00 88.50 349 ARG A N 1
ATOM 2694 C CA . ARG A 1 349 ? 9.816 -20.697 -10.875 1.00 88.50 349 ARG A CA 1
ATOM 2695 C C . ARG A 1 349 ? 10.498 -21.583 -9.832 1.00 88.50 349 ARG A C 1
ATOM 2697 O O . ARG A 1 349 ? 10.611 -22.788 -10.033 1.00 88.50 349 ARG A O 1
ATOM 2704 N N . ALA A 1 350 ? 10.924 -20.997 -8.715 1.00 85.19 350 ALA A N 1
ATOM 2705 C CA . ALA A 1 350 ? 11.591 -21.717 -7.633 1.00 85.19 350 ALA A CA 1
ATOM 2706 C C . ALA A 1 350 ? 10.637 -22.566 -6.764 1.00 85.19 350 ALA A C 1
ATOM 2708 O O . ALA A 1 350 ? 11.099 -23.294 -5.885 1.00 85.19 350 ALA A O 1
ATOM 2709 N N . GLY A 1 351 ? 9.314 -22.474 -6.960 1.00 82.88 351 GLY A N 1
ATOM 2710 C CA . GLY A 1 351 ? 8.321 -23.154 -6.119 1.00 82.88 351 GLY A CA 1
ATOM 2711 C C . GLY A 1 351 ? 8.247 -22.607 -4.687 1.00 82.88 351 GLY A C 1
ATOM 2712 O O . GLY A 1 351 ? 7.824 -23.313 -3.774 1.00 82.88 351 GLY A O 1
ATOM 2713 N N . GLN A 1 352 ? 8.668 -21.358 -4.473 1.00 77.38 352 GLN A N 1
ATOM 2714 C CA . GLN A 1 352 ? 8.832 -20.742 -3.148 1.00 77.38 352 GLN A CA 1
ATOM 2715 C C . GLN A 1 352 ? 7.680 -19.806 -2.751 1.00 77.38 352 GLN A C 1
ATOM 2717 O O . GLN A 1 352 ? 7.681 -19.257 -1.651 1.00 77.38 352 GLN A O 1
ATOM 2722 N N . LEU A 1 353 ? 6.659 -19.644 -3.600 1.00 72.56 353 LEU A N 1
ATOM 2723 C CA . LEU A 1 353 ? 5.540 -18.720 -3.354 1.00 72.56 353 LEU A CA 1
ATOM 2724 C C . LEU A 1 353 ? 4.729 -19.060 -2.085 1.00 72.56 353 LEU A C 1
ATOM 2726 O O . LEU A 1 353 ? 4.160 -18.176 -1.449 1.00 72.56 353 LEU A O 1
ATOM 2730 N N . THR A 1 354 ? 4.673 -20.338 -1.701 1.00 58.25 354 THR A N 1
ATOM 2731 C CA . THR A 1 354 ? 3.918 -20.818 -0.531 1.00 58.25 354 THR A CA 1
ATOM 2732 C C . THR A 1 354 ? 4.703 -20.770 0.778 1.00 58.25 354 THR A C 1
ATOM 2734 O O . THR A 1 354 ? 4.136 -21.111 1.815 1.00 58.25 354 THR A O 1
ATOM 2737 N N . SER A 1 355 ? 5.984 -20.377 0.759 1.00 53.03 355 SER A N 1
ATOM 2738 C CA . SER A 1 355 ? 6.764 -20.169 1.983 1.00 53.03 355 SER A CA 1
ATOM 2739 C C . SER A 1 355 ? 6.114 -19.019 2.766 1.00 53.03 355 SER A C 1
ATOM 2741 O O . SER A 1 355 ? 6.051 -17.896 2.254 1.00 53.03 355 SER A O 1
ATOM 2743 N N . PRO A 1 356 ? 5.528 -19.272 3.954 1.00 44.19 356 PRO A N 1
ATOM 2744 C CA . PRO A 1 356 ? 4.859 -18.232 4.712 1.00 44.19 356 PRO A CA 1
ATOM 2745 C C . PRO A 1 356 ? 5.931 -17.254 5.183 1.00 44.19 356 PRO A C 1
ATOM 2747 O O . PRO A 1 356 ? 6.685 -17.555 6.101 1.00 44.19 356 PRO A O 1
ATOM 2750 N N . PHE A 1 357 ? 5.954 -16.081 4.557 1.00 47.31 357 PHE A N 1
ATOM 2751 C CA . PHE A 1 357 ? 6.825 -14.961 4.896 1.00 47.31 357 PHE A CA 1
ATOM 2752 C C . PHE A 1 357 ? 8.304 -15.177 4.563 1.00 47.31 357 PHE A C 1
ATOM 2754 O O . PHE A 1 357 ? 9.129 -15.516 5.410 1.00 47.31 357 PHE A O 1
ATOM 2761 N N . GLU A 1 358 ? 8.661 -14.820 3.335 1.00 43.72 358 GLU A N 1
ATOM 27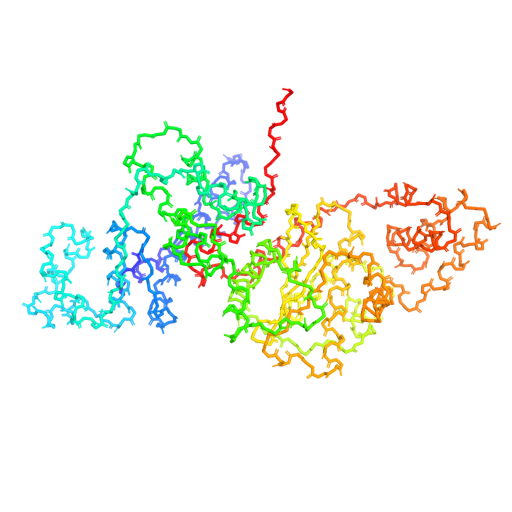62 C CA . GLU A 1 358 ? 10.016 -14.383 3.029 1.00 43.72 358 GLU A CA 1
ATOM 2763 C C . GLU A 1 358 ? 9.949 -12.950 2.502 1.00 43.72 358 GLU A C 1
ATOM 2765 O O . GLU A 1 358 ? 9.286 -12.680 1.494 1.00 43.72 358 GLU A O 1
ATOM 2770 N N . ILE A 1 359 ? 10.619 -12.040 3.210 1.00 44.97 359 ILE A N 1
ATOM 2771 C CA . ILE A 1 359 ? 10.857 -10.673 2.754 1.00 44.97 359 ILE A CA 1
ATOM 2772 C C . ILE A 1 359 ? 11.572 -10.788 1.397 1.00 44.97 359 ILE A C 1
ATOM 2774 O O . ILE A 1 359 ? 12.628 -11.417 1.328 1.00 44.97 359 ILE A O 1
ATOM 2778 N N . ILE A 1 360 ? 11.002 -10.239 0.320 1.00 48.22 360 ILE A N 1
ATOM 2779 C CA . ILE A 1 360 ? 11.815 -9.861 -0.842 1.00 48.22 360 ILE A CA 1
ATOM 2780 C C . ILE A 1 360 ? 12.348 -8.493 -0.456 1.00 48.22 360 ILE A 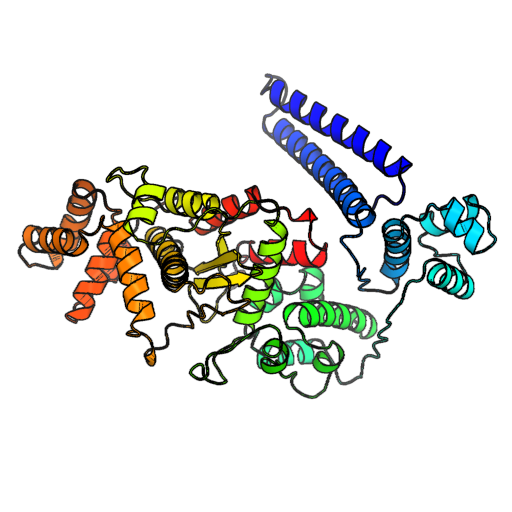C 1
ATOM 2782 O O . ILE A 1 360 ? 11.714 -7.457 -0.657 1.00 48.22 360 ILE A O 1
ATOM 2786 N N . GLU A 1 361 ? 13.441 -8.526 0.296 1.00 43.22 361 GLU A N 1
ATOM 2787 C CA . GLU A 1 361 ? 14.113 -7.321 0.736 1.00 43.22 361 GLU A CA 1
ATOM 2788 C C . GLU A 1 361 ? 14.991 -6.877 -0.424 1.00 43.22 361 GLU A C 1
ATOM 2790 O O . GLU A 1 361 ? 16.172 -7.213 -0.488 1.00 43.22 361 GLU A O 1
ATOM 2795 N N . VAL A 1 362 ? 14.407 -6.101 -1.340 1.00 43.31 362 VAL A N 1
ATOM 2796 C CA . VAL A 1 362 ? 15.194 -5.169 -2.144 1.00 43.31 362 VAL A CA 1
ATOM 2797 C C . VAL A 1 362 ? 15.533 -4.031 -1.187 1.00 43.31 362 VAL A C 1
ATOM 2799 O O . VAL A 1 362 ? 14.807 -3.049 -1.013 1.00 43.31 362 VAL A O 1
ATOM 2802 N N . HIS A 1 363 ? 16.599 -4.238 -0.415 1.00 42.50 363 HIS A N 1
ATOM 2803 C CA . HIS A 1 363 ? 17.191 -3.204 0.422 1.00 42.50 363 HIS A CA 1
ATOM 2804 C C . HIS A 1 363 ? 17.438 -1.926 -0.408 1.00 42.50 363 HIS A C 1
ATOM 2806 O O . HIS A 1 363 ? 17.425 -1.970 -1.641 1.00 42.50 363 HIS A O 1
ATOM 2812 N N . PRO A 1 364 ? 17.720 -0.764 0.229 1.00 36.56 364 PRO A N 1
ATOM 2813 C CA . PRO A 1 364 ? 18.488 0.280 -0.454 1.00 36.56 364 PRO A CA 1
ATOM 2814 C C . PRO A 1 364 ? 19.545 -0.396 -1.306 1.00 36.56 364 PRO A C 1
ATOM 2816 O O . PRO A 1 364 ? 20.199 -1.297 -0.793 1.00 36.56 364 PRO A O 1
ATOM 2819 N N . ILE A 1 365 ? 19.684 0.007 -2.565 1.00 35.78 365 ILE A N 1
ATOM 2820 C CA . ILE A 1 365 ? 20.756 -0.436 -3.450 1.00 35.78 365 ILE A CA 1
ATOM 2821 C C . ILE A 1 365 ? 22.079 -0.122 -2.739 1.00 35.78 365 ILE A C 1
ATOM 2823 O O . ILE A 1 365 ? 22.671 0.945 -2.927 1.00 35.78 365 ILE A O 1
ATOM 2827 N N . THR A 1 366 ? 22.512 -1.012 -1.855 1.00 37.31 366 THR A N 1
ATOM 2828 C CA . THR A 1 366 ? 23.803 -0.960 -1.218 1.00 37.31 366 THR A CA 1
ATOM 2829 C C . THR A 1 366 ? 24.775 -1.311 -2.340 1.00 37.31 366 THR A C 1
ATOM 2831 O O . THR A 1 366 ? 24.505 -2.232 -3.122 1.00 37.31 366 THR A O 1
ATOM 2834 N N . PRO A 1 367 ? 25.852 -0.533 -2.535 1.00 40.31 367 PRO A N 1
ATOM 2835 C CA . PRO A 1 367 ? 26.820 -0.777 -3.603 1.00 40.31 367 PRO A CA 1
ATOM 2836 C C . PRO A 1 367 ? 27.278 -2.242 -3.682 1.00 40.31 367 PRO A C 1
ATOM 2838 O O . PRO A 1 367 ? 27.573 -2.734 -4.765 1.00 40.31 367 PRO A O 1
ATOM 2841 N N . GLU A 1 368 ? 27.269 -2.947 -2.549 1.00 38.66 368 GLU A N 1
ATOM 2842 C CA . GLU A 1 368 ? 27.694 -4.334 -2.378 1.00 38.66 368 GLU A CA 1
ATOM 2843 C C . GLU A 1 368 ? 26.760 -5.375 -3.021 1.00 38.66 368 GLU A C 1
ATOM 2845 O O . GLU A 1 368 ? 27.202 -6.493 -3.273 1.00 38.66 368 GLU A O 1
ATOM 2850 N N . ARG A 1 369 ? 25.489 -5.045 -3.296 1.00 46.09 369 ARG A N 1
ATOM 2851 C CA . ARG A 1 369 ? 24.518 -5.960 -3.935 1.00 46.09 369 ARG A CA 1
ATOM 2852 C C . ARG A 1 369 ? 24.138 -5.578 -5.363 1.00 46.09 369 ARG A C 1
ATOM 2854 O O . ARG A 1 369 ? 23.348 -6.285 -5.979 1.00 46.09 369 ARG A O 1
ATOM 2861 N N . ARG A 1 370 ? 24.738 -4.520 -5.924 1.00 50.28 370 ARG A N 1
ATOM 2862 C CA . ARG A 1 370 ? 24.497 -4.003 -7.289 1.00 50.28 370 ARG A CA 1
ATOM 2863 C C . ARG A 1 370 ? 25.041 -4.927 -8.413 1.00 50.28 370 ARG A C 1
ATOM 2865 O O . ARG A 1 370 ? 25.481 -4.444 -9.447 1.00 50.28 370 ARG A O 1
ATOM 2872 N N . GLY A 1 371 ? 25.027 -6.236 -8.173 1.00 58.62 371 GLY A N 1
ATOM 2873 C CA . GLY A 1 371 ? 25.507 -7.326 -9.031 1.00 58.62 371 GLY A CA 1
ATOM 2874 C C . GLY A 1 371 ? 25.206 -8.708 -8.428 1.00 58.62 371 GLY A C 1
ATOM 2875 O O . GLY A 1 371 ? 25.951 -9.663 -8.631 1.00 58.62 371 GLY A O 1
ATOM 2876 N N . ALA A 1 372 ? 24.177 -8.805 -7.574 1.00 71.88 372 ALA A N 1
ATOM 2877 C CA . ALA A 1 372 ? 23.685 -10.097 -7.112 1.00 71.88 372 ALA A CA 1
ATOM 2878 C C . ALA A 1 372 ? 22.918 -10.778 -8.262 1.00 71.88 372 ALA A C 1
ATOM 2880 O O . ALA A 1 372 ? 22.125 -10.099 -8.915 1.00 71.88 372 ALA A O 1
ATOM 2881 N N . PRO A 1 373 ? 23.074 -12.098 -8.483 1.00 79.00 373 PRO A N 1
ATOM 2882 C CA . PRO A 1 373 ? 22.432 -12.779 -9.612 1.00 79.00 373 PRO A CA 1
ATOM 2883 C C . PRO A 1 373 ? 20.904 -12.625 -9.655 1.00 79.00 373 PRO A C 1
ATOM 2885 O O . PRO A 1 373 ? 20.328 -12.525 -10.729 1.00 79.00 373 PRO A O 1
ATOM 2888 N N . GLU A 1 374 ? 20.251 -12.573 -8.491 1.00 78.50 374 GLU A N 1
ATOM 2889 C CA . GLU A 1 374 ? 18.792 -12.412 -8.374 1.00 78.50 374 GLU A CA 1
ATOM 2890 C C . GLU A 1 374 ? 18.313 -11.028 -8.855 1.00 78.50 374 GLU A C 1
ATOM 2892 O O . GLU A 1 374 ? 17.268 -10.918 -9.496 1.00 78.50 374 GLU A O 1
ATOM 2897 N N . GLU A 1 375 ? 19.093 -9.977 -8.583 1.00 79.19 375 GLU A N 1
ATOM 2898 C CA . GLU A 1 375 ? 18.820 -8.595 -9.006 1.00 79.19 375 GLU A CA 1
ATOM 2899 C C . GLU A 1 375 ? 19.105 -8.403 -10.501 1.00 79.19 375 GLU A C 1
ATOM 2901 O O . GLU A 1 375 ? 18.365 -7.710 -11.196 1.00 79.19 375 GLU A O 1
ATOM 2906 N N . GLU A 1 376 ? 20.170 -9.030 -11.011 1.00 85.81 376 GLU A N 1
ATOM 2907 C CA . GLU A 1 376 ? 20.472 -9.060 -12.447 1.00 85.81 376 GLU A CA 1
ATOM 2908 C C . GLU A 1 376 ? 19.354 -9.772 -13.216 1.00 85.81 376 GLU A C 1
ATOM 2910 O O . GLU A 1 376 ? 18.790 -9.182 -14.131 1.00 85.81 376 GLU A O 1
ATOM 2915 N N . GLU A 1 377 ? 18.925 -10.958 -12.771 1.00 88.56 377 GLU A N 1
ATOM 2916 C CA . GLU A 1 377 ? 17.807 -11.675 -13.399 1.00 88.56 377 GLU A CA 1
ATOM 2917 C C . GLU A 1 377 ? 16.496 -10.865 -13.345 1.00 88.56 377 GLU A C 1
ATOM 2919 O O . GLU A 1 377 ? 15.690 -10.932 -14.275 1.00 88.56 377 GLU A O 1
ATOM 2924 N N . ALA A 1 378 ? 16.254 -10.098 -12.275 1.00 89.12 378 ALA A N 1
ATOM 2925 C CA . ALA A 1 378 ? 15.054 -9.267 -12.161 1.00 89.12 378 ALA A CA 1
ATOM 2926 C C . ALA A 1 378 ? 15.080 -8.088 -13.146 1.00 89.12 378 ALA A C 1
ATOM 2928 O O . ALA A 1 378 ? 14.072 -7.799 -13.797 1.00 89.12 378 ALA A O 1
ATOM 2929 N N . ASN A 1 379 ? 16.242 -7.444 -13.294 1.00 91.06 379 ASN A N 1
ATOM 2930 C CA . ASN A 1 379 ? 16.461 -6.400 -14.293 1.00 91.06 379 ASN A CA 1
ATOM 2931 C C . ASN A 1 379 ? 16.314 -6.942 -15.717 1.00 91.06 379 ASN A C 1
ATOM 2933 O O . ASN A 1 379 ? 15.598 -6.332 -16.510 1.00 91.06 379 ASN A O 1
ATOM 2937 N N . ASP A 1 380 ? 16.921 -8.093 -16.010 1.00 93.25 380 ASP A N 1
ATOM 2938 C CA . ASP A 1 380 ? 16.851 -8.740 -17.321 1.00 93.25 380 ASP A CA 1
ATOM 2939 C C . ASP A 1 380 ? 15.405 -9.096 -17.680 1.00 93.25 380 ASP A C 1
ATOM 2941 O O . ASP A 1 380 ? 14.956 -8.813 -18.785 1.00 93.25 380 ASP A O 1
ATOM 2945 N N . LEU A 1 381 ? 14.626 -9.636 -16.734 1.00 95.50 381 LEU A N 1
ATOM 2946 C CA . LEU A 1 381 ? 13.212 -9.941 -16.963 1.00 95.50 381 LEU A CA 1
ATOM 2947 C C . LEU A 1 381 ? 12.403 -8.676 -17.263 1.00 95.50 381 LEU A C 1
ATOM 2949 O O . LEU A 1 381 ? 11.608 -8.665 -18.204 1.00 95.50 381 LEU A O 1
ATOM 2953 N N . ALA A 1 382 ? 12.572 -7.621 -16.463 1.00 95.88 382 ALA A N 1
ATOM 2954 C CA . ALA A 1 382 ? 11.868 -6.359 -16.672 1.00 95.88 382 ALA A CA 1
ATOM 2955 C C . ALA A 1 382 ? 12.241 -5.725 -18.023 1.00 95.88 382 ALA A C 1
ATOM 2957 O O . ALA A 1 382 ? 11.370 -5.215 -18.731 1.00 95.88 382 ALA A O 1
ATOM 2958 N N . GLU A 1 383 ? 13.519 -5.794 -18.400 1.00 95.62 383 GLU A N 1
ATOM 2959 C CA . GLU A 1 383 ? 14.015 -5.350 -19.699 1.00 95.62 383 GLU A CA 1
ATOM 2960 C C . GLU A 1 383 ? 13.426 -6.189 -20.839 1.00 95.62 383 GLU A C 1
ATOM 2962 O O . GLU A 1 383 ? 12.871 -5.625 -21.779 1.00 95.62 383 GLU A O 1
ATOM 2967 N N . ASP A 1 384 ? 13.438 -7.516 -20.738 1.00 96.62 384 ASP A N 1
ATOM 2968 C CA . ASP A 1 384 ? 12.876 -8.412 -21.749 1.00 96.62 384 ASP A CA 1
ATOM 2969 C C . ASP A 1 384 ? 11.383 -8.153 -21.980 1.00 96.62 384 ASP A C 1
ATOM 2971 O O . ASP A 1 384 ? 10.935 -8.107 -23.129 1.00 96.62 384 ASP A O 1
ATOM 2975 N N . VAL A 1 385 ? 10.616 -7.908 -20.911 1.00 96.94 385 VAL A N 1
ATOM 2976 C CA . VAL A 1 385 ? 9.207 -7.501 -21.025 1.00 96.94 385 VAL A CA 1
ATOM 2977 C C . VAL A 1 385 ? 9.087 -6.183 -21.792 1.00 96.94 385 VAL A C 1
ATOM 2979 O O . VAL A 1 385 ? 8.258 -6.071 -22.688 1.00 96.94 385 VAL A O 1
ATOM 2982 N N . LEU A 1 386 ? 9.906 -5.178 -21.480 1.00 96.56 386 LEU A N 1
ATOM 2983 C CA . LEU A 1 386 ? 9.808 -3.851 -22.098 1.00 96.56 386 LEU A CA 1
ATOM 2984 C C . LEU A 1 386 ? 10.327 -3.790 -23.537 1.00 96.56 386 LEU A C 1
ATOM 2986 O O . LEU A 1 386 ? 9.876 -2.949 -24.313 1.00 96.56 386 LEU A O 1
ATOM 2990 N N . PHE A 1 387 ? 11.280 -4.650 -23.883 1.00 96.19 387 PHE A N 1
ATOM 2991 C CA . PHE A 1 387 ? 11.969 -4.657 -25.171 1.00 96.19 387 PHE A CA 1
ATOM 2992 C C . PHE A 1 387 ? 11.570 -5.835 -26.060 1.00 96.19 387 PHE A C 1
ATOM 2994 O O . PHE A 1 387 ? 12.180 -6.030 -27.113 1.00 96.19 387 PHE A O 1
ATOM 3001 N N . HIS A 1 388 ? 10.554 -6.612 -25.679 1.00 93.31 388 HIS A N 1
ATOM 3002 C CA . HIS A 1 388 ? 10.116 -7.800 -26.418 1.00 93.31 388 HIS A CA 1
ATOM 3003 C C . HIS A 1 388 ? 11.254 -8.831 -26.591 1.00 93.31 388 HIS A C 1
ATOM 3005 O O . HIS A 1 388 ? 11.356 -9.477 -27.633 1.00 93.31 388 HIS A O 1
ATOM 3011 N N . GLY A 1 389 ? 12.169 -8.917 -25.618 1.00 93.94 389 GLY A N 1
ATOM 3012 C CA . GLY A 1 389 ? 13.395 -9.725 -25.691 1.00 93.94 389 GLY A CA 1
ATOM 3013 C C . GLY A 1 389 ? 14.427 -9.258 -26.732 1.00 93.94 389 GLY A C 1
ATOM 3014 O O . GLY A 1 389 ? 15.306 -10.029 -27.113 1.00 93.94 389 GLY A O 1
ATOM 3015 N N . ARG A 1 390 ? 14.312 -8.024 -27.251 1.00 94.88 390 ARG A N 1
ATOM 3016 C CA . ARG A 1 390 ? 15.152 -7.475 -28.338 1.00 94.88 390 ARG A CA 1
ATOM 3017 C C . ARG A 1 390 ? 16.000 -6.273 -27.910 1.00 94.88 390 ARG A C 1
ATOM 3019 O O . ARG A 1 390 ? 16.366 -5.454 -28.756 1.00 94.88 390 ARG A O 1
ATOM 3026 N N . SER A 1 391 ? 16.326 -6.126 -26.625 1.00 94.12 391 SER A N 1
ATOM 3027 C CA . SER A 1 391 ? 17.009 -4.923 -26.123 1.00 94.12 391 SER A CA 1
ATOM 3028 C C . SER A 1 391 ? 18.344 -4.651 -26.818 1.00 94.12 391 SER A C 1
ATOM 3030 O O . SER A 1 391 ? 18.565 -3.542 -27.308 1.00 94.12 391 SER A O 1
ATOM 3032 N N . GLU A 1 392 ? 19.172 -5.680 -27.014 1.00 94.19 392 GLU A N 1
ATOM 3033 C CA . GLU A 1 392 ? 20.434 -5.553 -27.750 1.00 94.19 392 GLU A CA 1
ATOM 3034 C C . GLU A 1 392 ? 20.256 -5.113 -29.213 1.00 94.19 392 GLU A C 1
ATOM 3036 O O . GLU A 1 392 ? 21.093 -4.389 -29.761 1.00 94.19 392 GLU A O 1
ATOM 3041 N N . GLU A 1 393 ? 19.208 -5.584 -29.894 1.00 96.12 393 GLU A N 1
ATOM 3042 C CA . GLU A 1 393 ? 18.941 -5.222 -31.291 1.00 96.12 393 GLU A CA 1
ATOM 3043 C C . GLU A 1 393 ? 18.550 -3.747 -31.397 1.00 96.12 393 GLU A C 1
ATOM 3045 O O . GLU A 1 393 ? 19.043 -3.020 -32.269 1.00 96.12 393 GLU A O 1
ATOM 3050 N N . VAL A 1 394 ? 17.715 -3.287 -30.465 1.00 96.25 394 VAL A N 1
ATOM 3051 C CA . VAL A 1 394 ? 17.265 -1.897 -30.364 1.00 96.25 394 VAL A CA 1
ATOM 3052 C C . VAL A 1 394 ? 18.427 -0.975 -29.978 1.00 96.25 394 VAL A C 1
ATOM 3054 O O . VAL A 1 394 ? 18.584 0.099 -30.569 1.00 96.25 394 VAL A O 1
ATOM 3057 N N . GLU A 1 395 ? 19.292 -1.407 -29.057 1.00 94.12 395 GLU A N 1
ATOM 3058 C CA . GLU A 1 395 ? 20.538 -0.720 -28.700 1.00 94.12 395 GLU A CA 1
ATOM 3059 C C . GLU A 1 395 ? 21.424 -0.532 -29.943 1.00 94.12 395 GLU A C 1
ATOM 3061 O O . GLU A 1 395 ? 21.794 0.594 -30.301 1.00 94.12 395 GLU A O 1
ATOM 3066 N N . LYS A 1 396 ? 21.704 -1.622 -30.671 1.00 94.56 396 LYS A N 1
ATOM 3067 C CA . LYS A 1 396 ? 22.497 -1.592 -31.913 1.00 94.56 396 LYS A CA 1
ATOM 3068 C C . LYS A 1 396 ? 21.861 -0.671 -32.956 1.00 94.56 396 LYS A C 1
ATOM 3070 O O . LYS A 1 396 ? 22.574 0.078 -33.628 1.00 94.56 396 LYS A O 1
ATOM 3075 N N . ALA A 1 397 ? 20.533 -0.664 -33.080 1.00 94.81 397 ALA A N 1
ATOM 3076 C CA . ALA A 1 397 ? 19.823 0.237 -33.983 1.00 94.81 397 ALA A CA 1
ATOM 3077 C C . ALA A 1 397 ? 20.031 1.720 -33.617 1.00 94.81 397 ALA A C 1
ATOM 3079 O O . ALA A 1 397 ? 20.247 2.543 -34.513 1.00 94.81 397 ALA A O 1
ATOM 3080 N N . CYS A 1 398 ? 20.029 2.064 -32.324 1.00 95.19 398 CYS A N 1
ATOM 3081 C CA . CYS A 1 398 ? 20.355 3.408 -31.839 1.00 95.19 398 CYS A CA 1
ATOM 3082 C C . CYS A 1 398 ? 21.794 3.811 -32.185 1.00 95.19 398 CYS A C 1
ATOM 3084 O O . CYS A 1 398 ? 22.009 4.881 -32.763 1.00 95.19 398 CYS A O 1
ATOM 3086 N N . VAL A 1 399 ? 22.772 2.952 -31.883 1.00 93.00 399 VAL A N 1
ATOM 3087 C CA . VAL A 1 399 ? 24.201 3.218 -32.128 1.00 93.00 399 VAL A CA 1
ATOM 3088 C C . VAL A 1 399 ? 24.491 3.381 -33.624 1.00 93.00 399 VAL A C 1
ATOM 3090 O O . VAL A 1 399 ? 25.143 4.349 -34.034 1.00 93.00 399 VAL A O 1
ATOM 3093 N N . ASN A 1 400 ? 23.944 2.493 -34.459 1.00 93.50 400 ASN A N 1
ATOM 3094 C CA . ASN A 1 400 ? 24.103 2.539 -35.913 1.00 93.50 400 ASN A CA 1
ATOM 3095 C C . ASN A 1 400 ? 23.500 3.815 -36.510 1.00 93.50 400 ASN A C 1
ATOM 3097 O O . ASN A 1 400 ? 24.142 4.497 -37.313 1.00 93.50 400 ASN A O 1
ATOM 3101 N N . ALA A 1 401 ? 22.289 4.186 -36.089 1.00 93.81 401 ALA A N 1
ATOM 3102 C CA . ALA A 1 401 ? 21.636 5.405 -36.558 1.00 93.81 401 ALA A CA 1
ATOM 3103 C C . ALA A 1 401 ? 22.338 6.685 -36.059 1.00 93.81 401 ALA A C 1
ATOM 3105 O O . ALA A 1 401 ? 22.326 7.706 -36.752 1.00 93.81 401 ALA A O 1
ATOM 3106 N N . ALA A 1 402 ? 22.999 6.630 -34.899 1.00 92.62 402 ALA A N 1
ATOM 3107 C CA . ALA A 1 402 ? 23.848 7.705 -34.387 1.00 92.62 402 ALA A CA 1
ATOM 3108 C C . ALA A 1 402 ? 25.231 7.777 -35.061 1.00 92.62 402 ALA A C 1
ATOM 3110 O O . ALA A 1 402 ? 25.929 8.781 -34.896 1.00 92.62 402 ALA A O 1
ATOM 3111 N N . LYS A 1 403 ? 25.609 6.752 -35.844 1.00 91.75 403 LYS A N 1
ATOM 3112 C CA . LYS A 1 403 ? 26.935 6.584 -36.465 1.00 91.75 403 LYS A CA 1
ATOM 3113 C C . LYS A 1 403 ? 28.078 6.636 -35.442 1.00 91.75 403 LYS A C 1
ATOM 3115 O O . LYS A 1 403 ? 29.131 7.198 -35.725 1.00 91.75 403 LYS A O 1
ATOM 3120 N N . GLY A 1 404 ? 27.838 6.106 -34.242 1.00 82.69 404 GLY A N 1
ATOM 3121 C CA . GLY A 1 404 ? 28.799 6.126 -33.135 1.00 82.69 404 GLY A CA 1
ATOM 3122 C C . GLY A 1 404 ? 28.991 7.485 -32.445 1.00 82.69 404 GLY A C 1
ATOM 3123 O O . GLY A 1 404 ? 29.788 7.572 -31.521 1.00 82.69 404 GLY A O 1
ATOM 3124 N N . ASP A 1 405 ? 28.275 8.545 -32.842 1.00 90.25 405 ASP A N 1
ATOM 3125 C CA . ASP A 1 405 ? 28.350 9.847 -32.163 1.00 90.25 405 ASP A CA 1
ATOM 3126 C C . ASP A 1 405 ? 27.237 9.976 -31.113 1.00 90.25 405 ASP A C 1
ATOM 3128 O O . ASP A 1 405 ? 26.064 10.172 -31.443 1.00 90.25 405 ASP A O 1
ATOM 3132 N N . ILE A 1 406 ? 27.619 9.918 -29.835 1.00 89.94 406 ILE A N 1
ATOM 3133 C CA . ILE A 1 406 ? 26.718 10.003 -28.672 1.00 89.94 406 ILE A CA 1
ATOM 3134 C C . ILE A 1 406 ? 25.833 11.258 -28.726 1.00 89.94 406 ILE A C 1
ATOM 3136 O O . ILE A 1 406 ? 24.661 11.221 -28.342 1.00 89.94 406 ILE A O 1
ATOM 3140 N N . ARG A 1 407 ? 26.331 12.374 -29.276 1.00 89.31 407 ARG A N 1
ATOM 3141 C CA . ARG A 1 407 ? 25.564 13.631 -29.383 1.00 89.31 407 ARG A CA 1
ATOM 3142 C C . ARG A 1 407 ? 24.338 13.477 -30.281 1.00 89.31 407 ARG A C 1
ATOM 3144 O O . ARG A 1 407 ? 23.330 14.155 -30.074 1.00 89.31 407 ARG A O 1
ATOM 3151 N N . ASN A 1 408 ? 24.393 12.560 -31.247 1.00 93.62 408 ASN A N 1
ATOM 3152 C CA . ASN A 1 408 ? 23.275 12.277 -32.138 1.00 93.62 408 ASN A CA 1
ATOM 3153 C C . ASN A 1 408 ? 22.181 11.447 -31.465 1.00 93.62 408 ASN A C 1
ATOM 3155 O O . ASN A 1 408 ? 21.028 11.557 -31.887 1.00 93.62 408 ASN A O 1
ATOM 3159 N N . LEU A 1 409 ? 22.490 10.678 -30.412 1.00 93.50 409 LEU A N 1
ATOM 3160 C CA . LEU A 1 409 ? 21.503 9.839 -29.720 1.00 93.50 409 LEU A CA 1
ATOM 3161 C C . LEU A 1 409 ? 20.295 10.651 -29.261 1.00 93.50 409 LEU A C 1
ATOM 3163 O O . LEU A 1 409 ? 19.168 10.175 -29.387 1.00 93.50 409 LEU A O 1
ATOM 3167 N N . LYS A 1 410 ? 20.504 11.920 -28.866 1.00 94.00 410 LYS A N 1
ATOM 3168 C CA . LYS A 1 410 ? 19.407 12.807 -28.463 1.00 94.00 410 LYS A CA 1
ATOM 3169 C C . LYS A 1 410 ? 18.296 12.905 -29.518 1.00 94.00 410 LYS A C 1
ATOM 3171 O O . LYS A 1 410 ? 17.113 12.960 -29.199 1.00 94.00 410 LYS A O 1
ATOM 3176 N N . ARG A 1 411 ? 18.689 12.936 -30.790 1.00 94.69 411 ARG A N 1
ATOM 3177 C CA . ARG A 1 411 ? 17.783 13.041 -31.938 1.00 94.69 411 ARG A CA 1
ATOM 3178 C C . ARG A 1 411 ? 17.276 11.675 -32.408 1.00 94.69 411 ARG A C 1
ATOM 3180 O O . ARG A 1 411 ? 16.180 11.597 -32.953 1.00 94.69 411 ARG A O 1
ATOM 3187 N N . ILE A 1 412 ? 18.080 10.626 -32.240 1.00 96.44 412 ILE A N 1
ATOM 3188 C CA . ILE A 1 412 ? 17.826 9.287 -32.788 1.00 96.44 412 ILE A CA 1
ATOM 3189 C C . ILE A 1 412 ? 16.876 8.469 -31.910 1.00 96.44 412 ILE A C 1
ATOM 3191 O O . ILE A 1 412 ? 15.939 7.874 -32.444 1.00 96.44 412 ILE A O 1
ATOM 3195 N N . VAL A 1 413 ? 17.080 8.476 -30.589 1.00 96.44 413 VAL A N 1
ATOM 3196 C CA . VAL A 1 413 ? 16.356 7.620 -29.632 1.00 96.44 413 VAL A CA 1
ATOM 3197 C C . VAL A 1 413 ? 14.831 7.708 -29.786 1.00 96.44 413 VAL A C 1
ATOM 3199 O O . VAL A 1 413 ? 14.213 6.660 -29.959 1.00 96.44 413 VAL A O 1
ATOM 3202 N N . PRO A 1 414 ? 14.193 8.897 -29.870 1.00 96.12 414 PRO A N 1
ATOM 3203 C CA . PRO A 1 414 ? 12.738 8.969 -30.037 1.00 96.12 414 PRO A CA 1
ATOM 3204 C C . PRO A 1 414 ? 12.222 8.346 -31.343 1.00 96.12 414 PRO A C 1
ATOM 3206 O O . PRO A 1 414 ? 11.085 7.886 -31.410 1.00 96.12 414 PRO A O 1
ATOM 3209 N N . GLY A 1 415 ? 13.029 8.372 -32.409 1.00 96.38 415 GLY A N 1
ATOM 3210 C CA . GLY A 1 415 ? 12.674 7.771 -33.694 1.00 96.38 415 GLY A CA 1
ATOM 3211 C C . GLY A 1 415 ? 12.799 6.250 -33.683 1.00 96.38 415 GLY A C 1
ATOM 3212 O O . GLY A 1 415 ? 11.945 5.574 -34.249 1.00 96.38 415 GLY A O 1
ATOM 3213 N N . VAL A 1 416 ? 13.837 5.725 -33.023 1.00 96.62 416 VAL A N 1
ATOM 3214 C CA . VAL A 1 416 ? 14.020 4.279 -32.837 1.00 96.62 416 VAL A CA 1
ATOM 3215 C C . VAL A 1 416 ? 12.925 3.727 -31.930 1.00 96.62 416 VAL A C 1
ATOM 3217 O O . VAL A 1 416 ? 12.226 2.818 -32.352 1.00 96.62 416 VAL A O 1
ATOM 3220 N N . ALA A 1 417 ? 12.683 4.351 -30.775 1.00 95.56 417 ALA A N 1
ATOM 3221 C CA . ALA A 1 417 ? 11.615 3.984 -29.843 1.00 95.56 417 ALA A CA 1
ATOM 3222 C C . ALA A 1 417 ? 10.258 3.789 -30.546 1.00 95.56 417 ALA A C 1
ATOM 3224 O O . ALA A 1 417 ? 9.647 2.734 -30.436 1.00 95.56 417 ALA A O 1
ATOM 3225 N N . ARG A 1 418 ? 9.832 4.758 -31.374 1.00 94.94 418 ARG A N 1
ATOM 3226 C CA . ARG A 1 418 ? 8.569 4.655 -32.129 1.00 94.94 418 ARG A CA 1
ATOM 3227 C C . ARG A 1 418 ? 8.532 3.521 -33.151 1.00 94.94 418 ARG A C 1
ATOM 3229 O O . ARG A 1 418 ? 7.461 2.982 -33.391 1.00 94.94 418 ARG A O 1
ATOM 3236 N N . ARG A 1 419 ? 9.657 3.214 -33.801 1.00 95.38 419 ARG A N 1
ATOM 3237 C CA . ARG A 1 419 ? 9.725 2.143 -34.808 1.00 95.38 419 ARG A CA 1
ATOM 3238 C C . ARG A 1 419 ? 9.727 0.765 -34.156 1.00 95.38 419 ARG A C 1
ATOM 3240 O O . ARG A 1 419 ? 9.145 -0.157 -34.705 1.00 95.38 419 ARG A O 1
ATOM 3247 N N . GLU A 1 420 ? 10.389 0.654 -33.012 1.00 95.19 420 GLU A N 1
ATOM 3248 C CA . GLU A 1 420 ? 10.532 -0.597 -32.268 1.00 95.19 420 GLU A CA 1
ATOM 3249 C C . GLU A 1 420 ? 9.414 -0.796 -31.233 1.00 95.19 420 GLU A C 1
ATOM 3251 O O . GLU A 1 420 ? 9.468 -1.757 -30.478 1.00 95.19 420 GLU A O 1
ATOM 3256 N N . HIS A 1 421 ? 8.413 0.095 -31.206 1.00 94.56 421 HIS A N 1
ATOM 3257 C CA . HIS A 1 421 ? 7.281 0.080 -30.276 1.00 94.56 421 HIS A CA 1
ATOM 3258 C C . HIS A 1 421 ? 7.668 0.136 -28.790 1.00 94.56 421 HIS A C 1
ATOM 3260 O O . HIS A 1 421 ? 6.957 -0.386 -27.942 1.00 94.56 421 HIS A O 1
ATOM 3266 N N . ILE A 1 422 ? 8.724 0.869 -28.443 1.00 95.06 422 ILE A N 1
ATOM 3267 C CA . ILE A 1 422 ? 9.192 1.038 -27.059 1.00 95.06 422 ILE A CA 1
ATOM 3268 C C . ILE A 1 422 ? 8.909 2.463 -26.574 1.00 95.06 422 ILE A C 1
ATOM 3270 O O . ILE A 1 422 ? 8.972 3.427 -27.341 1.00 95.06 422 ILE A O 1
ATOM 3274 N N . GLU A 1 423 ? 8.613 2.618 -25.285 1.00 94.00 423 GLU A N 1
ATOM 3275 C CA . GLU A 1 423 ? 8.442 3.936 -24.672 1.00 94.00 423 GLU A CA 1
ATOM 3276 C C . GLU A 1 423 ? 9.773 4.717 -24.704 1.00 94.00 423 GLU A C 1
ATOM 3278 O O . GLU A 1 423 ? 10.853 4.182 -24.448 1.00 94.00 423 GLU A O 1
ATOM 3283 N N . VAL A 1 424 ? 9.717 6.003 -25.059 1.00 95.38 424 VAL A N 1
ATOM 3284 C CA . VAL A 1 424 ? 10.917 6.816 -25.311 1.00 95.38 424 VAL A CA 1
ATOM 3285 C C . VAL A 1 424 ? 11.776 6.964 -24.054 1.00 95.38 424 VAL A C 1
ATOM 3287 O O . VAL A 1 424 ? 12.999 6.853 -24.142 1.00 95.38 424 VAL A O 1
ATOM 3290 N N . GLY A 1 425 ? 11.157 7.220 -22.902 1.00 94.25 425 GLY A N 1
ATOM 3291 C CA . GLY A 1 425 ? 11.831 7.328 -21.612 1.00 94.25 425 GLY A CA 1
ATOM 3292 C C . GLY A 1 425 ? 12.493 6.022 -21.170 1.00 94.25 425 GLY A C 1
ATOM 3293 O O . GLY A 1 425 ? 13.620 6.066 -20.675 1.00 94.25 425 GLY A O 1
ATOM 3294 N N . VAL A 1 426 ? 11.850 4.874 -21.409 1.00 95.06 426 VAL A N 1
ATOM 3295 C CA . VAL A 1 426 ? 12.413 3.533 -21.170 1.00 95.06 426 VAL A CA 1
ATOM 3296 C C . VAL A 1 426 ? 13.668 3.317 -22.014 1.00 95.06 426 VAL A C 1
ATOM 3298 O O . VAL A 1 426 ? 14.734 3.046 -21.459 1.00 95.06 426 VAL A O 1
ATOM 3301 N N . LEU A 1 427 ? 13.590 3.526 -23.336 1.00 96.44 427 LEU A N 1
ATOM 3302 C CA . LEU A 1 427 ? 14.757 3.382 -24.214 1.00 96.44 427 LEU A CA 1
ATOM 3303 C C . LEU A 1 427 ? 15.871 4.369 -23.841 1.00 96.44 427 LEU A C 1
ATOM 3305 O O . LEU A 1 427 ? 17.051 4.023 -23.869 1.00 96.44 427 LEU A O 1
ATOM 3309 N N . ALA A 1 428 ? 15.515 5.597 -23.463 1.00 95.62 428 ALA A N 1
ATOM 3310 C CA . ALA A 1 428 ? 16.484 6.589 -23.024 1.00 95.62 428 ALA A CA 1
ATOM 3311 C C . ALA A 1 428 ? 17.206 6.166 -21.731 1.00 95.62 428 ALA A C 1
ATOM 3313 O O . ALA A 1 428 ? 18.422 6.331 -21.634 1.00 95.62 428 ALA A O 1
ATOM 3314 N N . ASN A 1 429 ? 16.490 5.598 -20.757 1.00 94.12 429 ASN A N 1
ATOM 3315 C CA . ASN A 1 429 ? 17.089 5.094 -19.520 1.00 94.12 429 ASN A CA 1
ATOM 3316 C C . ASN A 1 429 ? 18.013 3.899 -19.792 1.00 94.12 429 ASN A C 1
ATOM 3318 O O . ASN A 1 429 ? 19.134 3.885 -19.286 1.00 94.12 429 ASN A O 1
ATOM 3322 N N . HIS A 1 430 ? 17.594 2.961 -20.646 1.00 94.50 430 HIS A N 1
ATOM 3323 C CA . HIS A 1 430 ? 18.431 1.835 -21.065 1.00 94.50 430 HIS A CA 1
ATOM 3324 C C . HIS A 1 430 ? 19.722 2.320 -21.751 1.00 94.50 430 HIS A C 1
ATOM 3326 O O . HIS A 1 430 ? 20.819 1.965 -21.327 1.00 94.50 430 HIS A O 1
ATOM 3332 N N . MET A 1 431 ? 19.632 3.231 -22.731 1.00 95.38 431 MET A N 1
ATOM 3333 C CA . MET A 1 431 ? 20.822 3.804 -23.381 1.00 95.38 431 MET A CA 1
ATOM 3334 C C . MET A 1 431 ? 21.735 4.543 -22.389 1.00 95.38 431 MET A C 1
ATOM 3336 O O . MET A 1 431 ? 22.956 4.451 -22.496 1.00 95.38 431 MET A O 1
ATOM 3340 N N . ALA A 1 432 ? 21.172 5.271 -21.416 1.00 93.19 432 ALA A N 1
ATOM 3341 C CA . ALA A 1 432 ? 21.957 5.950 -20.383 1.00 93.19 432 ALA A CA 1
ATOM 3342 C C . ALA A 1 432 ? 22.711 4.964 -19.483 1.00 93.19 432 ALA A C 1
ATOM 3344 O O . ALA A 1 432 ? 23.880 5.197 -19.171 1.00 93.19 432 ALA A O 1
ATOM 3345 N N . PHE A 1 433 ? 22.060 3.866 -19.098 1.00 90.62 433 PHE A N 1
ATOM 3346 C CA . PHE A 1 433 ? 22.673 2.794 -18.324 1.00 90.62 433 PHE A CA 1
ATOM 3347 C C . PHE A 1 433 ? 23.822 2.133 -19.097 1.00 90.62 433 PHE A C 1
ATOM 3349 O O . PHE A 1 433 ? 24.941 2.077 -18.586 1.00 90.62 433 PHE A O 1
ATOM 3356 N N . ARG A 1 434 ? 23.598 1.740 -20.357 1.00 90.00 434 ARG A N 1
ATOM 3357 C CA . ARG A 1 434 ? 24.620 1.118 -21.222 1.00 90.00 434 ARG A CA 1
ATOM 3358 C C . ARG A 1 434 ? 25.833 2.014 -21.457 1.00 90.00 434 ARG A C 1
ATOM 3360 O O . ARG A 1 434 ? 26.966 1.562 -21.334 1.00 90.00 434 ARG A O 1
ATOM 3367 N N . LEU A 1 435 ? 25.610 3.302 -21.716 1.00 90.50 435 LEU A N 1
ATOM 3368 C CA . LEU A 1 435 ? 26.692 4.282 -21.840 1.00 90.50 435 LEU A CA 1
ATOM 3369 C C . LEU A 1 435 ? 27.461 4.458 -20.524 1.00 90.50 435 LEU A C 1
ATOM 3371 O O . LEU A 1 435 ? 28.683 4.562 -20.545 1.00 90.50 435 LEU A O 1
ATOM 3375 N N . SER A 1 436 ? 26.781 4.412 -19.375 1.00 89.31 436 SER A N 1
ATOM 3376 C CA . SER A 1 436 ? 27.459 4.520 -18.078 1.00 89.31 436 SER A CA 1
ATOM 3377 C C . SER A 1 436 ? 28.382 3.336 -17.768 1.00 89.31 436 SER A C 1
ATOM 3379 O O . SER A 1 436 ? 29.379 3.524 -17.081 1.00 89.31 436 SER A O 1
ATOM 3381 N N . GLN A 1 437 ? 28.113 2.148 -18.327 1.00 86.69 437 GLN A N 1
ATOM 3382 C CA . GLN A 1 437 ? 29.032 0.999 -18.263 1.00 86.69 437 GLN A CA 1
ATOM 3383 C C . GLN A 1 437 ? 30.313 1.216 -19.092 1.00 86.69 437 GLN A C 1
ATOM 3385 O O . GLN A 1 437 ? 31.288 0.492 -18.915 1.00 86.69 437 GLN A O 1
ATOM 3390 N N . GLN A 1 438 ? 30.311 2.203 -19.992 1.00 88.31 438 GLN A N 1
ATOM 3391 C CA . GLN A 1 438 ? 31.445 2.621 -20.822 1.00 88.31 438 GLN A CA 1
ATOM 3392 C C . GLN A 1 438 ? 32.039 3.960 -20.346 1.00 88.31 438 GLN A C 1
ATOM 3394 O O . GLN A 1 438 ? 32.691 4.650 -21.124 1.00 88.31 438 GLN A O 1
ATOM 3399 N N . ASP A 1 439 ? 31.777 4.347 -19.092 1.00 89.31 439 ASP A N 1
ATOM 3400 C CA . ASP A 1 439 ? 32.197 5.616 -18.478 1.00 89.31 439 ASP A CA 1
ATOM 3401 C C . ASP A 1 439 ? 31.644 6.890 -19.162 1.00 89.31 439 ASP A C 1
ATOM 3403 O O . ASP A 1 439 ? 32.121 8.003 -18.925 1.00 89.31 439 ASP A O 1
ATOM 3407 N N . GLU A 1 440 ? 30.582 6.765 -19.966 1.00 90.00 440 GLU A N 1
ATOM 3408 C CA . GLU A 1 440 ? 29.935 7.884 -20.656 1.00 90.00 440 GLU A CA 1
ATOM 3409 C C . GLU A 1 440 ? 28.724 8.417 -19.872 1.00 90.00 440 GLU A C 1
ATOM 3411 O O . GLU A 1 440 ? 27.837 7.683 -19.429 1.00 90.00 440 GLU A O 1
ATOM 3416 N N . THR A 1 441 ? 28.637 9.742 -19.717 1.00 90.00 441 THR A N 1
ATOM 3417 C CA . THR A 1 441 ? 27.564 10.378 -18.931 1.00 90.00 441 THR A CA 1
ATOM 3418 C C . THR A 1 441 ? 26.417 10.847 -19.825 1.00 90.00 441 THR A C 1
ATOM 3420 O O . THR A 1 441 ? 26.499 11.905 -20.450 1.00 90.00 441 THR A O 1
ATOM 3423 N N . TRP A 1 442 ? 25.303 10.104 -19.840 1.00 93.69 442 TRP A N 1
ATOM 3424 C CA . TRP A 1 442 ? 24.129 10.447 -20.666 1.00 93.69 442 TRP A CA 1
ATOM 3425 C C . TRP A 1 442 ? 22.795 10.568 -19.908 1.00 93.69 442 TRP A C 1
ATOM 3427 O O . TRP A 1 442 ? 21.796 11.012 -20.478 1.00 93.69 442 TRP A O 1
ATOM 3437 N N . TRP A 1 443 ? 22.777 10.276 -18.602 1.00 90.50 443 TRP A N 1
ATOM 3438 C CA . TRP A 1 443 ? 21.576 10.350 -17.756 1.00 90.50 443 TRP A CA 1
ATOM 3439 C C . TRP A 1 443 ? 20.865 11.706 -17.814 1.00 90.50 443 TRP A C 1
ATOM 3441 O O . TRP A 1 443 ? 19.642 11.755 -17.912 1.00 90.50 443 TRP A O 1
ATOM 3451 N N . SER A 1 444 ? 21.609 12.815 -17.834 1.00 90.12 444 SER A N 1
ATOM 3452 C CA . SER A 1 444 ? 21.027 14.159 -17.947 1.00 90.12 444 SER A CA 1
ATOM 3453 C C . SER A 1 444 ? 20.226 14.343 -19.238 1.00 90.12 444 SER A C 1
ATOM 3455 O O . SER A 1 444 ? 19.165 14.961 -19.221 1.00 90.12 444 SER A O 1
ATOM 3457 N N . THR A 1 445 ? 20.690 13.769 -20.352 1.00 91.75 445 THR A N 1
ATOM 3458 C CA . THR A 1 445 ? 19.977 13.815 -21.632 1.00 91.75 445 THR A CA 1
ATOM 3459 C C . THR A 1 445 ? 18.761 12.899 -21.609 1.00 91.75 445 THR A C 1
ATOM 3461 O O . THR A 1 445 ? 17.684 13.339 -22.015 1.00 91.75 445 THR A O 1
ATOM 3464 N N . ALA A 1 446 ? 18.893 11.682 -21.075 1.00 90.75 446 ALA A N 1
ATOM 3465 C CA . ALA A 1 446 ? 17.777 10.750 -20.927 1.00 90.75 446 ALA A CA 1
ATOM 3466 C C . ALA A 1 446 ? 16.629 11.331 -20.088 1.00 90.75 446 ALA A C 1
ATOM 3468 O O . ALA A 1 446 ? 15.462 11.180 -20.447 1.00 90.75 446 ALA A O 1
ATOM 3469 N N . MET A 1 447 ? 16.947 12.087 -19.030 1.00 90.25 447 MET A N 1
ATOM 3470 C CA . MET A 1 447 ? 15.943 12.778 -18.213 1.00 90.25 447 MET A CA 1
ATOM 3471 C C . MET A 1 447 ? 15.139 13.819 -19.007 1.00 90.25 447 MET A C 1
ATOM 3473 O O . MET A 1 447 ? 13.961 14.018 -18.729 1.00 90.25 447 MET A O 1
ATOM 3477 N N . THR A 1 448 ? 15.720 14.446 -20.038 1.00 91.06 448 THR A N 1
ATOM 3478 C CA . THR A 1 448 ? 14.981 15.388 -20.907 1.00 91.06 448 THR A CA 1
ATOM 3479 C C . THR A 1 448 ? 14.022 14.709 -21.885 1.00 91.06 448 THR A C 1
ATOM 3481 O O . THR A 1 448 ? 13.227 15.393 -22.524 1.00 91.06 448 THR A O 1
ATOM 3484 N N . MET A 1 449 ? 14.113 13.385 -22.034 1.00 91.62 449 MET A N 1
ATOM 3485 C CA . MET A 1 449 ? 13.299 12.593 -22.963 1.00 91.62 449 MET A CA 1
ATOM 3486 C C . MET A 1 449 ? 12.126 11.886 -22.301 1.00 91.62 449 MET A C 1
ATOM 3488 O O . MET A 1 449 ? 11.355 11.216 -22.983 1.00 91.62 449 MET A O 1
ATOM 3492 N N . GLN A 1 450 ? 12.012 11.998 -20.983 1.00 89.44 450 GLN A N 1
ATOM 3493 C CA . GLN A 1 450 ? 10.938 11.363 -20.245 1.00 89.44 450 GLN A CA 1
ATOM 3494 C C . GLN A 1 450 ? 9.620 12.021 -20.649 1.00 89.44 450 GLN A C 1
ATOM 3496 O O . GLN A 1 450 ? 9.494 13.249 -20.610 1.00 89.44 450 GLN A O 1
ATOM 3501 N N . ALA A 1 451 ? 8.651 11.213 -21.073 1.00 76.19 451 ALA A N 1
ATOM 3502 C CA . ALA A 1 451 ? 7.352 11.730 -21.462 1.00 76.19 451 ALA A CA 1
ATOM 3503 C C . ALA A 1 451 ? 6.685 12.458 -20.282 1.00 76.19 451 ALA A C 1
ATOM 3505 O O . ALA A 1 451 ? 6.663 11.962 -19.153 1.00 76.19 451 ALA A O 1
ATOM 3506 N N . GLY A 1 452 ? 6.111 13.632 -20.556 1.00 66.88 452 GLY A N 1
ATOM 3507 C CA . GLY A 1 452 ? 5.101 14.216 -19.679 1.00 66.88 452 GLY A CA 1
ATOM 3508 C C . GLY A 1 452 ? 3.826 13.386 -19.801 1.00 66.88 452 GLY A C 1
ATOM 3509 O O . GLY A 1 452 ? 3.367 13.130 -20.912 1.00 66.88 452 GLY A O 1
ATOM 3510 N N . GLY A 1 453 ? 3.274 12.936 -18.680 1.00 67.81 453 GLY A N 1
ATOM 3511 C CA . GLY A 1 453 ? 2.129 12.032 -18.664 1.00 67.81 453 GLY A CA 1
ATOM 3512 C C . GLY A 1 453 ? 1.279 12.193 -17.413 1.00 67.81 453 GLY A C 1
ATOM 3513 O O . GLY A 1 453 ? 1.529 13.067 -16.580 1.00 67.81 453 GLY A O 1
ATOM 3514 N N . LYS A 1 454 ? 0.259 11.339 -17.296 1.00 79.25 454 LYS A N 1
ATOM 3515 C CA . LYS A 1 454 ? -0.522 11.194 -16.067 1.00 79.25 454 LYS A CA 1
ATOM 3516 C C . LYS A 1 454 ? 0.428 10.824 -14.929 1.00 79.25 454 LYS A C 1
ATOM 3518 O O . LYS A 1 454 ? 1.335 10.017 -15.114 1.00 79.25 454 LYS A O 1
ATOM 3523 N N . ASP A 1 455 ? 0.226 11.437 -13.770 1.00 89.69 455 ASP A N 1
ATOM 3524 C CA . ASP A 1 455 ? 1.035 11.171 -12.588 1.00 89.69 455 ASP A CA 1
ATOM 3525 C C . ASP A 1 455 ? 0.970 9.674 -12.214 1.00 89.69 455 ASP A C 1
ATOM 3527 O O . ASP A 1 455 ? -0.116 9.194 -11.866 1.00 89.69 455 ASP A O 1
ATOM 3531 N N . PRO A 1 456 ? 2.093 8.929 -12.271 1.00 91.75 456 PRO A N 1
ATOM 3532 C CA . PRO A 1 456 ? 2.089 7.490 -12.021 1.00 91.75 456 PRO A CA 1
ATOM 3533 C C . PRO A 1 456 ? 1.724 7.155 -10.570 1.00 91.75 456 PRO A C 1
ATOM 3535 O O . PRO A 1 456 ? 1.090 6.130 -10.323 1.00 91.75 456 PRO A O 1
ATOM 3538 N N . PHE A 1 457 ? 2.021 8.044 -9.613 1.00 92.19 457 PHE A N 1
ATOM 3539 C CA . PHE A 1 457 ? 1.566 7.864 -8.236 1.00 92.19 457 PHE A CA 1
ATOM 3540 C C . PHE A 1 457 ? 0.045 7.958 -8.141 1.00 92.19 457 PHE A C 1
ATOM 3542 O O . PHE A 1 457 ? -0.590 7.075 -7.569 1.00 92.19 457 PHE A O 1
ATOM 3549 N N . ALA A 1 458 ? -0.555 8.996 -8.734 1.00 91.44 458 ALA A N 1
ATOM 3550 C CA . ALA A 1 458 ? -2.006 9.139 -8.778 1.00 91.44 458 ALA A CA 1
ATOM 3551 C C . ALA A 1 458 ? -2.683 7.983 -9.531 1.00 91.44 458 ALA A C 1
ATOM 3553 O O . ALA A 1 458 ? -3.763 7.557 -9.126 1.00 91.44 458 ALA A O 1
ATOM 3554 N N . ALA A 1 459 ? -2.062 7.451 -10.589 1.00 92.25 459 ALA A N 1
ATOM 3555 C CA . ALA A 1 459 ? -2.559 6.275 -11.303 1.00 92.25 459 ALA A CA 1
ATOM 3556 C C . ALA A 1 459 ? -2.556 5.019 -10.412 1.00 92.25 459 ALA A C 1
ATOM 3558 O O . ALA A 1 459 ? -3.611 4.412 -10.219 1.00 92.25 459 ALA A O 1
ATOM 3559 N N . ALA A 1 460 ? -1.419 4.693 -9.787 1.00 94.00 460 ALA A N 1
ATOM 3560 C CA . ALA A 1 460 ? -1.299 3.569 -8.857 1.00 94.00 460 ALA A CA 1
ATOM 3561 C C . ALA A 1 460 ? -2.246 3.703 -7.655 1.00 94.00 460 ALA A C 1
ATOM 3563 O O . ALA A 1 460 ? -2.926 2.748 -7.279 1.00 94.00 460 ALA A O 1
ATOM 3564 N N . ARG A 1 461 ? -2.347 4.909 -7.087 1.00 93.94 461 ARG A N 1
ATOM 3565 C CA . ARG A 1 461 ? -3.247 5.216 -5.971 1.00 93.94 461 ARG A CA 1
ATOM 3566 C C . ARG A 1 461 ? -4.706 5.070 -6.386 1.00 93.94 461 ARG A C 1
ATOM 3568 O O . ARG A 1 461 ? -5.484 4.480 -5.646 1.00 93.94 461 ARG A O 1
ATOM 3575 N N . GLY A 1 462 ? -5.083 5.618 -7.540 1.00 92.25 462 GLY A N 1
ATOM 3576 C CA . GLY A 1 462 ? -6.444 5.533 -8.062 1.00 92.25 462 GLY A CA 1
ATOM 3577 C C . GLY A 1 462 ? -6.868 4.085 -8.283 1.00 92.25 462 GLY A C 1
ATOM 3578 O O . GLY A 1 462 ? -7.958 3.700 -7.865 1.00 92.25 462 GLY A O 1
ATOM 3579 N N . ARG A 1 463 ? -5.976 3.265 -8.851 1.00 93.62 463 ARG A N 1
ATOM 3580 C CA . ARG A 1 463 ? -6.204 1.826 -9.009 1.00 93.62 463 ARG A CA 1
ATOM 3581 C C . ARG A 1 463 ? -6.395 1.129 -7.663 1.00 93.62 463 ARG A C 1
ATOM 3583 O O . ARG A 1 463 ? -7.410 0.473 -7.463 1.00 93.62 463 ARG A O 1
ATOM 3590 N N . LEU A 1 464 ? -5.471 1.340 -6.723 1.00 93.62 464 LEU A N 1
ATOM 3591 C CA . LEU A 1 464 ? -5.542 0.776 -5.375 1.00 93.62 464 LEU A CA 1
ATOM 3592 C C . LEU A 1 464 ? -6.866 1.129 -4.682 1.00 93.62 464 LEU A C 1
ATOM 3594 O O . LEU A 1 464 ? -7.565 0.238 -4.214 1.00 93.62 464 LEU A O 1
ATOM 3598 N N . LEU A 1 465 ? -7.234 2.412 -4.646 1.00 91.81 465 LEU A N 1
ATOM 3599 C CA . LEU A 1 465 ? -8.448 2.890 -3.973 1.00 91.81 465 LEU A CA 1
ATOM 3600 C C . LEU A 1 465 ? -9.749 2.402 -4.626 1.00 91.81 465 LEU A C 1
ATOM 3602 O O . LEU A 1 465 ? -10.776 2.380 -3.955 1.00 91.81 465 LEU A O 1
ATOM 3606 N N . THR A 1 466 ? -9.713 2.014 -5.903 1.00 89.88 466 THR A N 1
ATOM 3607 C CA . THR A 1 466 ? -10.879 1.458 -6.607 1.00 89.88 466 THR A CA 1
ATOM 3608 C C . THR A 1 466 ? -11.188 0.035 -6.142 1.00 89.88 466 THR A C 1
ATOM 3610 O O . THR A 1 466 ? -12.355 -0.316 -5.981 1.00 89.88 466 THR A O 1
ATOM 3613 N N . ASP A 1 467 ? -10.150 -0.771 -5.904 1.00 87.94 467 ASP A N 1
ATOM 3614 C CA . ASP A 1 467 ? -10.291 -2.212 -5.683 1.00 87.94 467 ASP A CA 1
ATOM 3615 C C . ASP A 1 467 ? -10.218 -2.614 -4.194 1.00 87.94 467 ASP A C 1
ATOM 3617 O O . ASP A 1 467 ? -10.676 -3.696 -3.826 1.00 87.94 467 ASP A O 1
ATOM 3621 N N . ILE A 1 468 ? -9.665 -1.785 -3.296 1.00 90.62 468 ILE A N 1
ATOM 3622 C CA . ILE A 1 468 ? -9.564 -2.134 -1.866 1.00 90.62 468 ILE A CA 1
ATOM 3623 C C . ILE A 1 468 ? -10.876 -1.936 -1.097 1.00 90.62 468 ILE A C 1
ATOM 3625 O O . ILE A 1 468 ? -11.596 -0.956 -1.264 1.00 90.62 468 ILE A O 1
ATOM 3629 N N . ARG A 1 469 ? -11.139 -2.829 -0.137 1.00 89.38 469 ARG A N 1
ATOM 3630 C CA . ARG A 1 469 ? -12.242 -2.697 0.826 1.00 89.38 469 ARG A CA 1
ATOM 3631 C C . ARG A 1 469 ? -11.739 -2.186 2.174 1.00 89.38 469 ARG A C 1
ATOM 3633 O O . ARG A 1 469 ? -11.426 -2.981 3.050 1.00 89.38 469 ARG A O 1
ATOM 3640 N N . LEU A 1 470 ? -11.658 -0.865 2.348 1.00 84.88 470 LEU A N 1
ATOM 3641 C CA . LEU A 1 470 ? -11.176 -0.245 3.600 1.00 84.88 470 LEU A CA 1
ATOM 3642 C C . LEU A 1 470 ? -12.059 -0.547 4.812 1.00 84.88 470 LEU A C 1
ATOM 3644 O O . LEU A 1 470 ? -11.573 -0.572 5.940 1.00 84.88 470 LEU A O 1
ATOM 3648 N N . ASN A 1 471 ? -13.345 -0.804 4.577 1.00 78.06 471 ASN A N 1
ATOM 3649 C CA . ASN A 1 471 ? -14.286 -1.176 5.620 1.00 78.06 471 ASN A CA 1
ATOM 3650 C C . ASN A 1 471 ? -13.816 -2.418 6.397 1.00 78.06 471 ASN A C 1
ATOM 3652 O O . ASN A 1 471 ? -14.082 -2.488 7.582 1.00 78.06 471 ASN A O 1
ATOM 3656 N N . VAL A 1 472 ? -13.060 -3.362 5.824 1.00 76.12 472 VAL A N 1
ATOM 3657 C CA . VAL A 1 472 ? -12.609 -4.559 6.566 1.00 76.12 472 VAL A CA 1
ATOM 3658 C C . VAL A 1 472 ? -11.644 -4.247 7.715 1.00 76.12 472 VAL A C 1
ATOM 3660 O O . VAL A 1 472 ? -11.446 -5.086 8.593 1.00 76.12 472 VAL A O 1
ATOM 3663 N N . LEU A 1 473 ? -11.054 -3.051 7.727 1.00 76.31 473 LEU A N 1
ATOM 3664 C CA . LEU A 1 473 ? -10.093 -2.621 8.732 1.00 76.31 473 LEU A CA 1
ATOM 3665 C C . LEU A 1 473 ? -10.760 -1.913 9.919 1.00 76.31 473 LEU A C 1
ATOM 3667 O O . LEU A 1 473 ? -11.924 -1.505 9.880 1.00 76.31 473 LEU A O 1
ATOM 3671 N N . SER A 1 474 ? -9.992 -1.751 11.000 1.00 73.75 474 SER A N 1
ATOM 3672 C CA . SER A 1 474 ? -10.339 -0.801 12.057 1.00 73.75 474 SER A CA 1
ATOM 3673 C C . SER A 1 474 ? -10.288 0.633 11.513 1.00 73.75 474 SER A C 1
ATOM 3675 O O . SER A 1 474 ? -9.561 0.917 10.560 1.00 73.75 474 SER A O 1
ATOM 3677 N N . GLU A 1 475 ? -11.015 1.562 12.135 1.00 76.19 475 GLU A N 1
ATOM 3678 C CA . GLU A 1 475 ? -10.976 2.980 11.747 1.00 76.19 475 GLU A CA 1
ATOM 3679 C C . GLU A 1 475 ? -9.548 3.550 11.815 1.00 76.19 475 GLU A C 1
ATOM 3681 O O . GLU A 1 475 ? -9.124 4.308 10.943 1.00 76.19 475 GLU A O 1
ATOM 3686 N N . VAL A 1 476 ? -8.763 3.130 12.813 1.00 77.38 476 VAL A N 1
ATOM 3687 C CA . VAL A 1 476 ? -7.369 3.565 12.976 1.00 77.38 476 VAL A CA 1
ATOM 3688 C C . VAL A 1 476 ? -6.494 3.087 11.814 1.00 77.38 476 VAL A C 1
ATOM 3690 O O . VAL A 1 476 ? -5.718 3.878 11.274 1.00 77.38 476 VAL A O 1
ATOM 3693 N N . ASP A 1 477 ? -6.640 1.825 11.405 1.00 82.50 477 ASP A N 1
ATOM 3694 C CA . ASP A 1 477 ? -5.855 1.217 10.325 1.00 82.50 477 ASP A CA 1
ATOM 3695 C C . ASP A 1 477 ? -6.281 1.711 8.938 1.00 82.50 477 ASP A C 1
ATOM 3697 O O . ASP A 1 477 ? -5.429 1.992 8.093 1.00 82.50 477 ASP A O 1
ATOM 3701 N N . ALA A 1 478 ? -7.586 1.881 8.709 1.00 83.56 478 ALA A N 1
ATOM 3702 C CA . ALA A 1 478 ? -8.106 2.470 7.479 1.00 83.56 478 ALA A CA 1
ATOM 3703 C C . ALA A 1 478 ? -7.569 3.897 7.294 1.00 83.56 478 ALA A C 1
ATOM 3705 O O . ALA A 1 478 ? -7.047 4.241 6.232 1.00 83.56 478 ALA A O 1
ATOM 3706 N N . ASN A 1 479 ? -7.605 4.705 8.358 1.00 85.75 479 ASN A N 1
ATOM 3707 C CA . ASN A 1 479 ? -7.056 6.055 8.335 1.00 85.75 479 ASN A CA 1
ATOM 3708 C C . ASN A 1 479 ? -5.529 6.065 8.163 1.00 85.75 479 ASN A C 1
ATOM 3710 O O . ASN A 1 479 ? -5.000 6.974 7.523 1.00 85.75 479 ASN A O 1
ATOM 3714 N N . LEU A 1 480 ? -4.807 5.073 8.698 1.00 88.06 480 LEU A N 1
ATOM 3715 C CA . LEU A 1 480 ? -3.367 4.925 8.473 1.00 88.06 480 LEU A CA 1
ATOM 3716 C C . LEU A 1 480 ? -3.046 4.664 6.994 1.00 88.06 480 LEU A C 1
ATOM 3718 O O . LEU A 1 480 ? -2.182 5.344 6.441 1.00 88.06 480 LEU A O 1
ATOM 3722 N N . LEU A 1 481 ? -3.761 3.738 6.341 1.00 89.88 481 LEU A N 1
ATOM 3723 C CA . LEU A 1 481 ? -3.606 3.487 4.903 1.00 89.88 481 LEU A CA 1
ATOM 3724 C C . LEU A 1 481 ? -3.902 4.747 4.083 1.00 89.88 481 LEU A C 1
ATOM 3726 O O . LEU A 1 481 ? -3.094 5.146 3.247 1.00 89.88 481 LEU A O 1
ATOM 3730 N N . LEU A 1 482 ? -5.023 5.420 4.355 1.00 89.50 482 LEU A N 1
ATOM 3731 C CA . LEU A 1 482 ? -5.389 6.649 3.650 1.00 89.50 482 LEU A CA 1
ATOM 3732 C C . LEU A 1 482 ? -4.325 7.742 3.812 1.00 89.50 482 LEU A C 1
ATOM 3734 O O . LEU A 1 482 ? -3.948 8.374 2.825 1.00 89.50 482 LEU A O 1
ATOM 3738 N N . ARG A 1 483 ? -3.776 7.921 5.023 1.00 89.38 483 ARG A N 1
ATOM 3739 C CA . ARG A 1 483 ? -2.655 8.844 5.261 1.00 89.38 483 ARG A CA 1
ATOM 3740 C C . ARG A 1 483 ? -1.403 8.448 4.495 1.00 89.38 483 ARG A C 1
ATOM 3742 O O . ARG A 1 483 ? -0.699 9.349 4.053 1.00 89.38 483 ARG A O 1
ATOM 3749 N N . ALA A 1 484 ? -1.110 7.160 4.326 1.00 87.69 484 ALA A N 1
ATOM 3750 C CA . ALA A 1 484 ? 0.029 6.707 3.529 1.00 87.69 484 ALA A CA 1
ATOM 3751 C C . ALA A 1 484 ? -0.111 7.091 2.045 1.00 87.69 484 ALA A C 1
ATOM 3753 O O . ALA A 1 484 ? 0.886 7.401 1.396 1.00 87.69 484 ALA A O 1
ATOM 3754 N N . PHE A 1 485 ? -1.344 7.124 1.529 1.00 85.75 485 PHE A N 1
ATOM 3755 C CA . PHE A 1 485 ? -1.638 7.383 0.113 1.00 85.75 485 PHE A CA 1
ATOM 3756 C C . PHE A 1 485 ? -1.862 8.855 -0.229 1.00 85.75 485 PHE A C 1
ATOM 3758 O O . PHE A 1 485 ? -1.969 9.201 -1.404 1.00 85.75 485 PHE A O 1
ATOM 3765 N N . SER A 1 486 ? -1.956 9.738 0.760 1.00 81.44 486 SER A N 1
ATOM 3766 C CA . SER A 1 486 ? -2.045 11.176 0.500 1.00 81.44 486 SER A CA 1
ATOM 3767 C C . SER A 1 486 ? -0.756 11.697 -0.140 1.00 81.44 486 SER A C 1
ATOM 3769 O O . SER A 1 486 ? 0.338 11.224 0.185 1.00 81.44 486 SER A O 1
ATOM 3771 N N . ASP A 1 487 ? -0.849 12.710 -1.006 1.00 68.25 487 ASP A N 1
ATOM 3772 C CA . ASP A 1 487 ? 0.350 13.462 -1.383 1.00 68.25 487 ASP A CA 1
ATOM 3773 C C . ASP A 1 487 ? 0.996 14.002 -0.096 1.00 68.25 487 ASP A C 1
ATOM 3775 O O . ASP A 1 487 ? 0.278 14.459 0.805 1.00 68.25 487 ASP A O 1
ATOM 3779 N N . PRO A 1 488 ? 2.330 13.938 0.045 1.00 58.78 488 PRO A N 1
ATOM 3780 C CA . PRO A 1 488 ? 2.986 14.681 1.102 1.00 58.78 488 PRO A CA 1
ATOM 3781 C C . PRO A 1 488 ? 2.632 16.151 0.870 1.00 58.78 488 PRO A C 1
ATOM 3783 O O . PRO A 1 488 ? 2.994 16.710 -0.166 1.00 58.78 488 PRO A O 1
ATOM 3786 N N . SER A 1 489 ? 1.869 16.757 1.788 1.00 42.50 489 SER A N 1
ATOM 3787 C CA . SER A 1 489 ? 1.554 18.184 1.714 1.00 42.50 489 SER A CA 1
ATOM 3788 C C . SER A 1 489 ? 2.847 18.933 1.404 1.00 42.50 489 SER A C 1
ATOM 3790 O O . SER A 1 489 ? 3.851 18.629 2.060 1.00 42.50 489 SER A O 1
ATOM 3792 N N . PRO A 1 490 ? 2.866 19.865 0.430 1.00 36.03 490 PRO A N 1
ATOM 3793 C CA . PRO A 1 490 ? 4.044 20.682 0.214 1.00 36.03 490 PRO A CA 1
ATOM 3794 C C . PRO A 1 490 ? 4.353 21.314 1.562 1.00 36.03 490 PRO A C 1
ATOM 3796 O O . PRO A 1 490 ? 3.529 22.054 2.107 1.00 36.03 490 PRO A O 1
ATOM 3799 N N . GLU A 1 491 ? 5.487 20.941 2.155 1.00 36.81 491 GLU A N 1
ATOM 3800 C CA . GLU A 1 491 ? 5.999 21.679 3.292 1.00 36.81 491 GLU A CA 1
ATOM 3801 C C . GLU A 1 491 ? 5.995 23.129 2.841 1.00 36.81 491 GLU A C 1
ATOM 3803 O O . GLU A 1 491 ? 6.546 23.452 1.785 1.00 36.81 491 GLU A O 1
ATOM 3808 N N . GLY A 1 492 ? 5.252 23.968 3.565 1.00 31.30 492 GLY A N 1
ATOM 3809 C CA . GLY A 1 492 ? 5.219 25.388 3.300 1.00 31.30 492 GLY A CA 1
ATOM 3810 C C . GLY A 1 492 ? 6.662 25.848 3.230 1.00 31.30 492 GLY A C 1
ATOM 3811 O O . GLY A 1 492 ? 7.347 25.885 4.250 1.00 31.30 492 GLY A O 1
ATOM 3812 N N . GLY A 1 493 ? 7.116 26.143 2.013 1.00 27.89 493 GLY A N 1
ATOM 3813 C CA . GLY A 1 493 ? 8.351 26.849 1.761 1.00 27.89 493 GLY A CA 1
ATOM 3814 C C . GLY A 1 493 ? 8.185 28.241 2.337 1.00 27.89 493 GLY A C 1
ATOM 3815 O O . GLY A 1 493 ? 7.878 29.185 1.615 1.00 27.89 493 GLY A O 1
ATOM 3816 N N . ASN A 1 494 ? 8.338 28.355 3.652 1.00 26.33 494 ASN A N 1
ATOM 3817 C CA . ASN A 1 494 ? 8.711 29.607 4.256 1.00 26.33 494 ASN A CA 1
ATOM 3818 C C . ASN A 1 494 ? 10.217 29.746 4.071 1.00 26.33 494 ASN A C 1
ATOM 3820 O O . ASN A 1 494 ? 11.002 28.878 4.450 1.00 26.33 494 ASN A O 1
ATOM 3824 N N . ARG A 1 495 ? 10.531 30.837 3.379 1.00 29.84 495 ARG A N 1
ATOM 3825 C CA . ARG A 1 495 ? 11.846 31.432 3.184 1.00 29.84 495 ARG A CA 1
ATOM 3826 C C . ARG A 1 495 ? 12.637 31.567 4.476 1.00 29.84 495 ARG A C 1
ATOM 3828 O O . ARG A 1 495 ? 11.992 31.764 5.531 1.00 29.84 495 ARG A O 1
#

pLDDT: mean 80.55, std 16.1, range [26.33, 98.06]